Protein 2HC9 (pdb70)

CATH classification: 3.40.50.10590 (+1 more: 3.40.630.10)

Structure (mmCIF, N/CA/C/O backbone):
data_2HC9
#
_entry.id   2HC9
#
_cell.length_a   131.309
_cell.length_b   131.309
_cell.length_c   126.344
_cell.angle_alpha   90.00
_cell.angle_beta   90.00
_cell.angle_gamma   120.00
#
_symmetry.space_group_name_H-M   'P 63 2 2'
#
loop_
_entity.id
_entity.type
_entity.pdbx_description
1 polymer 'Leucine aminopeptidase 1'
2 non-polymer 'ZINC ION'
3 non-polymer 'BICARBONATE ION'
4 non-polymer 'SULFATE ION'
5 non-polymer 'SODIUM ION'
6 non-polymer GLYCEROL
7 water water
#
loop_
_atom_site.group_PDB
_atom_site.id
_atom_site.type_symbol
_atom_site.label_atom_id
_atom_site.label_alt_id
_atom_site.label_comp_id
_atom_site.label_asym_id
_atom_site.label_entity_id
_atom_site.label_seq_id
_atom_site.pdbx_PDB_ins_code
_atom_site.Cartn_x
_atom_site.Cartn_y
_atom_site.Cartn_z
_atom_site.occupancy
_atom_site.B_iso_or_equiv
_atom_site.auth_seq_id
_atom_site.auth_comp_id
_atom_site.auth_asym_id
_atom_site.auth_atom_id
_atom_site.pdbx_PDB_model_num
ATOM 1 N N . THR A 1 2 ? -60.079 0.514 7.954 1.00 17.01 2 THR A N 1
ATOM 2 C CA . THR A 1 2 ? -59.451 1.506 8.882 1.00 17.05 2 THR A CA 1
ATOM 3 C C . THR A 1 2 ? -57.967 1.588 8.571 1.00 19.50 2 THR A C 1
ATOM 4 O O . THR A 1 2 ? -57.294 0.558 8.418 1.00 20.61 2 THR A O 1
ATOM 8 N N A GLN A 1 3 ? -57.451 2.806 8.471 0.50 16.03 3 GLN A N 1
ATOM 9 N N B GLN A 1 3 ? -57.475 2.820 8.418 0.50 18.70 3 GLN A N 1
ATOM 10 C CA A GLN A 1 3 ? -56.040 3.001 8.185 0.50 17.05 3 GLN A CA 1
ATOM 11 C CA B GLN A 1 3 ? -56.059 3.116 8.162 0.50 22.52 3 GLN A CA 1
ATOM 12 C C A GLN A 1 3 ? -55.309 3.518 9.413 0.50 17.81 3 GLN A C 1
ATOM 13 C C B GLN A 1 3 ? -55.375 3.390 9.494 0.50 19.71 3 GLN A C 1
ATOM 14 O O A GLN A 1 3 ? -55.816 4.383 10.141 0.50 17.02 3 GLN A O 1
ATOM 15 O O B GLN A 1 3 ? -55.985 4.006 10.373 0.50 22.92 3 GLN A O 1
ATOM 26 N N . VAL A 1 4 ? -54.101 3.000 9.620 1.00 15.71 4 VAL A N 1
ATOM 27 C CA . VAL A 1 4 ? -53.293 3.367 10.779 1.00 15.75 4 VAL A CA 1
ATOM 28 C C . VAL A 1 4 ? -51.978 3.978 10.307 1.00 15.86 4 VAL A C 1
ATOM 29 O O . VAL A 1 4 ? -51.227 3.360 9.572 1.00 16.90 4 VAL A O 1
ATOM 33 N N . LEU A 1 5 ? -51.727 5.221 10.704 1.00 17.69 5 LEU A N 1
ATOM 34 C CA . LEU A 1 5 ? -50.472 5.890 10.357 1.00 17.11 5 LEU A CA 1
ATOM 35 C C . LEU A 1 5 ? -49.792 6.258 11.656 1.00 17.70 5 LEU A C 1
ATOM 36 O O . LEU A 1 5 ? -50.440 6.764 12.579 1.00 17.29 5 LEU A O 1
ATOM 41 N N . VAL A 1 6 ? -48.498 5.997 11.726 1.00 16.57 6 VAL A N 1
ATOM 42 C CA . VAL A 1 6 ? -47.701 6.374 12.870 1.00 18.51 6 VAL A CA 1
ATOM 43 C C . VAL A 1 6 ? -46.872 7.600 12.455 1.00 20.90 6 VAL A C 1
ATOM 44 O O . VAL A 1 6 ? -46.205 7.581 11.408 1.00 18.16 6 VAL A O 1
ATOM 48 N N . ARG A 1 7 ? -46.935 8.654 13.266 1.00 19.79 7 ARG A N 1
ATOM 49 C CA . ARG A 1 7 ? -46.176 9.885 12.972 1.00 17.44 7 ARG A CA 1
ATOM 50 C C . ARG A 1 7 ? -45.221 10.249 14.084 1.00 22.71 7 ARG A C 1
ATOM 51 O O . ARG A 1 7 ? -45.444 9.958 15.265 1.00 19.87 7 ARG A O 1
ATOM 59 N N . ASN A 1 8 ? -44.166 10.948 13.684 1.00 20.66 8 ASN A N 1
ATOM 60 C CA . ASN A 1 8 ? -43.132 11.404 14.586 1.00 23.46 8 ASN A CA 1
ATOM 61 C C . ASN A 1 8 ? -43.530 12.795 15.070 1.00 25.52 8 ASN A C 1
ATOM 62 O O . ASN A 1 8 ? -43.251 13.775 14.388 1.00 28.50 8 ASN A O 1
ATOM 67 N N . GLY A 1 9 ? -44.222 12.879 16.209 1.00 21.84 9 GLY A N 1
ATOM 68 C CA . GLY A 1 9 ? -44.665 14.165 16.776 1.00 20.16 9 GLY A CA 1
ATOM 69 C C . GLY A 1 9 ? -46.151 14.427 16.602 1.00 17.88 9 GLY A C 1
ATOM 70 O O . GLY A 1 9 ? -46.767 13.958 15.628 1.00 22.93 9 GLY A O 1
ATOM 71 N N . ILE A 1 10 ? -46.722 15.172 17.549 1.00 19.65 10 ILE A N 1
ATOM 72 C CA . ILE A 1 10 ? -48.141 15.555 17.502 1.00 21.80 10 ILE A CA 1
ATOM 73 C C . ILE A 1 10 ? -48.401 16.450 16.287 1.00 28.05 10 ILE A C 1
ATOM 74 O O . ILE A 1 10 ? -47.709 17.457 16.078 1.00 26.13 10 ILE A O 1
ATOM 79 N N . GLN A 1 11 ? -49.371 16.059 15.465 1.00 25.13 11 GLN A N 1
ATOM 80 C CA . GLN A 1 11 ? -49.772 16.862 14.323 1.00 25.60 11 GLN A CA 1
ATOM 81 C C . GLN A 1 11 ? -51.280 16.898 14.265 1.00 27.24 11 GLN A C 1
ATOM 82 O O . GLN A 1 11 ? -51.933 16.150 14.988 1.00 25.74 11 GLN A O 1
ATOM 88 N N . ALA A 1 12 ? -51.840 17.773 13.430 1.00 30.86 12 ALA A N 1
ATOM 89 C CA . ALA A 1 12 ? -53.303 17.864 13.302 1.00 34.81 12 ALA A CA 1
ATOM 90 C C . ALA A 1 12 ? -53.830 16.603 12.622 1.00 27.04 12 ALA A C 1
ATOM 91 O O . ALA A 1 12 ? -53.102 15.939 11.873 1.00 25.81 12 ALA A O 1
ATOM 93 N N . VAL A 1 13 ? -55.091 16.279 12.881 1.00 25.11 13 VAL A N 1
ATOM 94 C CA . VAL A 1 13 ? -55.745 15.203 12.146 1.00 26.62 13 VAL A CA 1
ATOM 95 C C . VAL A 1 13 ? -56.784 15.795 11.203 1.00 32.01 13 VAL A C 1
ATOM 96 O O . VAL A 1 13 ? -56.993 17.004 11.188 1.00 30.19 13 VAL A O 1
ATOM 100 N N . GLY A 1 14 ? -57.429 14.957 10.409 1.00 31.73 14 GLY A N 1
ATOM 101 C CA . GLY A 1 14 ? -58.452 15.455 9.472 1.00 37.89 14 GLY A CA 1
ATOM 102 C C . GLY A 1 14 ? -59.610 16.211 10.107 1.00 37.44 14 GLY A C 1
ATOM 103 O O . GLY A 1 14 ? -59.804 16.192 11.338 1.00 35.09 14 GLY A O 1
ATOM 104 N N . ASP A 1 15 ? -60.384 16.884 9.259 1.00 33.98 15 ASP A N 1
ATOM 105 C CA . ASP A 1 15 ? -61.773 17.211 9.553 1.00 37.15 15 ASP A CA 1
ATOM 106 C C . ASP A 1 15 ? -62.512 15.953 10.008 1.00 29.84 15 ASP A C 1
ATOM 107 O O . ASP A 1 15 ? -62.143 14.830 9.639 1.00 37.06 15 ASP A O 1
ATOM 112 N N . GLY A 1 16 ? -63.556 16.139 10.799 1.00 26.17 16 GLY A N 1
ATOM 113 C CA . GLY A 1 16 ? -64.430 15.028 11.143 1.00 24.59 16 GLY A CA 1
ATOM 114 C C . GLY A 1 16 ? -64.330 14.731 12.626 1.00 23.59 16 GLY A C 1
ATOM 115 O O . GLY A 1 16 ? -63.323 15.063 13.264 1.00 25.96 16 GLY A O 1
ATOM 116 N N . LEU A 1 17 ? -65.384 14.124 13.168 1.00 23.65 17 LEU A N 1
ATOM 117 C CA . LEU A 1 17 ? -65.469 13.822 14.598 1.00 22.80 17 LEU A CA 1
ATOM 118 C C . LEU A 1 17 ? -64.266 12.971 14.982 1.00 24.00 17 LEU A C 1
ATOM 119 O O . LEU A 1 17 ? -63.965 11.963 14.322 1.00 20.60 17 LEU A O 1
ATOM 124 N N . THR A 1 18 ? -63.577 13.403 16.030 1.00 20.29 18 THR A N 1
ATOM 125 C CA . THR A 1 18 ? -62.308 12.794 16.446 1.00 21.46 18 THR A CA 1
ATOM 126 C C . THR A 1 18 ? -62.419 12.288 17.876 1.00 22.91 18 THR A C 1
ATOM 127 O O . THR A 1 18 ? -62.867 13.013 18.775 1.00 21.41 18 THR A O 1
ATOM 131 N N . SER A 1 19 ? -62.041 11.027 18.063 1.00 20.47 19 SER A N 1
ATOM 132 C CA A SER A 1 19 ? -61.774 10.469 19.388 0.50 20.72 19 SER A CA 1
ATOM 133 C CA B SER A 1 19 ? -61.792 10.492 19.389 0.50 23.14 19 SER A CA 1
ATOM 134 C C . SER A 1 19 ? -60.312 10.645 19.747 1.00 20.10 19 SER A C 1
ATOM 135 O O . SER A 1 19 ? -59.431 10.395 18.918 1.00 21.25 19 SER A O 1
ATOM 140 N N . LEU A 1 20 ? -60.049 11.047 20.984 1.00 18.34 20 LEU A N 1
ATOM 141 C CA . LEU A 1 20 ? -58.684 11.270 21.407 1.00 17.61 20 LEU A CA 1
ATOM 142 C C . LEU A 1 20 ? -58.307 10.288 22.513 1.00 23.26 20 LEU A C 1
ATOM 143 O O . LEU A 1 20 ? -58.996 10.181 23.534 1.00 19.96 20 LEU A O 1
ATOM 148 N N . ILE A 1 21 ? -57.193 9.595 22.332 1.00 17.83 21 ILE A N 1
ATOM 149 C CA . ILE A 1 21 ? -56.695 8.736 23.405 1.00 16.05 21 ILE A CA 1
ATOM 150 C C . ILE A 1 21 ? -55.247 9.088 23.719 1.00 16.67 21 ILE A C 1
ATOM 151 O O . ILE A 1 21 ? -54.376 9.003 22.849 1.00 21.64 21 ILE A O 1
ATOM 156 N N . ILE A 1 22 ? -55.008 9.511 24.962 1.00 15.08 22 ILE A N 1
ATOM 157 C CA . ILE A 1 22 ? -53.650 9.838 25.427 1.00 16.27 22 ILE A CA 1
ATOM 158 C C . ILE A 1 22 ? -53.055 8.653 26.188 1.00 20.13 22 ILE A C 1
ATOM 159 O O . ILE A 1 22 ? -53.709 8.073 27.055 1.00 20.96 22 ILE A O 1
ATOM 164 N N . VAL A 1 23 ? -51.818 8.294 25.852 1.00 19.96 23 VAL A N 1
ATOM 165 C CA . VAL A 1 23 ? -51.181 7.115 26.441 1.00 19.66 23 VAL A CA 1
ATOM 166 C C . VAL A 1 23 ? -49.789 7.432 26.987 1.00 21.55 23 VAL A C 1
ATOM 167 O O . VAL A 1 23 ? -48.961 8.049 26.302 1.00 19.56 23 VAL A O 1
ATOM 171 N N . GLY A 1 24 ? -49.523 7.017 28.227 1.00 21.76 24 GLY A N 1
ATOM 172 C CA . GLY A 1 24 ? -48.171 7.166 28.772 1.00 18.14 24 GLY A CA 1
ATOM 173 C C . GLY A 1 24 ? -47.980 6.453 30.105 1.00 17.73 24 GLY A C 1
ATOM 174 O O . GLY A 1 24 ? -48.927 6.263 30.847 1.00 22.74 24 GLY A O 1
ATOM 175 N N . LYS A 1 25 ? -46.742 6.078 30.400 1.00 19.66 25 LYS A N 1
ATOM 176 C CA . LYS A 1 25 ? -46.364 5.771 31.780 1.00 20.10 25 LYS A CA 1
ATOM 177 C C . LYS A 1 25 ? -46.556 6.933 32.732 1.00 25.00 25 LYS A C 1
ATOM 178 O O . LYS A 1 25 ? -46.324 8.096 32.385 1.00 22.37 25 LYS A O 1
ATOM 184 N N . LYS A 1 26 ? -46.966 6.595 33.947 1.00 23.57 26 LYS A N 1
ATOM 185 C CA . LYS A 1 26 ? -47.254 7.567 34.987 1.00 25.97 26 LYS A CA 1
ATOM 186 C C . LYS A 1 26 ? -46.113 8.567 35.169 1.00 26.74 26 LYS A C 1
ATOM 187 O O . LYS A 1 26 ? -46.349 9.764 35.249 1.00 28.60 26 LYS A O 1
ATOM 193 N N . SER A 1 27 ? -44.871 8.080 35.188 1.00 24.51 27 SER A N 1
ATOM 194 C CA . SER A 1 27 ? -43.735 8.956 35.425 1.00 28.83 27 SER A CA 1
ATOM 195 C C . SER A 1 27 ? -43.559 9.935 34.270 1.00 28.65 27 SER A C 1
ATOM 196 O O . SER A 1 27 ? -43.140 11.084 34.488 1.00 29.85 27 SER A O 1
ATOM 199 N N . VAL A 1 28 ? -43.883 9.492 33.052 1.00 21.26 28 VAL A N 1
ATOM 200 C CA . VAL A 1 28 ? -43.729 10.332 31.858 1.00 22.24 28 VAL A CA 1
ATOM 201 C C . VAL A 1 28 ? -44.845 11.383 31.834 1.00 25.80 28 VAL A C 1
ATOM 202 O O . VAL A 1 28 ? -44.591 12.597 31.682 1.00 23.93 28 VAL A O 1
ATOM 206 N N . LEU A 1 29 ? -46.077 10.910 32.018 1.00 23.32 29 LEU A N 1
ATOM 207 C CA . LEU A 1 29 ? -47.251 11.791 32.113 1.00 23.17 29 LEU A CA 1
ATOM 208 C C . LEU A 1 29 ? -47.098 12.874 33.179 1.00 27.94 29 LEU A C 1
ATOM 209 O O . LEU A 1 29 ? -47.535 14.009 32.971 1.00 27.18 29 LEU A O 1
ATOM 214 N N . LYS A 1 30 ? -46.479 12.523 34.312 1.00 26.30 30 LYS A N 1
ATOM 215 C CA . LYS A 1 30 ? -46.225 13.492 35.386 1.00 30.39 30 LYS A CA 1
ATOM 216 C C . LYS A 1 30 ? -45.383 14.673 34.884 1.00 28.28 30 LYS A C 1
ATOM 217 O O . LYS A 1 30 ? -45.509 15.789 35.381 1.00 29.66 30 LYS A O 1
ATOM 223 N N . ASN A 1 31 ? -44.519 14.421 33.913 1.00 29.61 31 ASN A N 1
ATOM 224 C CA . ASN A 1 31 ? -43.624 15.458 33.410 1.00 34.20 31 ASN A CA 1
ATOM 225 C C . ASN A 1 31 ? -44.108 16.173 32.157 1.00 33.99 31 ASN A C 1
ATOM 226 O O . ASN A 1 31 ? -43.466 17.110 31.682 1.00 33.76 31 ASN A O 1
ATOM 231 N N . VAL A 1 32 ? -45.248 15.749 31.625 1.00 25.56 32 VAL A N 1
ATOM 232 C CA . VAL A 1 32 ? -45.803 16.414 30.449 1.00 28.41 32 VAL A CA 1
ATOM 233 C C . VAL A 1 32 ? -46.344 17.804 30.834 1.00 31.17 32 VAL A C 1
ATOM 234 O O . VAL A 1 32 ? -47.101 17.937 31.797 1.00 34.25 32 VAL A O 1
ATOM 238 N N . THR A 1 33 ? -45.937 18.824 30.083 1.00 28.87 33 THR A N 1
ATOM 239 C CA . THR A 1 33 ? -46.483 20.178 30.236 1.00 30.19 33 THR A CA 1
ATOM 240 C C . THR A 1 33 ? -47.702 20.389 29.339 1.00 28.27 33 THR A C 1
ATOM 241 O O . THR A 1 33 ? -47.644 20.119 28.136 1.00 29.14 33 THR A O 1
ATOM 245 N N . PHE A 1 34 ? -48.796 20.865 29.928 1.00 26.98 34 PHE A N 1
ATOM 246 C CA . PHE A 1 34 ? -49.984 21.255 29.171 1.00 31.28 34 PHE A CA 1
ATOM 247 C C . PHE A 1 34 ? -49.728 22.574 28.423 1.00 36.65 34 PHE A C 1
ATOM 248 O O . PHE A 1 34 ? -50.108 23.645 28.890 1.00 34.07 34 PHE A O 1
ATOM 256 N N . GLU A 1 35 ? -49.086 22.478 27.265 1.00 35.38 35 GLU A N 1
ATOM 257 C CA . GLU A 1 35 ? -48.762 23.643 26.437 1.00 36.64 35 GLU A CA 1
ATOM 258 C C . GLU A 1 35 ? -48.637 23.174 24.989 1.00 35.62 35 GLU A C 1
ATOM 259 O O . GLU A 1 35 ? -48.699 21.974 24.716 1.00 30.13 35 GLU A O 1
ATOM 265 N N . GLY A 1 36 ? -48.476 24.115 24.063 1.00 30.36 36 GLY A N 1
ATOM 266 C CA . GLY A 1 36 ? -48.015 23.800 22.716 1.00 32.95 36 GLY A CA 1
ATOM 267 C C . GLY A 1 36 ? -49.003 22.930 21.968 1.00 23.74 36 GLY A C 1
ATOM 268 O O . GLY A 1 36 ? -50.224 23.088 22.128 1.00 26.31 36 GLY A O 1
ATOM 269 N N . LYS A 1 37 ? -48.474 21.995 21.179 1.00 26.49 37 LYS A N 1
ATOM 270 C CA A LYS A 1 37 ? -49.293 21.128 20.328 0.50 28.60 37 LYS A CA 1
ATOM 271 C CA B LYS A 1 37 ? -49.304 21.136 20.329 0.50 27.84 37 LYS A CA 1
ATOM 272 C C . LYS A 1 37 ? -50.170 20.184 21.151 1.00 28.08 37 LYS A C 1
ATOM 273 O O . LYS A 1 37 ? -51.291 19.866 20.755 1.00 29.15 37 LYS A O 1
ATOM 284 N N . PHE A 1 38 ? -49.645 19.736 22.289 1.00 26.28 38 PHE A N 1
ATOM 285 C CA . PHE A 1 38 ? -50.413 18.849 23.170 1.00 25.02 38 PHE A CA 1
ATOM 286 C C . PHE A 1 38 ? -51.654 19.570 23.697 1.00 27.84 38 PHE A C 1
ATOM 287 O O . PHE A 1 38 ? -52.765 19.045 23.623 1.00 27.53 38 PHE A O 1
ATOM 295 N N . LYS A 1 39 ? -51.468 20.792 24.198 1.00 26.57 39 LYS A N 1
ATOM 296 C CA . LYS A 1 39 ? -52.593 21.610 24.649 1.00 26.59 39 LYS A CA 1
ATOM 297 C C . LYS A 1 39 ? -53.608 21.818 23.536 1.00 24.67 39 LYS A C 1
ATOM 298 O O . LYS A 1 39 ? -54.808 21.710 23.754 1.00 27.99 39 LYS A O 1
ATOM 304 N N . GLU A 1 40 ? -53.118 22.110 22.339 1.00 30.73 40 GLU A N 1
ATOM 305 C CA . GLU A 1 40 ? -53.990 22.297 21.184 1.00 34.66 40 GLU A CA 1
ATOM 306 C C . GLU A 1 40 ? -54.915 21.094 20.989 1.00 33.93 40 GLU A C 1
ATOM 307 O O . GLU A 1 40 ? -56.106 21.253 20.749 1.00 28.91 40 GLU A O 1
ATOM 313 N N . VAL A 1 41 ? -54.358 19.893 21.119 1.00 28.62 41 VAL A N 1
ATOM 314 C CA . VAL A 1 41 ? -55.102 18.651 20.898 1.00 33.15 41 VAL A CA 1
ATOM 315 C C . VAL A 1 41 ? -56.014 18.290 22.091 1.00 30.90 41 VAL A C 1
ATOM 316 O O . VAL A 1 41 ? -57.137 17.809 21.918 1.00 37.61 41 VAL A O 1
ATOM 320 N N . ALA A 1 42 ? -55.553 18.552 23.304 1.00 31.05 42 ALA A N 1
ATOM 321 C CA . ALA A 1 42 ? -56.239 18.041 24.484 1.00 28.88 42 ALA A CA 1
ATOM 322 C C . ALA A 1 42 ? -57.278 18.973 25.083 1.00 31.93 42 ALA A C 1
ATOM 323 O O . ALA A 1 42 ? -58.098 18.528 25.882 1.00 30.49 42 ALA A O 1
ATOM 325 N N . GLN A 1 43 ? -57.245 20.264 24.732 1.00 33.62 43 GLN A N 1
ATOM 326 C CA A GLN A 1 43 ? -58.056 21.242 25.458 0.50 33.36 43 GLN A CA 1
ATOM 327 C CA B GLN A 1 43 ? -58.052 21.257 25.446 0.50 35.58 43 GLN A CA 1
ATOM 328 C C . GLN A 1 43 ? -59.547 21.207 25.124 1.00 31.28 43 GLN A C 1
ATOM 329 O O . GLN A 1 43 ? -60.357 21.784 25.846 1.00 36.01 43 GLN A O 1
ATOM 340 N N . LYS A 1 44 ? -59.923 20.496 24.060 1.00 36.07 44 LYS A N 1
ATOM 341 C CA A LYS A 1 44 ? -61.319 20.070 23.874 0.50 37.74 44 LYS A CA 1
ATOM 342 C CA B LYS A 1 44 ? -61.329 20.111 23.906 0.50 38.35 44 LYS A CA 1
ATOM 343 C C . LYS A 1 44 ? -61.838 19.321 25.110 1.00 42.80 44 LYS A C 1
ATOM 344 O O . LYS A 1 44 ? -62.996 19.464 25.505 1.00 46.55 44 LYS A O 1
ATOM 355 N N . PHE A 1 45 ? -60.967 18.518 25.721 1.00 37.36 45 PHE A N 1
ATOM 356 C CA . PHE A 1 45 ? -61.400 17.587 26.758 1.00 34.34 45 PHE A CA 1
ATOM 357 C C . PHE A 1 45 ? -60.876 17.925 28.140 1.00 40.48 45 PHE A C 1
ATOM 358 O O . PHE A 1 45 ? -61.546 17.663 29.138 1.00 41.98 45 PHE A O 1
ATOM 366 N N . VAL A 1 46 ? -59.680 18.510 28.201 1.00 36.00 46 VAL A N 1
ATOM 367 C CA . VAL A 1 46 ? -59.074 18.898 29.473 1.00 36.45 46 VAL A CA 1
ATOM 368 C C . VAL A 1 46 ? -59.004 20.435 29.586 1.00 40.81 46 VAL A C 1
ATOM 369 O O . VAL A 1 46 ? -58.483 21.105 28.690 1.00 35.06 46 VAL A O 1
ATOM 373 N N . THR A 1 47 ? -59.539 20.976 30.680 1.00 42.42 47 THR A N 1
ATOM 374 C CA . THR A 1 47 ? -59.831 22.413 30.779 1.00 46.46 47 THR A CA 1
ATOM 375 C C . THR A 1 47 ? -58.590 23.269 30.563 1.00 44.17 47 THR A C 1
ATOM 376 O O . THR A 1 47 ? -58.541 24.079 29.635 1.00 48.34 47 THR A O 1
ATOM 380 N N . ASP A 1 48 ? -57.593 23.063 31.415 1.00 45.32 48 ASP A N 1
ATOM 381 C CA . ASP A 1 48 ? -56.334 23.797 31.353 1.00 46.45 48 ASP A CA 1
ATOM 382 C C . ASP A 1 48 ? -55.252 22.995 32.053 1.00 43.46 48 ASP A C 1
ATOM 383 O O . ASP A 1 48 ? -55.499 21.884 32.518 1.00 45.07 48 ASP A O 1
ATOM 388 N N . GLY A 1 49 ? -54.062 23.578 32.151 1.00 40.34 49 GLY A N 1
ATOM 389 C CA . GLY A 1 49 ? -52.944 22.983 32.870 1.00 33.41 49 GLY A CA 1
ATOM 390 C C . GLY A 1 49 ? -53.192 22.541 34.301 1.00 39.52 49 GLY A C 1
ATOM 391 O O . GLY A 1 49 ? -52.702 21.489 34.714 1.00 37.26 49 GLY A O 1
ATOM 392 N N . ASP A 1 50 ? -53.931 23.342 35.068 1.00 42.12 50 ASP A N 1
ATOM 393 C CA . ASP A 1 50 ? -54.155 23.021 36.485 1.00 46.52 50 ASP A CA 1
ATOM 394 C C . ASP A 1 50 ? -55.012 21.770 36.612 1.00 40.61 50 ASP A C 1
ATOM 395 O O . ASP A 1 50 ? -54.672 20.856 37.372 1.00 43.14 50 ASP A O 1
ATOM 400 N N . SER A 1 51 ? -56.108 21.747 35.856 1.00 38.35 51 SER A N 1
ATOM 401 C CA . SER A 1 51 ? -56.997 20.592 35.814 1.00 38.04 51 SER A CA 1
ATOM 402 C C . SER A 1 51 ? -56.262 19.337 35.313 1.00 35.88 51 SER A C 1
ATOM 403 O O . SER A 1 51 ? -56.422 18.262 35.896 1.00 30.17 51 SER A O 1
ATOM 406 N N . TRP A 1 52 ? -55.448 19.482 34.262 1.00 30.81 52 TRP A N 1
ATOM 407 C CA . TRP A 1 52 ? -54.502 18.426 33.876 1.00 31.66 52 TRP A CA 1
ATOM 408 C C . TRP A 1 52 ? -53.657 17.934 35.050 1.00 34.91 52 TRP A C 1
ATOM 409 O O . TRP A 1 52 ? -53.650 16.745 35.364 1.00 29.24 52 TRP A O 1
ATOM 420 N N . ASN A 1 53 ? -52.946 18.846 35.709 1.00 33.87 53 ASN A N 1
ATOM 421 C CA . ASN A 1 53 ? -52.064 18.449 36.802 1.00 32.31 53 ASN A CA 1
ATOM 422 C C . ASN A 1 53 ? -52.811 17.834 37.974 1.00 32.18 53 ASN A C 1
ATOM 423 O O . ASN A 1 53 ? -52.354 16.855 38.566 1.00 33.75 53 ASN A O 1
ATOM 428 N N . SER A 1 54 ? -53.961 18.417 38.292 1.00 34.41 54 SER A N 1
ATOM 429 C CA . SER A 1 54 ? -54.826 17.890 39.340 1.00 38.99 54 SER A CA 1
ATOM 430 C C . SER A 1 54 ? -55.196 16.426 39.046 1.00 37.45 54 SER A C 1
ATOM 431 O O . SER A 1 54 ? -55.036 15.548 39.901 1.00 34.92 54 SER A O 1
ATOM 434 N N . MET A 1 55 ? -55.658 16.164 37.822 1.00 33.77 55 MET A N 1
ATOM 435 C CA . MET A 1 55 ? -56.006 14.795 37.410 1.00 28.27 55 MET A CA 1
ATOM 436 C C . MET A 1 55 ? -54.835 13.802 37.503 1.00 29.01 55 MET A C 1
ATOM 437 O O . MET A 1 55 ? -54.968 12.734 38.107 1.00 24.37 55 MET A O 1
ATOM 442 N N . ILE A 1 56 ? -53.685 14.164 36.925 1.00 26.34 56 ILE A N 1
ATOM 443 C CA . ILE A 1 56 ? -52.499 13.318 36.988 1.00 29.32 56 ILE A CA 1
ATOM 444 C C . ILE A 1 56 ? -52.097 12.993 38.437 1.00 30.84 56 ILE A C 1
ATOM 445 O O . ILE A 1 56 ? -51.745 11.850 38.729 1.00 34.27 56 ILE A O 1
ATOM 450 N N . SER A 1 57 ? -52.187 13.981 39.334 1.00 36.45 57 SER A N 1
ATOM 451 C CA . SER A 1 57 ? -52.027 13.736 40.786 1.00 43.03 57 SER A CA 1
ATOM 452 C C . SER A 1 57 ? -52.966 12.660 41.344 1.00 42.14 57 SER A C 1
ATOM 453 O O . SER A 1 57 ? -52.524 11.796 42.087 1.00 45.51 57 SER A O 1
ATOM 456 N N . ARG A 1 58 ? -54.250 12.712 40.984 1.00 39.54 58 ARG A N 1
ATOM 457 C CA . ARG A 1 58 ? -55.255 11.805 41.567 1.00 32.82 58 ARG A CA 1
ATOM 458 C C . ARG A 1 58 ? -55.192 10.386 41.020 1.00 36.48 58 ARG A C 1
ATOM 459 O O . ARG A 1 58 ? -55.442 9.438 41.756 1.00 40.63 58 ARG A O 1
ATOM 467 N N . ILE A 1 59 ? -54.916 10.223 39.727 1.00 33.32 59 ILE A N 1
ATOM 468 C CA . ILE A 1 59 ? -55.090 8.902 39.122 1.00 35.70 59 ILE A CA 1
ATOM 469 C C . ILE A 1 59 ? -54.026 7.947 39.651 1.00 37.70 59 ILE A C 1
ATOM 470 O O . ILE A 1 59 ? -52.925 8.387 40.013 1.00 38.77 59 ILE A O 1
ATOM 475 N N . PRO A 1 60 ? -54.371 6.656 39.766 1.00 38.78 60 PRO A N 1
ATOM 476 C CA . PRO A 1 60 ? -53.472 5.679 40.388 1.00 41.29 60 PRO A CA 1
ATOM 477 C C . PRO A 1 60 ? -52.192 5.407 39.593 1.00 44.99 60 PRO A C 1
ATOM 478 O O . PRO A 1 60 ? -51.851 6.163 38.676 1.00 44.08 60 PRO A O 1
ATOM 482 N N . ALA A 1 61 ? -51.489 4.334 39.947 1.00 42.51 61 ALA A N 1
ATOM 483 C CA . ALA A 1 61 ? -50.250 3.963 39.267 1.00 40.33 61 ALA A CA 1
ATOM 484 C C . ALA A 1 61 ? -50.481 3.514 37.821 1.00 34.65 61 ALA A C 1
ATOM 485 O O . ALA A 1 61 ? -49.546 3.522 37.020 1.00 39.86 61 ALA A O 1
ATOM 487 N N . SER A 1 62 ? -51.714 3.105 37.505 1.00 29.68 62 SER A N 1
ATOM 488 C CA . SER A 1 62 ? -52.080 2.638 36.156 1.00 26.48 62 SER A CA 1
ATOM 489 C C . SER A 1 62 ? -53.606 2.500 35.991 1.00 36.57 62 SER A C 1
ATOM 490 O O . SER A 1 62 ? -54.335 2.459 36.989 1.00 34.11 62 SER A O 1
ATOM 493 N N . GLY A 1 63 ? -54.080 2.420 34.743 1.00 30.51 63 GLY A N 1
ATOM 494 C CA . GLY A 1 63 ? -55.517 2.330 34.442 1.00 27.83 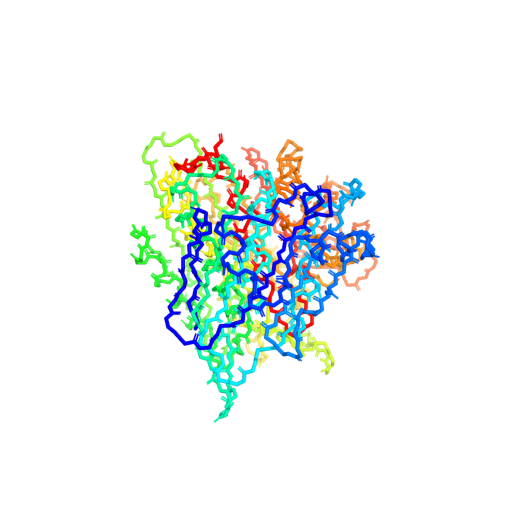63 GLY A CA 1
ATOM 495 C C . GLY A 1 63 ? -55.980 3.133 33.229 1.00 29.83 63 GLY A C 1
ATOM 496 O O . GLY A 1 63 ? -55.168 3.562 32.394 1.00 24.79 63 GLY A O 1
ATOM 497 N N . ARG A 1 64 ? -57.293 3.315 33.129 1.00 23.97 64 ARG A N 1
ATOM 498 C CA . ARG A 1 64 ? -57.917 4.068 32.051 1.00 27.41 64 ARG A CA 1
ATOM 499 C C . ARG A 1 64 ? -58.960 5.022 32.610 1.00 28.38 64 ARG A C 1
ATOM 500 O O . ARG A 1 64 ? -59.826 4.624 33.397 1.00 26.11 64 ARG A O 1
ATOM 508 N N . HIS A 1 65 ? -58.869 6.286 32.198 1.00 21.23 65 HIS A N 1
ATOM 509 C CA . HIS A 1 65 ? -59.734 7.327 32.714 1.00 16.58 65 HIS A CA 1
ATOM 510 C C . HIS A 1 65 ? -60.404 8.118 31.589 1.00 18.85 65 HIS A C 1
ATOM 511 O O . HIS A 1 65 ? -59.735 8.662 30.708 1.00 21.67 65 HIS A O 1
ATOM 518 N N . PRO A 1 66 ? -61.731 8.177 31.611 1.00 21.34 66 PRO A N 1
ATOM 519 C CA . PRO A 1 66 ? -62.461 8.898 30.565 1.00 20.47 66 PRO A CA 1
ATOM 520 C C . PRO A 1 66 ? -62.296 10.423 30.718 1.00 21.34 66 PRO A C 1
ATOM 521 O O . PRO A 1 66 ? -62.290 10.949 31.845 1.00 21.03 66 PRO A O 1
ATOM 525 N N . LEU A 1 67 ? -62.122 11.102 29.589 1.00 19.45 67 LEU A N 1
ATOM 526 C CA . LEU A 1 67 ? -61.932 12.554 29.573 1.00 21.42 67 LEU A CA 1
ATOM 527 C C . LEU A 1 67 ? -63.137 13.258 28.976 1.00 23.66 67 LEU A C 1
ATOM 528 O O . LEU A 1 67 ? -63.125 14.481 28.767 1.00 24.93 67 LEU A O 1
ATOM 533 N N . HIS A 1 68 ? -64.186 12.481 28.726 1.00 20.71 68 HIS A N 1
ATOM 534 C CA . HIS A 1 68 ? -65.386 12.948 28.016 1.00 19.70 68 HIS A CA 1
ATOM 535 C C . HIS A 1 68 ? -66.401 11.831 28.172 1.00 19.31 68 HIS A C 1
ATOM 536 O O . HIS A 1 68 ? -66.026 10.719 28.524 1.00 18.82 68 HIS A O 1
ATOM 543 N N . TYR A 1 69 ? -67.682 12.122 27.955 1.00 19.85 69 TYR A N 1
ATOM 544 C CA . TYR A 1 69 ? -68.688 11.067 28.081 1.00 19.51 69 TYR A CA 1
ATOM 545 C C . TYR A 1 69 ? -68.586 9.938 27.040 1.00 19.81 69 TYR A C 1
ATOM 546 O O . TYR A 1 69 ? -69.078 8.846 27.292 1.00 18.20 69 TYR A O 1
ATOM 555 N N . GLU A 1 70 ? -67.920 10.186 25.904 1.00 19.00 70 GLU A N 1
ATOM 556 C CA . GLU A 1 70 ? -67.779 9.138 24.871 1.00 20.01 70 GLU A CA 1
ATOM 557 C C . GLU A 1 70 ? -66.552 9.222 23.966 1.00 22.92 70 GLU A C 1
ATOM 558 O O . GLU A 1 70 ? -66.191 8.223 23.347 1.00 21.87 70 GLU A O 1
ATOM 564 N N . LEU A 1 71 ? -65.926 10.392 23.883 1.00 20.52 71 LEU A N 1
ATOM 565 C CA . LEU A 1 71 ? -64.938 10.664 22.833 1.00 25.06 71 LEU A CA 1
ATOM 566 C C . LEU A 1 71 ? -63.482 10.550 23.263 1.00 23.85 71 LEU A C 1
ATOM 567 O O . LEU A 1 71 ? -62.585 10.641 22.432 1.00 23.03 71 LEU A O 1
ATOM 572 N N . ALA A 1 72 ? -63.205 10.414 24.553 1.00 20.86 72 ALA A N 1
ATOM 573 C CA . ALA A 1 72 ? -61.800 10.594 24.960 1.00 19.22 72 ALA A CA 1
ATOM 574 C C . ALA A 1 72 ? -61.386 9.827 26.192 1.00 18.33 72 ALA A C 1
ATOM 575 O O . ALA A 1 72 ? -62.174 9.689 27.134 1.00 19.02 72 ALA A O 1
ATOM 577 N N . HIS A 1 73 ? -60.132 9.377 26.205 1.00 20.77 73 HIS A N 1
ATOM 578 C CA A HIS A 1 73 ? -59.600 8.553 27.298 0.50 19.24 73 HIS A CA 1
ATOM 579 C CA B HIS A 1 73 ? -59.618 8.609 27.342 0.50 18.15 73 HIS A CA 1
ATOM 580 C C . HIS A 1 73 ? -58.137 8.888 27.565 1.00 20.94 73 HIS A C 1
ATOM 581 O O . HIS A 1 73 ? -57.398 9.196 26.628 1.00 20.01 73 HIS A O 1
ATOM 594 N N . LEU A 1 74 ? -57.721 8.778 28.824 1.00 18.64 74 LEU A N 1
ATOM 595 C CA . LEU A 1 74 ? -56.297 8.718 29.177 1.00 18.22 74 LEU A CA 1
ATOM 596 C C . LEU A 1 74 ? -55.990 7.293 29.669 1.00 20.49 74 LEU A C 1
ATOM 597 O O . LEU A 1 74 ? -56.672 6.774 30.547 1.00 22.04 74 LEU A O 1
ATOM 602 N N . ILE A 1 75 ? -54.953 6.694 29.104 1.00 19.50 75 ILE A N 1
ATOM 603 C CA . ILE A 1 75 ? -54.464 5.389 29.541 1.00 20.53 75 ILE A CA 1
ATOM 604 C C . ILE A 1 75 ? -53.115 5.579 30.247 1.00 19.41 75 ILE A C 1
ATOM 605 O O . ILE A 1 75 ? -52.139 6.032 29.644 1.00 19.50 75 ILE A O 1
ATOM 610 N N . THR A 1 76 ? -53.092 5.251 31.536 1.00 18.20 76 THR A N 1
ATOM 611 C CA A THR A 1 76 ? -51.867 5.277 32.307 0.70 20.72 76 THR A CA 1
ATOM 612 C CA B THR A 1 76 ? -51.864 5.263 32.318 0.30 19.97 76 THR A CA 1
ATOM 613 C C . THR A 1 76 ? -51.242 3.879 32.358 1.00 22.65 76 THR A C 1
ATOM 614 O O . THR A 1 76 ? -51.885 2.909 32.778 1.00 24.32 76 THR A O 1
ATOM 621 N N . VAL A 1 77 ? -49.990 3.800 31.935 1.00 17.99 77 VAL A N 1
ATOM 622 C CA . VAL A 1 77 ? -49.228 2.555 31.891 1.00 19.62 77 VAL A CA 1
ATOM 623 C C . VAL A 1 77 ? -48.364 2.512 33.157 1.00 20.97 77 VAL A C 1
ATOM 624 O O . VAL A 1 77 ? -47.760 3.517 33.521 1.00 22.12 77 VAL A O 1
ATOM 628 N N . PRO A 1 78 ? -48.283 1.345 33.827 1.00 25.60 78 PRO A N 1
ATOM 629 C CA . PRO A 1 78 ? -47.413 1.297 35.010 1.00 22.13 78 PRO A CA 1
ATOM 630 C C . PRO A 1 78 ? -45.934 1.469 34.681 1.00 19.04 78 PRO A C 1
ATOM 631 O O . PRO A 1 78 ? -45.472 1.089 33.592 1.00 21.11 78 PRO A O 1
ATOM 635 N N . ASP A 1 79 ? -45.205 2.059 35.625 1.00 20.74 79 ASP A N 1
ATOM 636 C CA . ASP A 1 79 ? -43.768 2.208 35.509 1.00 21.49 79 ASP A CA 1
ATOM 637 C C . ASP A 1 79 ? -42.996 0.957 35.942 1.00 20.73 79 ASP A C 1
ATOM 638 O O . ASP A 1 79 ? -42.013 0.580 35.306 1.00 27.35 79 ASP A O 1
ATOM 643 N N . ALA A 1 80 ? -43.470 0.319 37.005 1.00 21.27 80 ALA A N 1
ATOM 644 C CA . ALA A 1 80 ? -42.809 -0.873 37.575 1.00 27.31 80 ALA A CA 1
ATOM 645 C C . ALA A 1 80 ? -43.064 -2.119 36.735 1.00 20.32 80 ALA A C 1
ATOM 646 O O . ALA A 1 80 ? -44.120 -2.254 36.136 1.00 19.19 80 ALA A O 1
ATOM 648 N N . SER A 1 81 ? -42.107 -3.044 36.710 1.00 21.93 81 SER A N 1
ATOM 649 C CA . SER A 1 81 ? -42.342 -4.339 36.074 1.00 23.40 81 SER A CA 1
ATOM 650 C C . SER A 1 81 ? -41.478 -5.412 36.717 1.00 23.56 81 SER A C 1
ATOM 651 O O . SER A 1 81 ? -40.377 -5.131 37.206 1.00 20.56 81 SER A O 1
ATOM 654 N N . SER A 1 82 ? -41.975 -6.641 36.687 1.00 19.78 82 SER A N 1
ATOM 655 C CA . SER A 1 82 ? -41.210 -7.786 37.186 1.00 21.86 82 SER A CA 1
ATOM 656 C C . SER A 1 82 ? -40.199 -8.240 36.146 1.00 19.03 82 SER A C 1
ATOM 657 O O . SER A 1 82 ? -40.306 -7.951 34.930 1.00 18.17 82 SER A O 1
ATOM 660 N N . ARG A 1 83 ? -39.241 -9.035 36.607 1.00 18.48 83 ARG A N 1
ATOM 661 C CA A ARG A 1 83 ? -38.204 -9.478 35.696 0.70 20.58 83 ARG A CA 1
ATOM 662 C CA B ARG A 1 83 ? -38.180 -9.585 35.766 0.30 20.48 83 ARG A CA 1
ATOM 663 C C . ARG A 1 83 ? -38.713 -10.388 34.578 1.00 21.28 83 ARG A C 1
ATOM 664 O O . ARG A 1 83 ? -38.149 -10.367 33.495 1.00 20.66 83 ARG A O 1
ATOM 679 N N . GLY A 1 84 ? -39.801 -11.130 34.810 1.00 17.78 84 GLY A N 1
ATOM 680 C CA . GLY A 1 84 ? -40.393 -12.000 33.763 1.00 17.39 84 GLY A CA 1
ATOM 681 C C . GLY A 1 84 ? -41.261 -11.252 32.746 1.00 22.80 84 GLY A C 1
ATOM 682 O O . GLY A 1 84 ? -41.582 -11.789 31.669 1.00 21.53 84 GLY A O 1
ATOM 683 N N . ASN A 1 85 ? -41.593 -10.000 33.067 1.00 18.17 85 ASN A N 1
ATOM 684 C CA . ASN A 1 85 ? -42.431 -9.152 32.217 1.00 14.11 85 ASN A CA 1
ATOM 685 C C . ASN A 1 85 ? -41.537 -8.394 31.226 1.00 20.28 85 ASN A C 1
ATOM 686 O O . ASN A 1 85 ? -40.322 -8.520 31.264 1.00 23.38 85 ASN A O 1
ATOM 691 N N . THR A 1 86 ? -42.137 -7.622 30.329 1.00 20.29 86 THR A N 1
ATOM 692 C CA . THR A 1 86 ? -41.390 -6.596 29.593 1.00 18.37 86 THR A CA 1
ATOM 693 C C . THR A 1 86 ? -41.411 -5.289 30.398 1.00 19.87 86 THR A C 1
ATOM 694 O O . THR A 1 86 ? -42.467 -4.887 30.925 1.00 20.11 86 THR A O 1
ATOM 698 N N . PRO A 1 87 ? -40.261 -4.595 30.472 1.00 20.01 87 PRO A N 1
ATOM 699 C CA . PRO A 1 87 ? -40.275 -3.303 31.170 1.00 19.55 87 PRO A CA 1
ATOM 700 C C . PRO A 1 87 ? -41.083 -2.226 30.433 1.00 21.12 87 PRO A C 1
ATOM 701 O O . PRO A 1 87 ? -41.403 -1.186 31.010 1.00 20.19 87 PRO A O 1
ATOM 705 N N . THR A 1 88 ? -41.445 -2.502 29.183 1.00 18.06 88 THR A N 1
ATOM 706 C CA . THR A 1 88 ? -42.359 -1.608 28.437 1.00 18.96 88 THR A CA 1
ATOM 707 C C . THR A 1 88 ? -43.772 -1.628 28.996 1.00 20.11 88 THR A C 1
ATOM 708 O O . THR A 1 88 ? -44.538 -0.685 28.776 1.00 19.44 88 THR A O 1
ATOM 712 N N . ASN A 1 89 ? -44.143 -2.728 29.670 1.00 16.43 89 ASN A N 1
ATOM 713 C CA . ASN A 1 89 ? -45.543 -2.931 30.143 1.00 18.61 89 ASN A CA 1
ATOM 714 C C . ASN A 1 89 ? -46.575 -2.767 29.008 1.00 16.23 89 ASN A C 1
ATOM 715 O O . ASN A 1 89 ? -47.699 -2.313 29.222 1.00 15.79 89 ASN A O 1
ATOM 720 N N . ALA A 1 90 ? -46.182 -3.134 27.793 1.00 15.68 90 ALA A N 1
ATOM 721 C CA . ALA A 1 90 ? -47.030 -2.852 26.627 1.00 17.23 90 ALA A CA 1
ATOM 722 C C . ALA A 1 90 ? -48.360 -3.565 26.716 1.00 19.31 90 ALA A C 1
ATOM 723 O O . ALA A 1 90 ? -49.370 -3.028 26.277 1.00 17.71 90 ALA A O 1
ATOM 725 N N . HIS A 1 91 ? -48.385 -4.764 27.325 1.00 18.54 91 HIS A N 1
ATOM 726 C CA . HIS A 1 91 ? -49.665 -5.459 27.526 1.00 17.73 91 HIS A CA 1
ATOM 727 C C . HIS A 1 91 ? -50.720 -4.656 28.268 1.00 19.37 91 HIS A C 1
ATOM 728 O O . HIS A 1 91 ? -51.909 -4.858 28.019 1.00 19.63 91 HIS A O 1
ATOM 735 N N . SER A 1 92 ? -50.290 -3.763 29.168 1.00 17.19 92 SER A N 1
ATOM 736 C CA A SER A 1 92 ? -51.208 -2.896 29.908 0.50 18.63 92 SER A CA 1
ATOM 737 C CA B SER A 1 92 ? -51.239 -2.936 29.895 0.50 22.38 92 SER A CA 1
ATOM 738 C C . SER A 1 92 ? -51.971 -1.956 28.983 1.00 20.47 92 SER A C 1
ATOM 739 O O . SER A 1 92 ? -53.135 -1.638 29.231 1.00 17.32 92 SER A O 1
ATOM 744 N N . ILE A 1 93 ? -51.298 -1.479 27.933 1.00 18.27 93 ILE A N 1
ATOM 745 C CA . ILE A 1 93 ? -52.001 -0.644 26.917 1.00 15.32 93 ILE A CA 1
ATOM 746 C C . ILE A 1 93 ? -53.110 -1.456 26.260 1.00 21.03 93 ILE A C 1
ATOM 747 O O . ILE A 1 93 ? -54.252 -1.039 26.222 1.00 17.98 93 ILE A O 1
ATOM 752 N N . TYR A 1 94 ? -52.770 -2.645 25.784 1.00 18.68 94 TYR A N 1
ATOM 753 C CA . TYR A 1 94 ? -53.784 -3.491 25.169 1.00 21.71 94 TYR A CA 1
ATOM 754 C C . TYR A 1 94 ? -54.948 -3.760 26.116 1.00 17.39 94 TYR A C 1
ATOM 755 O O . TYR A 1 94 ? -56.102 -3.650 25.720 1.00 18.62 94 TYR A O 1
ATOM 764 N N . LYS A 1 95 ? -54.645 -4.104 27.367 1.00 18.35 95 LYS A N 1
ATOM 765 C CA . LYS A 1 95 ? -55.704 -4.396 28.346 1.00 19.13 95 LYS A CA 1
ATOM 766 C C . LYS A 1 95 ? -56.714 -3.250 28.515 1.00 19.60 95 LYS A C 1
ATOM 767 O O . LYS A 1 95 ? -57.926 -3.473 28.626 1.00 17.51 95 LYS A O 1
ATOM 773 N N . GLU A 1 96 ? -56.205 -2.021 28.559 1.00 18.32 96 GLU A N 1
ATOM 774 C CA . GLU A 1 96 ? -57.043 -0.848 28.797 1.00 19.28 96 GLU A CA 1
ATOM 775 C C . GLU A 1 96 ? -57.728 -0.357 27.526 1.00 18.21 96 GLU A C 1
ATOM 776 O O . GLU A 1 96 ? -58.829 0.190 27.576 1.00 18.92 96 GLU A O 1
ATOM 782 N N . LEU A 1 97 ? -57.066 -0.555 26.391 1.00 18.11 97 LEU A N 1
ATOM 783 C CA . LEU A 1 97 ? -57.544 0.005 25.124 1.00 19.65 97 LEU A CA 1
ATOM 784 C C . LEU A 1 97 ? -58.533 -0.927 24.403 1.00 19.80 97 LEU A C 1
ATOM 785 O O . LEU A 1 97 ? -59.515 -0.474 23.821 1.00 19.17 97 LEU A O 1
ATOM 790 N N . LYS A 1 98 ? -58.262 -2.231 24.421 1.00 18.36 98 LYS A N 1
ATOM 791 C CA . LYS A 1 98 ? -59.094 -3.178 23.662 1.00 20.23 98 LYS A CA 1
ATOM 792 C C . LYS A 1 98 ? -60.590 -3.038 23.936 1.00 19.84 98 LYS A C 1
ATOM 793 O O . LYS A 1 98 ? -61.381 -3.133 22.997 1.00 25.10 98 LYS A O 1
ATOM 799 N N . PRO A 1 99 ? -61.002 -2.790 25.205 1.00 21.47 99 PRO A N 1
ATOM 800 C CA . PRO A 1 99 ? -62.433 -2.574 25.458 1.00 22.51 99 PRO A CA 1
ATOM 801 C C . PRO A 1 99 ? -63.057 -1.318 24.883 1.00 24.81 99 PRO A C 1
ATOM 802 O O . PRO A 1 99 ? -64.288 -1.244 24.792 1.00 26.61 99 PRO A O 1
ATOM 806 N N . ILE A 1 100 ? -62.246 -0.310 24.566 1.00 23.22 100 ILE A N 1
ATOM 807 C CA . ILE A 1 100 ? -62.811 0.962 24.153 1.00 21.99 100 ILE A CA 1
ATOM 808 C C . ILE A 1 100 ? -63.558 0.842 22.829 1.00 20.50 100 ILE A C 1
ATOM 809 O O . ILE A 1 100 ? -63.045 0.293 21.860 1.00 21.65 100 ILE A O 1
ATOM 814 N N . ASN A 1 101 ? -64.777 1.377 22.814 1.00 22.36 101 ASN A N 1
ATOM 815 C CA . ASN A 1 101 ? -65.532 1.559 21.577 1.00 22.12 101 ASN A CA 1
ATOM 816 C C . ASN A 1 101 ? -65.677 3.023 21.212 1.00 27.55 101 ASN A C 1
ATOM 817 O O . ASN A 1 101 ? -65.752 3.882 22.099 1.00 31.53 101 ASN A O 1
ATOM 822 N N . TYR A 1 102 ? -65.692 3.317 19.913 1.00 22.18 102 TYR A N 1
ATOM 823 C CA . TYR A 1 102 ? -65.815 4.710 19.438 1.00 20.78 102 TYR A CA 1
ATOM 824 C C . TYR A 1 102 ? -67.256 4.929 18.959 1.00 23.19 102 TYR A C 1
ATOM 825 O O . TYR A 1 102 ? -67.860 4.023 18.359 1.00 23.03 102 TYR A O 1
ATOM 834 N N . PRO A 1 103 ? -67.827 6.119 19.229 1.00 22.15 103 PRO A N 1
ATOM 835 C CA . PRO A 1 103 ? -69.162 6.379 18.694 1.00 24.66 103 PRO A CA 1
ATOM 836 C C . PRO A 1 103 ? -69.259 6.091 17.203 1.00 25.97 103 PRO A C 1
ATOM 837 O O . PRO A 1 103 ? -68.302 6.274 16.455 1.00 24.83 103 PRO A O 1
ATOM 841 N N . GLU A 1 104 ? -70.423 5.606 16.799 1.00 24.51 104 GLU A N 1
ATOM 842 C CA . GLU A 1 104 ? -70.738 5.222 15.426 1.00 28.99 104 GLU A CA 1
ATOM 843 C C . GLU A 1 104 ? -70.231 6.236 14.371 1.00 25.80 104 GLU A C 1
ATOM 844 O O . GLU A 1 104 ? -69.735 5.858 13.310 1.00 26.34 104 GLU A O 1
ATOM 850 N N . ASP A 1 105 ? -70.356 7.525 14.659 1.00 21.87 105 ASP A N 1
ATOM 851 C CA . ASP A 1 105 ? -70.015 8.548 13.671 1.00 23.86 105 ASP A CA 1
ATOM 852 C C . ASP A 1 105 ? -68.611 9.153 13.832 1.00 27.66 105 ASP A C 1
ATOM 853 O O . ASP A 1 105 ? -68.280 10.157 13.190 1.00 22.05 105 ASP A O 1
ATOM 858 N N . THR A 1 106 ? -67.785 8.559 14.691 1.00 23.69 106 THR A N 1
ATOM 859 C CA . THR A 1 106 ? -66.358 8.894 14.729 1.00 23.40 106 THR A CA 1
ATOM 860 C C . THR A 1 106 ? -65.685 8.713 13.361 1.00 23.18 106 THR A C 1
ATOM 861 O O . THR A 1 106 ? -65.824 7.664 12.731 1.00 25.73 106 THR A O 1
ATOM 865 N N . LYS A 1 107 ? -64.951 9.733 12.915 1.00 20.22 107 LYS A N 1
ATOM 866 C CA . LYS A 1 107 ? -64.169 9.634 11.677 1.00 21.60 107 LYS A CA 1
ATOM 867 C C . LYS A 1 107 ? -62.706 9.315 11.971 1.00 18.11 107 LYS A C 1
ATOM 868 O O . LYS A 1 107 ? -62.080 8.526 11.244 1.00 20.49 107 LYS A O 1
ATOM 874 N N . ASN A 1 108 ? -62.169 9.971 13.005 1.00 19.22 108 ASN A N 1
ATOM 875 C CA . ASN A 1 108 ? -60.736 9.938 13.328 1.00 20.60 108 ASN A CA 1
ATOM 876 C C . ASN A 1 108 ? -60.507 9.421 14.748 1.00 19.41 108 ASN A C 1
ATOM 877 O O . ASN A 1 108 ? -61.211 9.816 15.691 1.00 19.42 108 ASN A O 1
ATOM 882 N N . VAL A 1 109 ? -59.503 8.562 14.913 1.00 19.41 109 VAL A N 1
ATOM 883 C CA . VAL A 1 109 ? -58.950 8.306 16.252 1.00 19.63 109 VAL A CA 1
ATOM 884 C C . VAL A 1 109 ? -57.531 8.832 16.342 1.00 16.85 109 VAL A C 1
ATOM 885 O O . VAL A 1 109 ? -56.661 8.454 15.562 1.00 18.98 109 VAL A O 1
ATOM 889 N N . HIS A 1 110 ? -57.314 9.724 17.293 1.00 16.22 110 HIS A N 1
ATOM 890 C CA . HIS A 1 110 ? -56.019 10.345 17.451 1.00 18.79 110 HIS A CA 1
ATOM 891 C C . HIS A 1 110 ? -55.370 9.830 18.750 1.00 18.44 110 HIS A C 1
ATOM 892 O O . HIS A 1 110 ? -55.902 10.080 19.849 1.00 19.07 110 HIS A O 1
ATOM 899 N N . PHE A 1 111 ? -54.255 9.112 18.617 1.00 16.96 111 PHE A N 1
ATOM 900 C CA . PHE A 1 111 ? -53.436 8.738 19.791 1.00 15.99 111 PHE A CA 1
ATOM 901 C C . PHE A 1 111 ? -52.309 9.723 19.968 1.00 19.07 111 PHE A C 1
ATOM 902 O O . PHE A 1 111 ? -51.562 10.008 19.024 1.00 19.15 111 PHE A O 1
ATOM 910 N N . VAL A 1 112 ? -52.177 10.197 21.196 1.00 16.83 112 VAL A N 1
ATOM 911 C CA . VAL A 1 112 ? -50.960 10.884 21.614 1.00 17.85 112 VAL A CA 1
ATOM 912 C C . VAL A 1 112 ? -50.199 9.946 22.551 1.00 17.28 112 VAL A C 1
ATOM 913 O O . VAL A 1 112 ? -50.608 9.716 23.699 1.00 20.01 112 VAL A O 1
ATOM 917 N N . LEU A 1 113 ? -49.110 9.419 22.032 1.00 16.50 113 LEU A N 1
ATOM 918 C CA . LEU A 1 113 ? -48.303 8.416 22.745 1.00 16.31 113 LEU A CA 1
ATOM 919 C C . LEU A 1 113 ? -47.033 9.050 23.307 1.00 19.56 113 LEU A C 1
ATOM 920 O O . LEU A 1 113 ? -46.084 9.328 22.564 1.00 18.96 113 LEU A O 1
ATOM 925 N N . PHE A 1 114 ? -47.013 9.242 24.629 1.00 18.16 114 PHE A N 1
ATOM 926 C CA . PHE A 1 114 ? -45.807 9.728 25.316 1.00 19.57 114 PHE A CA 1
ATOM 927 C C . PHE A 1 114 ? -44.966 8.540 25.750 1.00 26.14 114 PHE A C 1
ATOM 928 O O . PHE A 1 114 ? -45.207 7.957 26.790 1.00 29.18 114 PHE A O 1
ATOM 936 N N . ALA A 1 115 ? -43.989 8.168 24.947 1.00 25.25 115 ALA A N 1
ATOM 937 C CA . ALA A 1 115 ? -43.228 6.960 25.246 1.00 25.88 115 ALA A CA 1
ATOM 938 C C . ALA A 1 115 ? -41.775 7.283 25.068 1.00 27.46 115 ALA A C 1
ATOM 939 O O . ALA A 1 115 ? -41.387 7.972 24.117 1.00 27.27 115 ALA A O 1
ATOM 941 N N . GLU A 1 116 ? -40.964 6.789 25.995 1.00 24.92 116 GLU A N 1
ATOM 942 C CA A GLU A 1 116 ? -39.519 6.814 25.869 0.50 25.26 116 GLU A CA 1
ATOM 943 C CA B GLU A 1 116 ? -39.543 6.884 25.824 0.50 25.34 116 GLU A CA 1
ATOM 944 C C . GLU A 1 116 ? -39.097 5.899 24.746 1.00 24.66 116 GLU A C 1
ATOM 945 O O . GLU A 1 116 ? -39.808 4.953 24.415 1.00 19.68 116 GLU A O 1
ATOM 956 N N . TYR A 1 117 ? -37.927 6.157 24.179 1.00 22.10 117 TYR A N 1
ATOM 957 C CA . TYR A 1 117 ? -37.476 5.465 22.975 1.00 24.62 117 TYR A CA 1
ATOM 958 C C . TYR A 1 117 ? -37.532 3.929 23.059 1.00 24.22 117 TYR A C 1
ATOM 959 O O . TYR A 1 117 ? -37.964 3.275 22.106 1.00 23.98 117 TYR A O 1
ATOM 968 N N . PRO A 1 118 ? -37.082 3.350 24.187 1.00 24.63 118 PRO A N 1
ATOM 969 C CA . PRO A 1 118 ? -37.138 1.886 24.261 1.00 25.46 118 PRO A CA 1
ATOM 970 C C . PRO A 1 118 ? -38.555 1.296 24.301 1.00 21.32 118 PRO A C 1
ATOM 971 O O . PRO A 1 118 ? -38.709 0.100 24.061 1.00 21.66 118 PRO A O 1
ATOM 975 N N . ASP A 1 119 ? -39.562 2.113 24.618 1.00 17.96 119 ASP A N 1
ATOM 976 C CA . ASP A 1 119 ? -40.952 1.656 24.712 1.00 19.18 119 ASP A CA 1
ATOM 977 C C . ASP A 1 119 ? -41.739 1.807 23.426 1.00 19.48 119 ASP A C 1
ATOM 978 O O . ASP A 1 119 ? -42.798 1.201 23.296 1.00 16.74 119 ASP A O 1
ATOM 983 N N . VAL A 1 120 ? -41.269 2.657 22.508 1.00 18.59 120 VAL A N 1
ATOM 984 C CA . VAL A 1 120 ? -42.110 3.089 21.388 1.00 19.25 120 VAL A CA 1
ATOM 985 C C . VAL A 1 120 ? -42.634 1.908 20.562 1.00 17.25 120 VAL A C 1
ATOM 986 O O . VAL A 1 120 ? -43.833 1.841 20.271 1.00 17.20 120 VAL A O 1
ATOM 990 N N . LEU A 1 121 ? -41.749 0.988 20.173 1.00 16.60 121 LEU A N 1
ATOM 991 C CA . LEU A 1 121 ? -42.163 -0.072 19.251 1.00 17.68 121 LEU A CA 1
ATOM 992 C C . LEU A 1 121 ? -43.276 -0.956 19.852 1.00 17.15 121 LEU A C 1
ATOM 993 O O . LEU A 1 121 ? -44.284 -1.226 19.208 1.00 16.31 121 LEU A O 1
ATOM 998 N N . SER A 1 122 ? -43.074 -1.420 21.086 1.00 17.95 122 SER A N 1
ATOM 999 C CA . SER A 1 122 ? -44.065 -2.290 21.738 1.00 18.35 122 SER A CA 1
ATOM 1000 C C . SER A 1 122 ? -45.377 -1.557 21.968 1.00 18.49 122 SER A C 1
ATOM 1001 O O . SER A 1 122 ? -46.462 -2.153 21.846 1.00 17.55 122 SER A O 1
ATOM 1004 N N . HIS A 1 123 ? -45.284 -0.260 22.310 1.00 15.24 123 HIS A N 1
ATOM 1005 C CA . HIS A 1 123 ? -46.487 0.528 22.590 1.00 15.51 123 HIS A CA 1
ATOM 1006 C C . HIS A 1 123 ? -47.290 0.754 21.321 1.00 16.51 123 HIS A C 1
ATOM 1007 O O . HIS A 1 123 ? -48.518 0.598 21.315 1.00 17.10 123 HIS A O 1
ATOM 1014 N N . VAL A 1 124 ? -46.602 1.130 20.244 1.00 15.80 124 VAL A N 1
ATOM 1015 C CA . VAL A 1 124 ? -47.271 1.268 18.941 1.00 14.77 124 VAL A CA 1
ATOM 1016 C C . VAL A 1 124 ? -47.964 -0.058 18.533 1.00 13.40 124 VAL A C 1
ATOM 1017 O O . VAL A 1 124 ? -49.135 -0.061 18.155 1.00 16.35 124 VAL A O 1
ATOM 1021 N N . ALA A 1 125 ? -47.238 -1.170 18.653 1.00 17.96 125 ALA A N 1
ATOM 1022 C CA . ALA A 1 125 ? -47.783 -2.467 18.244 1.00 17.28 125 ALA A CA 1
ATOM 1023 C C . ALA A 1 125 ? -49.040 -2.775 19.062 1.00 18.55 125 ALA A C 1
ATOM 1024 O O . ALA A 1 125 ? -50.064 -3.216 18.511 1.00 17.64 125 ALA A O 1
ATOM 1026 N N . ALA A 1 126 ? -48.959 -2.547 20.376 1.00 19.01 126 ALA A N 1
ATOM 1027 C CA . ALA A 1 126 ? -50.099 -2.812 21.260 1.00 17.14 126 ALA A CA 1
ATOM 1028 C C . ALA A 1 126 ? -51.330 -2.019 20.819 1.00 18.15 126 ALA A C 1
ATOM 1029 O O . ALA A 1 126 ? -52.444 -2.552 20.854 1.00 17.02 126 ALA A O 1
ATOM 1031 N N . ILE A 1 127 ? -51.143 -0.748 20.427 1.00 17.77 127 ILE A N 1
ATOM 1032 C CA . ILE A 1 127 ? -52.297 0.056 19.939 1.00 15.44 127 ILE A CA 1
ATOM 1033 C C . ILE A 1 127 ? -52.834 -0.501 18.616 1.00 15.88 127 ILE A C 1
ATOM 1034 O O . ILE A 1 127 ? -54.054 -0.656 18.433 1.00 17.31 127 ILE A O 1
ATOM 1039 N N . ALA A 1 128 ? -51.919 -0.799 17.692 1.00 16.12 128 ALA A N 1
ATOM 1040 C CA . ALA A 1 128 ? -52.282 -1.356 16.393 1.00 14.59 128 ALA A CA 1
ATOM 1041 C C . ALA A 1 128 ? -53.145 -2.612 16.523 1.00 17.43 128 ALA A C 1
ATOM 1042 O O . ALA A 1 128 ? -54.109 -2.778 15.777 1.00 18.56 128 ALA A O 1
ATOM 1044 N N . ARG A 1 129 ? -52.821 -3.478 17.490 1.00 15.59 129 ARG A N 1
ATOM 1045 C CA . ARG A 1 129 ? -53.530 -4.779 17.658 1.00 19.68 129 ARG A CA 1
ATOM 1046 C C . ARG A 1 129 ? -55.021 -4.575 17.940 1.00 19.22 129 ARG A C 1
ATOM 1047 O O . ARG A 1 129 ? -55.817 -5.499 17.736 1.00 18.03 129 ARG A O 1
ATOM 1055 N N . THR A 1 130 ? -55.401 -3.407 18.471 1.00 15.84 130 THR A N 1
ATOM 1056 C CA . THR A 1 130 ? -56.793 -3.194 18.879 1.00 16.49 130 THR A CA 1
ATOM 1057 C C . THR A 1 130 ? -57.665 -2.744 17.706 1.00 17.48 130 THR A C 1
ATOM 1058 O O . THR A 1 130 ? -58.868 -2.588 17.868 1.00 17.64 130 THR A O 1
ATOM 1062 N N . PHE A 1 131 ? -57.051 -2.495 16.543 1.00 17.12 131 PHE A N 1
ATOM 1063 C CA . PHE A 1 131 ? -57.809 -2.135 15.339 1.00 18.46 131 PHE A CA 1
ATOM 1064 C C . PHE A 1 131 ? -58.041 -3.359 14.470 1.00 15.00 131 PHE A C 1
ATOM 1065 O O . PHE A 1 131 ? -57.276 -3.637 13.533 1.00 16.36 131 PHE A O 1
ATOM 1073 N N . CYS A 1 132 ? -59.049 -4.143 14.856 1.00 14.46 132 CYS A N 1
ATOM 1074 C CA . CYS A 1 132 ? -59.241 -5.466 14.236 1.00 15.97 132 CYS A CA 1
ATOM 1075 C C . CYS A 1 132 ? -59.818 -5.267 12.838 1.00 17.86 132 CYS A C 1
ATOM 1076 O O . CYS A 1 132 ? -60.900 -4.698 12.682 1.00 17.58 132 CYS A O 1
ATOM 1079 N N . LYS A 1 133 ? -59.104 -5.736 11.825 1.00 14.03 133 LYS A N 1
ATOM 1080 C CA . LYS A 1 133 ? -59.560 -5.578 10.438 1.00 16.42 133 LYS A CA 1
ATOM 1081 C C . LYS A 1 133 ? -60.813 -6.392 10.176 1.00 19.84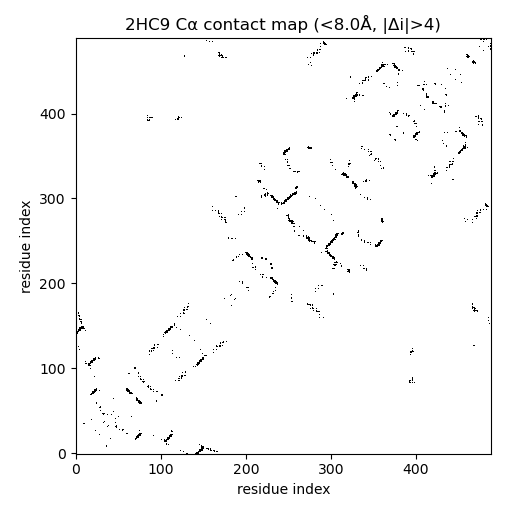 133 LYS A C 1
ATOM 1082 O O . LYS A 1 133 ? -61.711 -5.945 9.461 1.00 17.55 133 LYS A O 1
ATOM 1088 N N . PHE A 1 134 ? -60.878 -7.602 10.731 1.00 16.38 134 PHE A N 1
ATOM 1089 C CA . PHE A 1 134 ? -61.848 -8.550 10.215 1.00 16.63 134 PHE A CA 1
ATOM 1090 C C . PHE A 1 134 ? -63.228 -8.460 10.876 1.00 17.40 134 PHE A C 1
ATOM 1091 O O . PHE A 1 134 ? -63.353 -8.597 12.094 1.00 15.72 134 PHE A O 1
ATOM 1099 N N . SER A 1 135 ? -64.269 -8.255 10.068 1.00 17.01 135 SER A N 1
ATOM 1100 C CA . SER A 1 135 ? -65.653 -8.387 10.577 1.00 15.80 135 SER A CA 1
ATOM 1101 C C . SER A 1 135 ? -66.573 -8.771 9.436 1.00 18.94 135 SER A C 1
ATOM 1102 O O . SER A 1 135 ? -66.403 -8.311 8.311 1.00 20.52 135 SER A O 1
ATOM 1105 N N . MET A 1 136 ? -67.528 -9.639 9.732 1.00 14.76 136 MET A N 1
ATOM 1106 C CA . MET A 1 136 ? -68.602 -9.910 8.797 1.00 17.93 136 MET A CA 1
ATOM 1107 C C . MET A 1 136 ?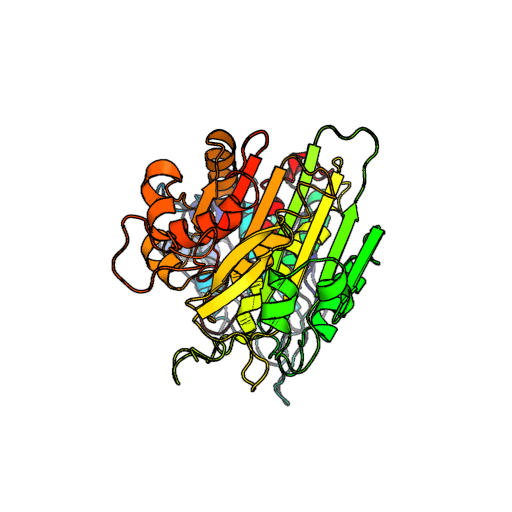 -69.957 -9.476 9.315 1.00 20.37 136 MET A C 1
ATOM 1108 O O . MET A 1 136 ? -71.002 -9.980 8.862 1.00 18.85 136 MET A O 1
ATOM 1113 N N . LYS A 1 137 ? -69.948 -8.527 10.247 1.00 19.66 137 LYS A N 1
ATOM 1114 C CA . LYS A 1 137 ? -71.201 -7.908 10.644 1.00 16.51 137 LYS A CA 1
ATOM 1115 C C . LYS A 1 137 ? -71.855 -7.184 9.445 1.00 20.58 137 LYS A C 1
ATOM 1116 O O . LYS A 1 137 ? -71.149 -6.623 8.599 1.00 19.39 137 LYS A O 1
ATOM 1122 N N . THR A 1 138 ? -73.184 -7.218 9.363 1.00 17.28 138 THR A N 1
ATOM 1123 C CA . THR A 1 138 ? -73.877 -6.687 8.174 1.00 17.49 138 THR A CA 1
ATOM 1124 C C . THR A 1 138 ? -74.457 -5.309 8.424 1.00 26.27 138 THR A C 1
ATOM 1125 O O . THR A 1 138 ? -75.106 -4.732 7.544 1.00 25.26 138 THR A O 1
ATOM 1129 N N . SER A 1 139 ? -74.248 -4.802 9.631 1.00 24.79 139 SER A N 1
ATOM 1130 C CA . SER A 1 139 ? -74.520 -3.400 9.931 1.00 29.84 139 SER A CA 1
ATOM 1131 C C . SER A 1 139 ? -73.431 -2.865 10.858 1.00 30.89 139 SER A C 1
ATOM 1132 O O . SER A 1 139 ? -72.697 -3.636 11.471 1.00 27.62 139 SER A O 1
ATOM 1135 N N . GLY A 1 140 ? -73.309 -1.540 10.945 1.00 32.40 140 GLY A N 1
ATOM 1136 C CA . GLY A 1 140 ? -72.456 -0.954 11.968 1.00 29.98 140 GLY A CA 1
ATOM 1137 C C . GLY A 1 140 ? -70.978 -0.880 11.628 1.00 30.35 140 GLY A C 1
ATOM 1138 O O . GLY A 1 140 ? -70.177 -0.464 12.461 1.00 33.91 140 GLY A O 1
ATOM 1139 N N . ILE A 1 141 ? -70.603 -1.278 10.421 1.00 32.92 141 ILE A N 1
ATOM 1140 C CA . ILE A 1 141 ? -69.174 -1.330 10.066 1.00 34.92 141 ILE A CA 1
ATOM 1141 C C . ILE A 1 141 ? -68.685 0.098 9.812 1.00 31.84 141 ILE A C 1
ATOM 1142 O O . ILE A 1 141 ? -69.279 0.823 9.032 1.00 28.90 141 ILE A O 1
ATOM 1147 N N . ARG A 1 142 ? -67.617 0.494 10.483 1.00 31.06 142 ARG A N 1
ATOM 1148 C CA . ARG A 1 142 ? -67.079 1.848 10.307 1.00 32.46 142 ARG A CA 1
ATOM 1149 C C . ARG A 1 142 ? -65.596 1.766 10.002 1.00 29.80 142 ARG A C 1
ATOM 1150 O O . ARG A 1 142 ? -64.874 1.001 10.643 1.00 35.01 142 ARG A O 1
ATOM 1158 N N . GLU A 1 143 ? -65.137 2.544 9.026 1.00 26.50 143 GLU A N 1
ATOM 1159 C CA . GLU A 1 143 ? -63.699 2.673 8.811 1.00 25.44 143 GLU A CA 1
ATOM 1160 C C . GLU A 1 143 ? -63.223 3.990 9.406 1.00 24.35 143 GLU A C 1
ATOM 1161 O O . GLU A 1 143 ? -63.865 5.041 9.233 1.00 25.02 143 GLU A O 1
ATOM 1167 N N . LEU A 1 144 ? -62.089 3.933 10.094 1.00 22.69 144 LEU A N 1
ATOM 1168 C CA . LEU A 1 144 ? -61.591 5.082 10.828 1.00 21.03 144 LEU A CA 1
ATOM 1169 C C . LEU A 1 144 ? -60.251 5.469 10.275 1.00 24.33 144 LEU A C 1
ATOM 1170 O O . LEU A 1 144 ? -59.520 4.647 9.714 1.00 23.59 144 LEU A O 1
ATOM 1175 N N A ASN A 1 145 ? -59.917 6.734 10.456 0.50 19.26 145 ASN A N 1
ATOM 1176 N N B ASN A 1 145 ? -59.903 6.737 10.436 0.50 21.13 145 ASN A N 1
ATOM 1177 C CA A ASN A 1 145 ? -58.589 7.217 10.162 0.50 20.85 145 ASN A CA 1
ATOM 1178 C CA B ASN A 1 145 ? -58.553 7.170 10.130 0.50 23.15 145 ASN A CA 1
ATOM 1179 C C A ASN A 1 145 ? -57.859 7.303 11.497 0.50 21.24 145 ASN A C 1
ATOM 1180 C C B ASN A 1 145 ? -57.782 7.364 11.428 0.50 23.68 145 ASN A C 1
ATOM 1181 O O A ASN A 1 145 ? -58.230 8.107 12.361 0.50 17.54 145 ASN A O 1
ATOM 1182 O O B ASN A 1 145 ? -58.040 8.308 12.187 0.50 21.69 145 ASN A O 1
ATOM 1191 N N . VAL A 1 146 ? -56.850 6.449 11.682 1.00 17.75 146 VAL A N 1
ATOM 1192 C CA . VAL A 1 146 ? -56.092 6.427 12.945 1.00 18.40 146 VAL A CA 1
ATOM 1193 C C . VAL A 1 146 ? -54.719 7.066 12.759 1.00 18.11 146 VAL A C 1
ATOM 1194 O O . VAL A 1 146 ? -53.978 6.708 11.842 1.00 15.93 146 VAL A O 1
ATOM 1198 N N . ASN A 1 147 ? -54.404 8.037 13.614 1.00 15.61 147 ASN A N 1
ATOM 1199 C CA . ASN A 1 147 ? -53.049 8.584 13.692 1.00 17.61 147 ASN A CA 1
ATOM 1200 C C . ASN A 1 147 ? -52.474 8.300 15.080 1.00 18.17 147 ASN A C 1
ATOM 1201 O O . ASN A 1 147 ? -53.025 8.754 16.084 1.00 20.68 147 ASN A O 1
ATOM 1206 N N . ILE A 1 148 ? -51.385 7.539 15.122 1.00 17.21 148 ILE A N 1
ATOM 1207 C CA . ILE A 1 148 ? -50.598 7.374 16.344 1.00 16.75 148 ILE A CA 1
ATOM 1208 C C . ILE A 1 148 ? -49.417 8.339 16.301 1.00 18.84 148 ILE A C 1
ATOM 1209 O O . ILE A 1 148 ? -48.420 8.116 15.596 1.00 19.36 148 ILE A O 1
ATOM 1214 N N . ASP A 1 149 ? -49.544 9.407 17.078 1.00 16.89 149 ASP A N 1
ATOM 1215 C CA . ASP A 1 149 ? -48.517 10.447 17.178 1.00 16.17 149 ASP A CA 1
ATOM 1216 C C . ASP A 1 149 ? -47.600 10.198 18.362 1.00 20.66 149 ASP A C 1
ATOM 1217 O O . ASP A 1 149 ? -47.992 10.308 19.531 1.00 20.88 149 ASP A O 1
ATOM 1222 N N . VAL A 1 150 ? -46.363 9.858 18.038 1.00 19.65 150 VAL A N 1
ATOM 1223 C CA . VAL A 1 150 ? -45.417 9.477 19.051 1.00 19.90 150 VAL A CA 1
ATOM 1224 C C . VAL A 1 150 ? -44.655 10.739 19.441 1.00 23.56 150 VAL A C 1
ATOM 1225 O O . VAL A 1 150 ? -44.102 11.428 18.575 1.00 22.55 150 VAL A O 1
ATOM 1229 N N . VAL A 1 151 ? -44.637 11.018 20.741 1.00 19.16 151 VAL A N 1
ATOM 1230 C CA . VAL A 1 151 ? -43.867 12.133 21.304 1.00 19.26 151 VAL A CA 1
ATOM 1231 C C . VAL A 1 151 ? -42.613 11.532 21.934 1.00 28.55 151 VAL A C 1
ATOM 1232 O O . VAL A 1 151 ? -42.646 10.996 23.060 1.00 30.14 151 VAL A O 1
ATOM 1236 N N . CYS A 1 152 ? -41.527 11.581 21.175 1.00 22.70 152 CYS A N 1
ATOM 1237 C CA . CYS A 1 152 ? -40.262 10.975 21.574 1.00 30.32 152 CYS A CA 1
ATOM 1238 C C . CYS A 1 152 ? -39.153 11.659 20.784 1.00 35.95 152 CYS A C 1
ATOM 1239 O O . CYS A 1 152 ? -39.157 11.610 19.553 1.00 34.57 152 CYS A O 1
ATOM 1242 N N . ASP A 1 153 ? -38.205 12.263 21.508 1.00 36.89 153 ASP A N 1
ATOM 1243 C CA . ASP A 1 153 ? -37.079 13.027 20.939 1.00 37.88 153 ASP A CA 1
ATOM 1244 C C . ASP A 1 153 ? -36.304 12.281 19.855 1.00 33.17 153 ASP A C 1
ATOM 1245 O O . ASP A 1 153 ? -35.988 12.834 18.804 1.00 34.74 153 ASP A O 1
ATOM 1250 N N . LYS A 1 154 ? -35.964 11.032 20.145 1.00 32.50 154 LYS A N 1
ATOM 1251 C CA . LYS A 1 154 ? -35.007 10.300 19.346 1.00 28.51 154 LYS A CA 1
ATOM 1252 C C . LYS A 1 154 ? -35.627 9.718 18.064 1.00 27.75 154 LYS A C 1
ATOM 1253 O O . LYS A 1 154 ? -34.907 9.335 17.145 1.00 29.25 154 LYS A O 1
ATOM 1259 N N . LEU A 1 155 ? -36.952 9.636 18.001 1.00 25.49 155 LEU A N 1
ATOM 1260 C CA . LEU A 1 155 ? -37.599 9.016 16.842 1.00 23.78 155 LEU A CA 1
ATOM 1261 C C . LEU A 1 155 ? -37.307 9.759 15.531 1.00 27.10 155 LEU A C 1
ATOM 1262 O O . LEU A 1 155 ? -37.355 10.990 15.473 1.00 28.72 155 LEU A O 1
ATOM 1267 N N . THR A 1 156 ? -36.985 9.002 14.484 1.00 23.00 156 THR A N 1
ATOM 1268 C CA . THR A 1 156 ? -36.781 9.569 13.154 1.00 24.97 156 THR A CA 1
ATOM 1269 C C . THR A 1 156 ? -38.005 9.371 12.258 1.00 25.99 156 THR A C 1
ATOM 1270 O O . THR A 1 156 ? -38.909 8.575 12.567 1.00 22.56 156 THR A O 1
ATOM 1274 N N . ASN A 1 157 ? -38.041 10.086 11.137 1.00 23.85 157 ASN A N 1
ATOM 1275 C CA . ASN A 1 157 ? -39.107 9.864 10.159 1.00 26.73 157 ASN A CA 1
ATOM 1276 C C . ASN A 1 157 ? -39.076 8.450 9.554 1.00 22.47 157 ASN A C 1
ATOM 1277 O O . ASN A 1 157 ? -40.128 7.856 9.322 1.00 19.71 157 ASN A O 1
ATOM 1282 N N . GLU A 1 158 ? -37.880 7.903 9.336 1.00 18.08 158 GLU A N 1
ATOM 1283 C CA . GLU A 1 158 ? -37.748 6.527 8.887 1.00 20.61 158 GLU A CA 1
ATOM 1284 C C . GLU A 1 158 ? -38.318 5.539 9.917 1.00 20.24 158 GLU A C 1
ATOM 1285 O O . GLU A 1 158 ? -38.983 4.567 9.552 1.00 20.00 158 GLU A O 1
ATOM 1291 N N . ASP A 1 159 ? -38.063 5.793 11.196 1.00 16.39 159 ASP A N 1
ATOM 1292 C CA . ASP A 1 159 ? -38.694 4.991 12.258 1.00 15.95 159 ASP A CA 1
ATOM 1293 C C . ASP A 1 159 ? -40.219 4.970 12.132 1.00 19.34 159 ASP A C 1
ATOM 1294 O O . ASP A 1 159 ? -40.840 3.923 12.327 1.00 18.23 159 ASP A O 1
ATOM 1299 N N . ALA A 1 160 ? -40.813 6.124 11.813 1.00 16.63 160 ALA A N 1
ATOM 1300 C CA . ALA A 1 160 ? -42.266 6.227 11.751 1.00 18.26 160 ALA A CA 1
ATOM 1301 C C . ALA A 1 160 ? -42.804 5.421 10.566 1.00 19.59 160 ALA A C 1
ATOM 1302 O O . ALA A 1 160 ? -43.875 4.804 10.663 1.00 16.16 160 ALA A O 1
ATOM 1304 N N . VAL A 1 161 ? -42.041 5.388 9.473 1.00 16.72 161 VAL A N 1
ATOM 1305 C CA . VAL A 1 161 ? -42.417 4.529 8.323 1.00 16.27 161 VAL A CA 1
ATOM 1306 C C . VAL A 1 161 ? -42.404 3.069 8.771 1.00 16.91 161 VAL A C 1
ATOM 1307 O O . VAL A 1 161 ? -43.361 2.317 8.519 1.00 14.12 161 VAL A O 1
ATOM 1311 N N . PHE A 1 162 ? -41.316 2.672 9.416 1.00 15.44 162 PHE A N 1
ATOM 1312 C CA . PHE A 1 162 ? -41.231 1.286 9.885 1.00 16.66 162 PHE A CA 1
ATOM 1313 C C . PHE A 1 162 ? -42.393 0.948 10.839 1.00 16.29 162 PHE A C 1
ATOM 1314 O O . PHE A 1 162 ? -42.977 -0.121 10.736 1.00 17.08 162 PHE A O 1
ATOM 1322 N N . LEU A 1 163 ? -42.702 1.840 11.778 1.00 15.49 163 LEU A N 1
ATOM 1323 C CA . LEU A 1 163 ? -43.760 1.578 12.764 1.00 16.95 163 LEU A CA 1
ATOM 1324 C C . LEU A 1 163 ? -45.139 1.486 12.097 1.00 19.43 163 LEU A C 1
ATOM 1325 O O . LEU A 1 163 ? -45.992 0.716 12.517 1.00 16.29 163 LEU A O 1
ATOM 1330 N N . THR A 1 164 ? -45.357 2.275 11.045 1.00 16.27 164 THR A N 1
ATOM 1331 C CA . THR A 1 164 ? -46.578 2.138 10.256 1.00 15.61 164 THR A CA 1
ATOM 1332 C C . THR A 1 164 ? -46.640 0.764 9.569 1.00 14.24 164 THR A C 1
ATOM 1333 O O . THR A 1 164 ? -47.695 0.122 9.535 1.00 16.94 164 THR A O 1
ATOM 1337 N N . ASP A 1 165 ? -45.509 0.335 9.002 1.00 14.60 165 ASP A N 1
ATOM 1338 C CA . ASP A 1 165 ? -45.418 -0.983 8.373 1.00 16.68 165 ASP A CA 1
ATOM 1339 C C . ASP A 1 165 ? -45.570 -2.096 9.406 1.00 16.86 165 ASP A C 1
ATOM 1340 O O . ASP A 1 165 ? -46.193 -3.130 9.126 1.00 15.92 165 ASP A O 1
ATOM 1345 N N . LEU A 1 166 ? -44.990 -1.897 10.583 1.00 14.11 166 LEU A N 1
ATOM 1346 C CA . LEU A 1 166 ? -45.147 -2.893 11.644 1.00 15.34 166 LEU A CA 1
ATOM 1347 C C . LEU A 1 166 ? -46.610 -2.982 12.093 1.00 16.28 166 LEU A C 1
ATOM 1348 O O . LEU A 1 166 ? -47.151 -4.085 12.252 1.00 16.56 166 LEU A O 1
ATOM 1353 N N . SER A 1 167 ? -47.250 -1.829 12.279 1.00 15.73 167 SER A N 1
ATOM 1354 C CA . SER A 1 167 ? -48.679 -1.804 12.585 1.00 16.27 167 SER A CA 1
ATOM 1355 C C . SER A 1 167 ? -49.484 -2.592 11.562 1.00 16.98 167 SER A C 1
ATOM 1356 O O . SER A 1 167 ? -50.390 -3.338 11.925 1.00 16.26 167 SER A O 1
ATOM 1359 N N . GLU A 1 168 ? -49.170 -2.406 10.285 1.00 15.41 168 GLU A N 1
ATOM 1360 C CA . GLU A 1 168 ? -49.855 -3.152 9.226 1.00 15.23 168 GLU A CA 1
ATOM 1361 C C . GLU A 1 168 ? -49.563 -4.643 9.341 1.00 17.19 168 GLU A C 1
ATOM 1362 O O . GLU A 1 168 ? -50.463 -5.463 9.207 1.00 15.07 168 GLU A O 1
ATOM 1368 N N . SER A 1 169 ? -48.310 -5.002 9.609 1.00 15.63 169 SER A N 1
ATOM 1369 C CA . SER A 1 169 ? -47.953 -6.431 9.670 1.00 13.45 169 SER A CA 1
ATOM 1370 C C . SER A 1 169 ? -48.692 -7.094 10.842 1.00 14.02 169 SER A C 1
ATOM 1371 O O . SER A 1 169 ? -49.194 -8.222 10.711 1.00 15.55 169 SER A O 1
ATOM 1374 N N . VAL A 1 170 ? -48.767 -6.380 11.965 1.00 12.94 170 VAL A N 1
ATOM 1375 C CA . VAL A 1 170 ? -49.505 -6.830 13.158 1.00 14.25 170 VAL A CA 1
ATOM 1376 C C . VAL A 1 170 ? -50.980 -7.035 12.819 1.00 18.01 170 VAL A C 1
ATOM 1377 O O . VAL A 1 170 ? -51.550 -8.126 13.053 1.00 14.00 170 VAL A O 1
ATOM 1381 N N . ARG A 1 171 ? -51.602 -6.011 12.225 1.00 14.54 171 ARG A N 1
ATOM 1382 C CA . ARG A 1 171 ? -53.040 -6.116 11.884 1.00 15.10 171 ARG A CA 1
ATOM 1383 C C . ARG A 1 171 ? -53.339 -7.151 10.804 1.00 12.79 171 ARG A C 1
ATOM 1384 O O . ARG A 1 171 ? -54.393 -7.788 10.835 1.00 15.00 171 ARG A O 1
ATOM 1392 N N . GLU A 1 172 ? -52.421 -7.317 9.855 1.00 13.86 172 GLU A N 1
ATOM 1393 C CA . GLU A 1 172 ? -52.559 -8.366 8.837 1.00 12.90 172 GLU A CA 1
ATOM 1394 C C . GLU A 1 172 ? -52.478 -9.778 9.427 1.00 14.61 172 GLU A C 1
ATOM 1395 O O . GLU A 1 172 ? -53.280 -10.650 9.085 1.00 13.87 172 GLU A O 1
ATOM 1401 N N . THR A 1 173 ? -51.499 -9.998 10.298 1.00 14.31 173 THR A N 1
ATOM 1402 C CA . THR A 1 173 ? -51.384 -11.297 10.996 1.00 11.80 173 THR A CA 1
ATOM 1403 C C . THR A 1 173 ? -52.711 -11.611 11.695 1.00 15.46 173 THR A C 1
ATOM 1404 O O . THR A 1 173 ? -53.256 -12.707 11.546 1.00 12.27 173 THR A O 1
ATOM 1408 N N . ALA A 1 174 ? -53.216 -10.648 12.473 1.00 15.07 174 ALA A N 1
ATOM 1409 C CA . ALA A 1 174 ? -54.480 -10.822 13.196 1.00 14.95 174 ALA A CA 1
ATOM 1410 C C . ALA A 1 174 ? -55.678 -11.037 12.258 1.00 16.56 174 ALA A C 1
ATOM 1411 O O . ALA A 1 174 ? -56.539 -11.875 12.536 1.00 12.92 174 ALA A O 1
ATOM 1413 N N . ARG A 1 175 ? -55.740 -10.282 11.158 1.00 15.67 175 ARG A N 1
ATOM 1414 C CA . ARG A 1 175 ? -56.817 -10.479 10.172 1.00 13.67 175 ARG A CA 1
ATOM 1415 C C . ARG A 1 175 ? -56.847 -11.913 9.633 1.00 16.36 175 ARG A C 1
ATOM 1416 O O . ARG A 1 175 ? -57.928 -12.543 9.522 1.00 14.98 175 ARG A O 1
ATOM 1424 N N . LEU A 1 176 ? -55.665 -12.419 9.268 1.00 13.23 176 LEU A N 1
ATOM 1425 C CA . LEU A 1 176 ? -55.549 -13.770 8.723 1.00 11.62 176 LEU A CA 1
ATOM 1426 C C . LEU A 1 176 ? -56.036 -14.776 9.778 1.00 14.29 176 LEU A C 1
ATOM 1427 O O . LEU A 1 176 ? -56.769 -15.701 9.471 1.00 16.03 176 LEU A O 1
ATOM 1432 N N . ILE A 1 177 ? -55.631 -14.563 11.026 1.00 14.41 177 ILE A N 1
ATOM 1433 C CA . ILE A 1 177 ? -56.041 -15.435 12.131 1.00 13.77 177 ILE A CA 1
ATOM 1434 C C . ILE A 1 177 ? -57.548 -15.387 12.368 1.00 15.35 177 ILE A C 1
ATOM 1435 O O . ILE A 1 177 ? -58.171 -16.440 12.556 1.00 16.88 177 ILE A O 1
ATOM 1440 N N . ASP A 1 178 ? -58.141 -14.185 12.345 1.00 14.18 178 ASP A N 1
ATOM 1441 C CA . ASP A 1 178 ? -59.575 -14.027 12.713 1.00 13.36 178 ASP A CA 1
ATOM 1442 C C . ASP A 1 178 ? -60.521 -14.529 11.624 1.00 17.14 178 ASP A C 1
ATOM 1443 O O . ASP A 1 178 ? -61.680 -14.790 11.904 1.00 15.15 178 ASP A O 1
ATOM 1448 N N . THR A 1 179 ? -60.032 -14.615 10.387 1.00 13.84 179 THR A N 1
ATOM 1449 C CA . THR A 1 179 ? -60.878 -14.991 9.240 1.00 13.48 179 THR A CA 1
ATOM 1450 C C . THR A 1 179 ? -61.248 -16.481 9.393 1.00 13.61 179 THR A C 1
ATOM 1451 O O . THR A 1 179 ? -60.384 -17.313 9.613 1.00 15.76 179 THR A O 1
ATOM 1455 N N . PRO A 1 180 ? -62.543 -16.814 9.287 1.00 14.65 180 PRO A N 1
ATOM 1456 C CA . PRO A 1 180 ? -62.919 -18.224 9.420 1.00 14.61 180 PRO A CA 1
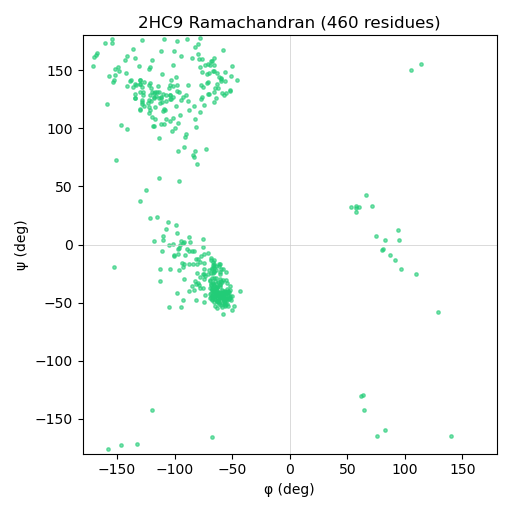ATOM 1457 C C . PRO A 1 180 ? -62.356 -19.047 8.276 1.00 18.64 180 PRO A C 1
ATOM 1458 O O . PRO A 1 180 ? -62.119 -18.517 7.200 1.00 13.81 180 PRO A O 1
ATOM 1462 N N . ALA A 1 181 ? -62.149 -20.337 8.500 1.00 12.52 181 ALA A N 1
ATOM 1463 C CA . ALA A 1 181 ? -61.472 -21.154 7.499 1.00 13.96 181 ALA A CA 1
ATOM 1464 C C . ALA A 1 181 ? -62.317 -21.508 6.277 1.00 14.10 181 ALA A C 1
ATOM 1465 O O . ALA A 1 181 ? -61.762 -21.969 5.268 1.00 16.68 181 ALA A O 1
ATOM 1467 N N . ASN A 1 182 ? -63.644 -21.339 6.351 1.00 16.17 182 ASN A N 1
ATOM 1468 C CA . ASN A 1 182 ? -64.450 -21.458 5.120 1.00 14.52 182 ASN A CA 1
ATOM 1469 C C . ASN A 1 182 ? -64.132 -20.357 4.106 1.00 20.68 182 ASN A C 1
ATOM 1470 O O . ASN A 1 182 ? -64.421 -20.469 2.910 1.00 17.31 182 ASN A O 1
ATOM 1475 N N . ILE A 1 183 ? -63.484 -19.307 4.589 1.00 15.75 183 ILE A N 1
ATOM 1476 C CA . ILE A 1 183 ? -63.013 -18.242 3.706 1.00 15.22 183 ILE A CA 1
ATOM 1477 C C . ILE A 1 183 ? -61.497 -18.342 3.515 1.00 17.47 183 ILE A C 1
ATOM 1478 O O . ILE A 1 183 ? -61.001 -18.394 2.376 1.00 15.06 183 ILE A O 1
ATOM 1483 N N . LEU A 1 184 ? -60.758 -18.372 4.629 1.00 16.71 184 LEU A N 1
ATOM 1484 C CA . LEU A 1 184 ? -59.295 -18.561 4.547 1.00 15.78 184 LEU A CA 1
ATOM 1485 C C . LEU A 1 184 ? -58.971 -20.045 4.458 1.00 16.95 184 LEU A C 1
ATOM 1486 O O . LEU A 1 184 ? -58.556 -20.697 5.432 1.00 15.20 184 LEU A O 1
ATOM 1491 N N . THR A 1 185 ? -59.166 -20.586 3.263 1.00 15.37 185 THR A N 1
ATOM 1492 C CA . THR A 1 185 ? -58.796 -21.968 2.962 1.00 14.44 185 THR A CA 1
ATOM 1493 C C . THR A 1 185 ? -57.288 -22.092 2.723 1.00 13.69 185 THR A C 1
ATOM 1494 O O . THR A 1 185 ? -56.588 -21.078 2.683 1.00 15.01 185 THR A O 1
ATOM 1498 N N . THR A 1 186 ? -56.785 -23.308 2.474 1.00 14.24 186 THR A N 1
ATOM 1499 C CA . THR A 1 186 ? -55.365 -23.418 2.092 1.00 16.48 186 THR A CA 1
ATOM 1500 C C . THR A 1 186 ? -55.077 -22.588 0.840 1.00 19.13 186 THR A C 1
ATOM 1501 O O . THR A 1 186 ? -54.053 -21.885 0.769 1.00 13.93 186 THR A O 1
ATOM 1505 N N . ASP A 1 187 ? -55.974 -22.681 -0.145 1.00 14.25 187 ASP A N 1
ATOM 1506 C CA . ASP A 1 187 ? -55.835 -21.890 -1.390 1.00 16.54 187 ASP A CA 1
ATOM 1507 C C . ASP A 1 187 ? -55.766 -20.393 -1.102 1.00 15.79 187 ASP A C 1
ATOM 1508 O O . ASP A 1 187 ? -54.945 -19.662 -1.687 1.00 15.07 187 ASP A O 1
ATOM 1513 N N . ALA A 1 188 ? -56.658 -19.919 -0.235 1.00 17.87 188 ALA A N 1
ATOM 1514 C CA . ALA A 1 188 ? -56.702 -18.490 0.072 1.00 16.25 188 ALA A CA 1
ATOM 1515 C C . ALA A 1 188 ? -55.432 -18.057 0.806 1.00 16.98 188 ALA A C 1
ATOM 1516 O O . ALA A 1 188 ? -54.912 -16.980 0.549 1.00 15.86 188 ALA A O 1
ATOM 1518 N N . LEU A 1 189 ? -54.935 -18.889 1.723 1.00 15.86 189 LEU A N 1
ATOM 1519 C CA . LEU A 1 189 ? -53.684 -18.533 2.414 1.00 15.92 189 LEU A CA 1
ATOM 1520 C C . LEU A 1 189 ? -52.446 -18.581 1.483 1.00 13.75 189 LEU A C 1
ATOM 1521 O O . LEU A 1 189 ? -51.552 -17.720 1.584 1.00 16.67 189 LEU A O 1
ATOM 1526 N N . VAL A 1 190 ? -52.396 -19.554 0.569 1.00 15.31 190 VAL A N 1
ATOM 1527 C CA . VAL A 1 190 ? -51.376 -19.516 -0.496 1.00 16.06 190 VAL A CA 1
ATOM 1528 C C . VAL A 1 190 ? -51.465 -18.166 -1.237 1.00 18.05 190 VAL A C 1
ATOM 1529 O O . VAL A 1 190 ? -50.443 -17.479 -1.425 1.00 17.22 190 VAL A O 1
ATOM 1533 N N . ASP A 1 191 ? -52.673 -17.755 -1.613 1.00 17.68 191 ASP A N 1
ATOM 1534 C CA . ASP A 1 191 ? -52.835 -16.486 -2.355 1.00 16.47 191 ASP A CA 1
ATOM 1535 C C . ASP A 1 191 ? -52.352 -15.279 -1.560 1.00 16.82 191 ASP A C 1
ATOM 1536 O O . ASP A 1 191 ? -51.688 -14.391 -2.111 1.00 13.58 191 ASP A O 1
ATOM 1541 N N . GLU A 1 192 ? -52.668 -15.255 -0.264 1.00 17.22 192 GLU A N 1
ATOM 1542 C CA . GLU A 1 192 ? -52.190 -14.214 0.643 1.00 18.51 192 GLU A CA 1
ATOM 1543 C C . GLU A 1 192 ? -50.661 -14.167 0.705 1.00 16.71 192 GLU A C 1
ATOM 1544 O O . GLU A 1 192 ? -50.078 -13.097 0.689 1.00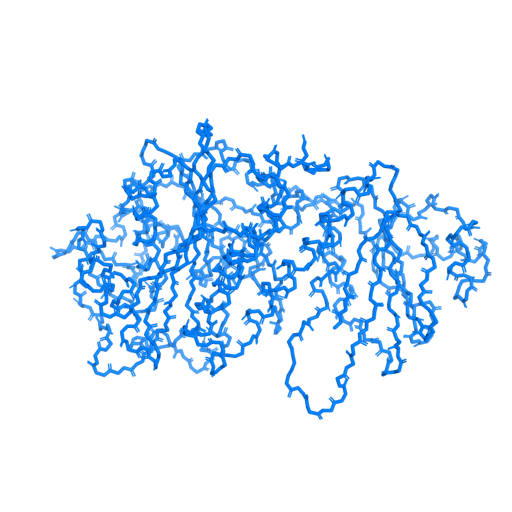 17.73 192 GLU A O 1
ATOM 1550 N N . ALA A 1 193 ? -50.013 -15.329 0.782 1.00 14.70 193 ALA A N 1
ATOM 1551 C CA . ALA A 1 193 ? -48.553 -15.374 0.862 1.00 14.50 193 ALA A CA 1
ATOM 1552 C C . ALA A 1 193 ? -47.958 -14.902 -0.465 1.00 16.61 193 ALA A C 1
ATOM 1553 O O . ALA A 1 193 ? -46.956 -14.146 -0.512 1.00 16.57 193 ALA A O 1
ATOM 1555 N N . VAL A 1 194 ? -48.572 -15.347 -1.551 1.00 14.23 194 VAL A N 1
ATOM 1556 C CA . VAL A 1 194 ? -48.094 -14.951 -2.890 1.00 16.68 194 VAL A CA 1
ATOM 1557 C C . VAL A 1 194 ? -48.208 -13.425 -3.126 1.00 19.48 194 VAL A C 1
ATOM 1558 O O . VAL A 1 194 ? -47.321 -12.814 -3.738 1.00 18.18 194 VAL A O 1
ATOM 1562 N N . LYS A 1 195 ? -49.266 -12.811 -2.604 1.00 19.24 195 LYS A N 1
ATOM 1563 C CA . LYS A 1 195 ? -49.389 -11.348 -2.654 1.00 14.41 195 LYS A CA 1
ATOM 1564 C C . LYS A 1 195 ? -48.214 -10.643 -1.982 1.00 19.99 195 LYS A C 1
ATOM 1565 O O . LYS A 1 195 ? -47.654 -9.709 -2.537 1.00 17.75 195 LYS A O 1
ATOM 1571 N N . VAL A 1 196 ? -47.846 -11.097 -0.785 1.00 18.18 196 VAL A N 1
ATOM 1572 C CA . VAL A 1 196 ? -46.679 -10.560 -0.084 1.00 18.04 196 VAL A CA 1
ATOM 1573 C C . VAL A 1 196 ? -45.391 -10.878 -0.879 1.00 18.25 196 VAL A C 1
ATOM 1574 O O . VAL A 1 196 ? -44.510 -10.018 -1.017 1.00 15.64 196 VAL A O 1
ATOM 1578 N N . GLY A 1 197 ? -45.306 -12.099 -1.410 1.00 15.78 197 GLY A N 1
ATOM 1579 C CA . GLY A 1 197 ? -44.200 -12.493 -2.304 1.00 17.37 197 GLY A CA 1
ATOM 1580 C C . GLY A 1 197 ? -44.013 -11.499 -3.454 1.00 19.84 197 GLY A C 1
ATOM 1581 O O . GLY A 1 197 ? -42.881 -11.090 -3.754 1.00 18.38 197 GLY A O 1
ATOM 1582 N N . ASN A 1 198 ? -45.118 -11.121 -4.091 1.00 16.56 198 ASN A N 1
ATOM 1583 C CA A ASN A 1 198 ? -45.060 -10.184 -5.214 0.60 20.26 198 ASN A CA 1
ATOM 1584 C CA B ASN A 1 198 ? -45.070 -10.170 -5.204 0.40 19.56 198 ASN A CA 1
ATOM 1585 C C . ASN A 1 198 ? -44.642 -8.787 -4.741 1.00 19.52 198 ASN A C 1
ATOM 1586 O O . ASN A 1 198 ? -43.753 -8.169 -5.344 1.00 20.19 198 ASN A O 1
ATOM 1595 N N . ALA A 1 199 ? -45.266 -8.307 -3.665 1.00 16.92 199 ALA A N 1
ATOM 1596 C CA . ALA A 1 199 ? -44.995 -6.957 -3.123 1.00 17.95 199 ALA A CA 1
ATOM 1597 C C . ALA A 1 199 ? -43.544 -6.789 -2.706 1.00 20.91 199 ALA A C 1
ATOM 1598 O O . ALA A 1 199 ? -42.964 -5.705 -2.841 1.00 20.25 199 ALA A O 1
ATOM 1600 N N . THR A 1 200 ? -42.940 -7.872 -2.218 1.00 17.95 200 THR A N 1
ATOM 1601 C CA . THR A 1 200 ? -41.555 -7.835 -1.747 1.00 18.64 200 THR A CA 1
ATOM 1602 C C . THR A 1 200 ? -40.500 -8.188 -2.819 1.00 22.10 200 THR A C 1
ATOM 1603 O O . THR A 1 200 ? -39.318 -8.273 -2.500 1.00 22.14 200 THR A O 1
ATOM 1607 N N . GLY A 1 201 ? -40.931 -8.441 -4.052 1.00 17.60 201 GLY A N 1
ATOM 1608 C CA . GLY A 1 201 ? -40.039 -8.870 -5.111 1.00 15.18 201 GLY A CA 1
ATOM 1609 C C . GLY A 1 201 ? -39.308 -10.173 -4.825 1.00 20.18 201 GLY A C 1
ATOM 1610 O O . GLY A 1 201 ? -38.170 -10.369 -5.279 1.00 19.58 201 GLY A O 1
ATOM 1611 N N . SER A 1 202 ? -39.969 -11.068 -4.085 1.00 16.45 202 SER A N 1
ATOM 1612 C CA . SER A 1 202 ? -39.388 -12.352 -3.682 1.00 19.11 202 SER A CA 1
ATOM 1613 C C . SER A 1 202 ? -39.311 -13.310 -4.851 1.00 17.01 202 SER A C 1
ATOM 1614 O O . SER A 1 202 ? -40.117 -13.245 -5.799 1.00 19.29 202 SER A O 1
ATOM 1617 N N . LYS A 1 203 ? -38.376 -14.250 -4.758 1.00 15.40 203 LYS A N 1
ATOM 1618 C CA . LYS A 1 203 ? -38.484 -15.468 -5.548 1.00 17.40 203 LYS A CA 1
ATOM 1619 C C . LYS A 1 203 ? -39.535 -16.346 -4.864 1.00 20.09 203 LYS A C 1
ATOM 1620 O O . LYS A 1 203 ? -39.405 -16.635 -3.676 1.00 18.87 203 LYS A O 1
ATOM 1626 N N . ILE A 1 204 ? -40.558 -16.768 -5.607 1.00 18.79 204 ILE A N 1
ATOM 1627 C CA . ILE A 1 204 ? -41.702 -17.473 -5.008 1.00 19.78 204 ILE A CA 1
ATOM 1628 C C . ILE A 1 204 ? -41.747 -18.922 -5.491 1.00 20.45 204 ILE A C 1
ATOM 1629 O O . ILE A 1 204 ? -41.712 -19.174 -6.696 1.00 20.85 204 ILE A O 1
ATOM 1634 N N . THR A 1 205 ? -41.795 -19.869 -4.553 1.00 16.83 205 THR A N 1
ATOM 1635 C CA . THR A 1 205 ? -41.991 -21.285 -4.906 1.00 18.85 205 THR A CA 1
ATOM 1636 C C . THR A 1 205 ? -43.279 -21.781 -4.250 1.00 19.88 205 THR A C 1
ATOM 1637 O O . THR A 1 205 ? -43.494 -21.523 -3.084 1.00 18.36 205 THR A O 1
ATOM 1641 N N . VAL A 1 206 ? -44.139 -22.439 -5.021 1.00 16.99 206 VAL A N 1
ATOM 1642 C CA . VAL A 1 206 ? -45.379 -23.022 -4.502 1.00 17.92 206 VAL A CA 1
ATOM 1643 C C . VAL A 1 206 ? -45.394 -24.466 -4.945 1.00 23.05 206 VAL A C 1
ATOM 1644 O O . VAL A 1 206 ? -45.329 -24.759 -6.141 1.00 19.71 206 VAL A O 1
ATOM 1648 N N . ILE A 1 207 ? -45.459 -25.376 -3.976 1.00 18.79 207 ILE A N 1
ATOM 1649 C CA . ILE A 1 207 ? -45.540 -26.810 -4.263 1.00 17.69 207 ILE A CA 1
ATOM 1650 C C . ILE A 1 207 ? -46.846 -27.282 -3.637 1.00 21.38 207 ILE A C 1
ATOM 1651 O O . ILE A 1 207 ? -47.084 -27.061 -2.451 1.00 17.07 207 ILE A O 1
ATOM 1656 N N . ARG A 1 208 ? -47.714 -27.883 -4.431 1.00 16.17 208 ARG A N 1
ATOM 1657 C CA . ARG A 1 208 ? -49.120 -27.964 -4.043 1.00 19.55 208 ARG A CA 1
ATOM 1658 C C . ARG A 1 208 ? -49.694 -29.350 -4.353 1.00 20.38 208 ARG A C 1
ATOM 1659 O O . ARG A 1 208 ? -49.347 -29.918 -5.372 1.00 18.98 208 ARG A O 1
ATOM 1667 N N . GLY A 1 209 ? -50.558 -29.890 -3.479 1.00 18.84 209 GLY A N 1
ATOM 1668 C CA . GLY A 1 209 ? -51.333 -31.099 -3.805 1.00 17.58 209 GLY A CA 1
ATOM 1669 C C . GLY A 1 209 ? -50.422 -32.287 -4.061 1.00 17.87 209 GLY A C 1
ATOM 1670 O O . GLY A 1 209 ? -49.471 -32.538 -3.281 1.00 16.05 209 GLY A O 1
ATOM 1671 N N . GLU A 1 210 ? -50.656 -32.980 -5.181 1.00 17.81 210 GLU A N 1
ATOM 1672 C CA . GLU A 1 210 ? -49.872 -34.179 -5.509 1.00 21.59 210 GLU A CA 1
ATOM 1673 C C . GLU A 1 210 ? -48.390 -33.893 -5.753 1.00 19.24 210 GLU A C 1
ATOM 1674 O O . GLU A 1 210 ? -47.569 -34.799 -5.614 1.00 18.39 210 GLU A O 1
ATOM 1680 N N . GLU A 1 211 ? -48.051 -32.642 -6.090 1.00 19.25 211 GLU A N 1
ATOM 1681 C CA . GLU A 1 211 ? -46.635 -32.278 -6.256 1.00 22.75 211 GLU A CA 1
ATOM 1682 C C . GLU A 1 211 ? -45.881 -32.449 -4.952 1.00 17.75 211 GLU A C 1
ATOM 1683 O O . GLU A 1 211 ? -44.715 -32.790 -4.965 1.00 16.75 211 GLU A O 1
ATOM 1689 N N . LEU A 1 212 ? -46.553 -32.227 -3.821 1.00 17.30 212 LEU A N 1
ATOM 1690 C CA . LEU A 1 212 ? -45.922 -32.456 -2.505 1.00 16.50 212 LEU A CA 1
ATOM 1691 C C . LEU A 1 212 ? -45.577 -33.929 -2.267 1.00 16.71 212 LEU A C 1
ATOM 1692 O O . LEU A 1 212 ? -44.465 -34.253 -1.806 1.00 17.65 212 LEU A O 1
ATOM 1697 N N . LEU A 1 213 ? -46.541 -34.802 -2.555 1.00 18.18 213 LEU A N 1
ATOM 1698 C CA . LEU A 1 213 ? -46.340 -36.243 -2.468 1.00 17.81 213 LEU A CA 1
ATOM 1699 C C . LEU A 1 213 ? -45.160 -36.666 -3.330 1.00 21.74 213 LEU A C 1
ATOM 1700 O O . LEU A 1 213 ? -44.258 -37.372 -2.849 1.00 18.00 213 LEU A O 1
ATOM 1705 N N . LYS A 1 214 ? -45.180 -36.261 -4.606 1.00 20.68 214 LYS A N 1
ATOM 1706 C CA . LYS A 1 214 ? -44.104 -36.631 -5.543 1.00 20.90 214 LYS A CA 1
ATOM 1707 C C . LYS A 1 214 ? -42.751 -36.119 -5.115 1.00 22.12 214 LYS A C 1
ATOM 1708 O O . LYS A 1 214 ? -41.755 -36.798 -5.335 1.00 22.14 214 LYS A O 1
ATOM 1714 N N . ALA A 1 215 ? -42.708 -34.929 -4.507 1.00 21.30 215 ALA A N 1
ATOM 1715 C CA . ALA A 1 215 ? -41.444 -34.313 -4.071 1.00 19.62 215 ALA A CA 1
ATOM 1716 C C . ALA A 1 215 ? -40.936 -34.817 -2.711 1.00 21.85 215 ALA A C 1
ATOM 1717 O O . ALA A 1 215 ? -39.842 -34.426 -2.261 1.00 21.06 215 ALA A O 1
ATOM 1719 N N . GLY A 1 216 ? -41.733 -35.651 -2.051 1.00 21.20 216 GLY A N 1
ATOM 1720 C CA . GLY A 1 216 ? -41.316 -36.309 -0.826 1.00 21.09 216 GLY A CA 1
ATOM 1721 C C . GLY A 1 216 ? -41.712 -35.576 0.445 1.00 18.58 216 GLY A C 1
ATOM 1722 O O . GLY A 1 216 ? -41.210 -35.911 1.506 1.00 16.58 216 GLY A O 1
ATOM 1723 N N . PHE A 1 217 ? -42.597 -34.572 0.349 1.00 16.50 217 PHE A N 1
ATOM 1724 C CA . PHE A 1 217 ? -43.052 -33.836 1.528 1.00 18.18 217 PHE A CA 1
ATOM 1725 C C . PHE A 1 217 ? -44.144 -34.644 2.250 1.00 17.46 217 PHE A C 1
ATOM 1726 O O . PHE A 1 217 ? -45.317 -34.228 2.288 1.00 17.04 217 PHE A O 1
ATOM 1734 N N . GLY A 1 218 ? -43.760 -35.768 2.849 1.00 17.88 218 GLY A N 1
ATOM 1735 C CA . GLY A 1 218 ? -44.760 -36.680 3.405 1.00 16.70 218 GLY A CA 1
ATOM 1736 C C . GLY A 1 218 ? -45.549 -36.061 4.549 1.00 15.20 218 GLY A C 1
ATOM 1737 O O . GLY A 1 218 ? -46.747 -36.318 4.687 1.00 15.74 218 GLY A O 1
ATOM 1738 N N . GLY A 1 219 ? -44.884 -35.249 5.379 1.00 15.76 219 GLY A N 1
ATOM 1739 C CA . GLY A 1 219 ? -45.569 -34.590 6.485 1.00 17.27 219 GLY A CA 1
ATOM 1740 C C . GLY A 1 219 ? -46.634 -33.639 5.980 1.00 19.13 219 GLY A C 1
ATOM 1741 O O . GLY A 1 219 ? -47.790 -33.737 6.385 1.00 14.25 219 GLY A O 1
ATOM 1742 N N . ILE A 1 220 ? -46.244 -32.710 5.107 1.00 15.03 220 ILE A N 1
ATOM 1743 C CA . ILE A 1 220 ? -47.190 -31.691 4.616 1.00 12.94 220 ILE A CA 1
ATOM 1744 C C . ILE A 1 220 ? -48.320 -32.375 3.832 1.00 15.56 220 ILE A C 1
ATOM 1745 O O . ILE A 1 220 ? -49.491 -32.077 4.049 1.00 14.97 220 ILE A O 1
ATOM 1750 N N . TYR A 1 221 ? -47.961 -33.304 2.948 1.00 13.65 221 TYR A N 1
ATOM 1751 C CA . TYR A 1 221 ? -48.956 -33.963 2.105 1.00 15.78 221 TYR A CA 1
ATOM 1752 C C . TYR A 1 221 ? -49.934 -34.798 2.924 1.00 19.61 221 TYR A C 1
ATOM 1753 O O . TYR A 1 221 ? -51.152 -34.680 2.763 1.00 15.56 221 TYR A O 1
ATOM 1762 N N . HIS A 1 222 ? -49.402 -35.692 3.758 1.00 16.53 222 HIS A N 1
ATOM 1763 C CA . HIS A 1 222 ? -50.301 -36.623 4.429 1.00 15.72 222 HIS A CA 1
ATOM 1764 C C . HIS A 1 222 ? -51.216 -35.955 5.453 1.00 14.68 222 HIS A C 1
ATOM 1765 O O . HIS A 1 222 ? -52.374 -36.333 5.595 1.00 16.09 222 HIS A O 1
ATOM 1772 N N . VAL A 1 223 ? -50.720 -34.914 6.117 1.00 15.20 223 VAL A N 1
ATOM 1773 C CA . VAL A 1 223 ? -51.587 -34.134 7.003 1.00 15.39 223 VAL A CA 1
ATOM 1774 C C . VAL A 1 223 ? -52.730 -33.479 6.226 1.00 14.52 223 VAL A C 1
ATOM 1775 O O . VAL A 1 223 ? -53.894 -33.527 6.656 1.00 16.57 223 VAL A O 1
ATOM 1779 N N . GLY A 1 224 ? -52.394 -32.838 5.107 1.00 14.34 224 GLY A N 1
ATOM 1780 C CA . GLY A 1 224 ? -53.375 -31.991 4.398 1.00 13.56 224 GLY A CA 1
ATOM 1781 C C . GLY A 1 224 ? -54.246 -32.680 3.350 1.00 14.31 224 GLY A C 1
ATOM 1782 O O . GLY A 1 224 ? -55.124 -32.034 2.753 1.00 15.37 224 GLY A O 1
ATOM 1783 N N . LYS A 1 225 ? -53.994 -33.969 3.099 1.00 17.37 225 LYS A N 1
ATOM 1784 C CA . LYS A 1 225 ? -54.631 -34.692 1.964 1.00 15.41 225 LYS A CA 1
ATOM 1785 C C . LYS A 1 225 ? -56.148 -34.849 2.127 1.00 17.51 225 LYS A C 1
ATOM 1786 O O . LYS A 1 225 ? -56.855 -35.032 1.140 1.00 18.88 225 LYS A O 1
ATOM 1792 N N . ALA A 1 226 ? -56.641 -34.790 3.367 1.00 14.86 226 ALA A N 1
ATOM 1793 C CA . ALA A 1 226 ? -58.087 -34.889 3.594 1.00 15.88 226 ALA A CA 1
ATOM 1794 C C . ALA A 1 226 ? -58.726 -33.503 3.796 1.00 20.70 226 ALA A C 1
ATOM 1795 O O . ALA A 1 226 ? -59.856 -33.388 4.261 1.00 20.25 226 ALA A O 1
ATOM 1797 N N . GLY A 1 227 ? -58.021 -32.445 3.409 1.00 14.82 227 GLY A N 1
ATOM 1798 C CA . GLY A 1 227 ? -58.651 -31.091 3.427 1.00 15.66 227 GLY A CA 1
ATOM 1799 C C . GLY A 1 227 ? -59.557 -30.890 2.213 1.00 18.25 227 GLY A C 1
ATOM 1800 O O . GLY A 1 227 ? -59.418 -31.594 1.190 1.00 18.14 227 GLY A O 1
ATOM 1801 N N . PRO A 1 228 ? -60.492 -29.927 2.305 1.00 16.38 228 PRO A N 1
ATOM 1802 C CA . PRO A 1 228 ? -61.366 -29.616 1.181 1.00 17.86 228 PRO A CA 1
ATOM 1803 C C . PRO A 1 228 ? -60.630 -28.927 0.028 1.00 18.28 228 PRO A C 1
ATOM 1804 O O . PRO A 1 228 ? -61.106 -28.959 -1.104 1.00 17.68 228 PRO A O 1
ATOM 1808 N N . THR A 1 229 ? -59.483 -28.310 0.320 1.00 14.75 229 THR A N 1
ATOM 1809 C CA . THR A 1 229 ? -58.607 -27.723 -0.698 1.00 15.41 229 THR A CA 1
ATOM 1810 C C . THR A 1 229 ? -57.203 -28.238 -0.375 1.00 20.19 229 THR A C 1
ATOM 1811 O O . THR A 1 229 ? -56.950 -28.659 0.758 1.00 18.86 229 THR A O 1
ATOM 1815 N N . PRO A 1 230 ? -56.330 -28.322 -1.382 1.00 18.27 230 PRO A N 1
ATOM 1816 C CA . PRO A 1 230 ? -55.115 -29.120 -1.176 1.00 16.95 230 PRO A CA 1
ATOM 1817 C C . PRO A 1 230 ? -54.014 -28.497 -0.313 1.00 15.15 230 PRO A C 1
ATOM 1818 O O . PRO A 1 230 ? -53.966 -27.268 -0.122 1.00 16.61 230 PRO A O 1
ATOM 1822 N N . PRO A 1 231 ? -53.128 -29.358 0.221 1.00 15.70 231 PRO A N 1
ATOM 1823 C CA . PRO A 1 231 ? -52.006 -28.857 1.002 1.00 15.23 231 PRO A CA 1
ATOM 1824 C C . PRO A 1 231 ? -51.034 -28.072 0.089 1.00 18.06 231 PRO A C 1
ATOM 1825 O O . PRO A 1 231 ? -51.019 -28.298 -1.126 1.00 17.27 231 PRO A O 1
ATOM 1829 N N . ALA A 1 232 ? -50.231 -27.182 0.669 1.00 15.61 232 ALA A N 1
ATOM 1830 C CA . ALA A 1 232 ? -49.224 -26.435 -0.091 1.00 15.03 232 ALA A CA 1
ATOM 1831 C C . ALA A 1 232 ? -48.056 -26.122 0.792 1.00 15.97 232 ALA A C 1
ATOM 1832 O O . ALA A 1 232 ? -48.187 -26.003 2.016 1.00 18.23 232 ALA A O 1
ATOM 1834 N N . PHE A 1 233 ? -46.905 -25.973 0.153 1.00 15.81 233 PHE A N 1
ATOM 1835 C CA . PHE A 1 233 ? -45.730 -25.412 0.780 1.00 14.20 233 PHE A CA 1
ATOM 1836 C C . PHE A 1 233 ? -45.312 -24.192 -0.057 1.00 16.39 233 PHE A C 1
ATOM 1837 O O . PHE A 1 233 ? -45.137 -24.296 -1.281 1.00 16.84 233 PHE A O 1
ATOM 1845 N N . VAL A 1 234 ? -45.213 -23.045 0.599 1.00 14.56 234 VAL A N 1
ATOM 1846 C CA . VAL A 1 234 ? -44.882 -21.795 -0.098 1.00 16.05 234 VAL A CA 1
ATOM 1847 C C . VAL A 1 234 ? -43.578 -21.264 0.453 1.00 16.69 234 VAL A C 1
ATOM 1848 O O . VAL A 1 234 ? -43.423 -21.129 1.676 1.00 18.64 234 VAL A O 1
ATOM 1852 N N . VAL A 1 235 ? -42.649 -20.925 -0.440 1.00 17.97 235 VAL A N 1
ATOM 1853 C CA . VAL A 1 235 ? -41.382 -20.311 -0.017 1.00 15.00 235 VAL A CA 1
ATOM 1854 C C . VAL A 1 235 ? -41.315 -18.918 -0.652 1.00 15.89 235 VAL A C 1
ATOM 1855 O O . VAL A 1 235 ? -41.452 -18.810 -1.871 1.00 16.64 235 VAL A O 1
ATOM 1859 N N . LEU A 1 236 ? -41.091 -17.892 0.162 1.00 16.59 236 LEU A N 1
ATOM 1860 C CA . LEU A 1 236 ? -40.707 -16.570 -0.361 1.00 16.82 236 LEU A CA 1
ATOM 1861 C C . LEU A 1 236 ? -39.247 -16.388 -0.017 1.00 18.06 236 LEU A C 1
ATOM 1862 O O . LEU A 1 236 ? -38.881 -16.450 1.157 1.00 16.32 236 LEU A O 1
ATOM 1867 N N . SER A 1 237 ? -38.415 -16.148 -1.032 1.00 16.46 237 SER A N 1
ATOM 1868 C CA . SER A 1 237 ? -36.973 -15.973 -0.790 1.00 15.35 237 SER A CA 1
ATOM 1869 C C . SER A 1 237 ? -36.489 -14.579 -1.166 1.00 18.64 237 SER A C 1
ATOM 1870 O O . SER A 1 237 ? -36.808 -14.076 -2.263 1.00 16.68 237 SER A O 1
ATOM 1873 N N . HIS A 1 238 ? -35.742 -13.989 -0.225 1.00 17.50 238 HIS A N 1
ATOM 1874 C CA . HIS A 1 238 ? -35.073 -12.684 -0.351 1.00 17.22 238 HIS A CA 1
ATOM 1875 C C . HIS A 1 238 ? -33.578 -12.998 -0.329 1.00 20.63 238 HIS A C 1
ATOM 1876 O O . HIS A 1 238 ? -32.959 -13.118 0.735 1.00 18.02 238 HIS A O 1
ATOM 1883 N N . GLU A 1 239 ? -33.016 -13.191 -1.517 1.00 17.60 239 GLU A N 1
ATOM 1884 C CA . GLU A 1 239 ? -31.646 -13.684 -1.633 1.00 19.25 239 GLU A CA 1
ATOM 1885 C C . GLU A 1 239 ? -30.656 -12.544 -1.783 1.00 22.63 239 GLU A C 1
ATOM 1886 O O . GLU A 1 239 ? -30.807 -11.677 -2.653 1.00 23.12 239 GLU A O 1
ATOM 1892 N N . VAL A 1 240 ? -29.678 -12.519 -0.890 1.00 22.24 240 VAL A N 1
ATOM 1893 C CA . VAL A 1 240 ? -28.690 -11.455 -0.870 1.00 21.69 240 VAL A CA 1
ATOM 1894 C C . VAL A 1 240 ? -27.327 -12.112 -1.126 1.00 24.38 240 VAL A C 1
ATOM 1895 O O . VAL A 1 240 ? -26.770 -12.763 -0.242 1.00 24.61 240 VAL A O 1
ATOM 1899 N N . PRO A 1 241 ? -26.821 -11.987 -2.367 1.00 29.67 241 PRO A N 1
ATOM 1900 C CA . PRO A 1 241 ? -25.525 -12.568 -2.731 1.00 33.53 241 PRO A CA 1
ATOM 1901 C C . PRO A 1 241 ? -24.476 -12.126 -1.731 1.00 26.76 241 PRO A C 1
ATOM 1902 O O . PRO A 1 241 ? -24.439 -10.950 -1.360 1.00 27.10 241 PRO A O 1
ATOM 1906 N N . GLY A 1 242 ? -23.682 -13.079 -1.260 1.00 31.86 242 GLY A N 1
ATOM 1907 C CA . GLY A 1 242 ? -22.607 -12.787 -0.317 1.00 35.04 242 GLY A CA 1
ATOM 1908 C C . GLY A 1 242 ? -23.019 -12.502 1.119 1.00 33.90 242 GLY A C 1
ATOM 1909 O O . GLY A 1 242 ? -22.188 -12.122 1.931 1.00 30.28 242 GLY A O 1
ATOM 1910 N N . SER A 1 243 ? -24.294 -12.682 1.464 1.00 26.38 243 SER A N 1
ATOM 1911 C CA . SER A 1 243 ? -24.716 -12.341 2.828 1.00 21.71 243 SER A CA 1
ATOM 1912 C C . SER A 1 243 ? -24.031 -13.312 3.792 1.00 22.57 243 SER A C 1
ATOM 1913 O O . SER A 1 243 ? -23.751 -14.460 3.441 1.00 24.80 243 SER A O 1
ATOM 1916 N N . THR A 1 244 ? -23.750 -12.853 5.003 1.00 23.19 244 THR A N 1
ATOM 1917 C CA . THR A 1 244 ? -23.125 -13.734 5.983 1.00 24.61 244 THR A CA 1
ATOM 1918 C C . THR A 1 244 ? -24.140 -14.685 6.622 1.00 23.42 244 THR A C 1
ATOM 1919 O O . THR A 1 244 ? -23.803 -15.830 6.928 1.00 22.32 244 THR A O 1
ATOM 1923 N N . GLU A 1 245 ? -25.369 -14.204 6.809 1.00 20.09 245 GLU A N 1
ATOM 1924 C CA . GLU A 1 245 ? -26.470 -15.032 7.358 1.00 22.01 245 GLU A CA 1
ATOM 1925 C C . GLU A 1 245 ? -27.445 -15.551 6.304 1.00 22.83 245 GLU A C 1
ATOM 1926 O O . GLU A 1 245 ? -27.636 -14.951 5.235 1.00 19.19 245 GLU A O 1
ATOM 1932 N N . HIS A 1 246 ? -28.088 -16.669 6.626 1.00 18.91 246 HIS A N 1
ATOM 1933 C CA . HIS A 1 246 ? -29.050 -17.295 5.742 1.00 15.78 246 HIS A CA 1
ATOM 1934 C C . HIS A 1 246 ? -30.146 -17.798 6.671 1.00 17.02 246 HIS A C 1
ATOM 1935 O O . HIS A 1 246 ? -29.966 -18.806 7.355 1.00 18.99 246 HIS A O 1
ATOM 1942 N N . ILE A 1 247 ? -31.227 -17.021 6.758 1.00 17.54 247 ILE A N 1
ATOM 1943 C CA . ILE A 1 247 ? -32.198 -17.164 7.853 1.00 17.09 247 ILE A CA 1
ATOM 1944 C C . ILE A 1 247 ? -33.515 -17.657 7.260 1.00 18.30 247 ILE A C 1
ATOM 1945 O O . ILE A 1 247 ? -33.972 -17.122 6.251 1.00 18.42 247 ILE A O 1
ATOM 1950 N N . ALA A 1 248 ? -34.108 -18.693 7.864 1.00 15.06 248 ALA A N 1
ATOM 1951 C CA . ALA A 1 248 ? -35.426 -19.175 7.430 1.00 14.85 248 ALA A CA 1
ATOM 1952 C C . ALA A 1 248 ? -36.440 -18.946 8.532 1.00 18.54 248 ALA A C 1
ATOM 1953 O O . ALA A 1 248 ? -36.160 -19.195 9.715 1.00 17.65 248 ALA A O 1
ATOM 1955 N N . LEU A 1 249 ? -37.623 -18.465 8.138 1.00 16.65 249 LEU A N 1
ATOM 1956 C CA . LEU A 1 249 ? -38.762 -18.331 9.028 1.00 15.98 249 LEU A CA 1
ATOM 1957 C C . LEU A 1 249 ? -39.819 -19.344 8.589 1.00 17.36 249 LEU A C 1
ATOM 1958 O O . LEU A 1 249 ? -40.515 -19.131 7.589 1.00 15.57 249 LEU A O 1
ATOM 1963 N N . VAL A 1 250 ? -39.924 -20.436 9.340 1.00 15.34 250 VAL A N 1
ATOM 1964 C CA . VAL A 1 250 ? -40.823 -21.533 8.965 1.00 16.24 250 VAL A CA 1
ATOM 1965 C C . VAL A 1 250 ? -42.086 -21.400 9.836 1.00 13.90 250 VAL A C 1
ATOM 1966 O O . VAL A 1 250 ? -41.994 -21.349 11.054 1.00 18.17 250 VAL A O 1
ATOM 1970 N N . GLY A 1 251 ? -43.262 -21.364 9.207 1.00 14.38 251 GLY A N 1
ATOM 1971 C CA . GLY A 1 251 ? -44.514 -21.146 9.930 1.00 15.43 251 GLY A CA 1
ATOM 1972 C C . GLY A 1 251 ? -45.521 -22.278 9.744 1.00 14.87 251 GLY A C 1
ATOM 1973 O O . GLY A 1 251 ? -45.703 -22.797 8.628 1.00 16.63 251 GLY A O 1
ATOM 1974 N N . LYS A 1 252 ? -46.194 -22.645 10.846 1.00 14.96 252 LYS A N 1
ATOM 1975 C CA . LYS A 1 252 ? -47.305 -23.611 10.819 1.00 14.89 252 LYS A CA 1
ATOM 1976 C C . LYS A 1 252 ? -48.566 -22.936 10.318 1.00 13.45 252 LYS A C 1
ATOM 1977 O O . LYS A 1 252 ? -49.102 -22.024 10.981 1.00 13.99 252 LYS A O 1
ATOM 1983 N N . GLY A 1 253 ? -49.023 -23.371 9.144 1.00 15.83 253 GLY A N 1
ATOM 1984 C CA . GLY A 1 253 ? -50.211 -22.796 8.508 1.00 13.67 253 GLY A CA 1
ATOM 1985 C C . GLY A 1 253 ? -51.376 -23.764 8.415 1.00 13.16 253 GLY A C 1
ATOM 1986 O O . GLY A 1 253 ? -51.904 -24.024 7.326 1.00 14.47 253 GLY A O 1
ATOM 1987 N N . VAL A 1 254 ? -51.794 -24.285 9.558 1.00 12.70 254 VAL A N 1
ATOM 1988 C CA . VAL A 1 254 ? -52.961 -25.153 9.568 1.00 12.79 254 VAL A CA 1
ATOM 1989 C C . VAL A 1 254 ? -54.212 -24.270 9.560 1.00 13.98 254 VAL A C 1
ATOM 1990 O O . VAL A 1 254 ? -54.600 -23.695 10.584 1.00 13.88 254 VAL A O 1
ATOM 1994 N N . VAL A 1 255 ? -54.824 -24.142 8.380 1.00 13.90 255 VAL A N 1
ATOM 1995 C CA . VAL A 1 255 ? -55.920 -23.187 8.223 1.00 13.54 255 VAL A CA 1
ATOM 1996 C C . VAL A 1 255 ? -57.143 -23.578 9.055 1.00 15.88 255 VAL A C 1
ATOM 1997 O O . VAL A 1 255 ? -57.909 -22.728 9.481 1.00 13.43 255 VAL A O 1
ATOM 2001 N N . TYR A 1 256 ? -57.309 -24.876 9.285 1.00 15.75 256 TYR A N 1
ATOM 2002 C CA . TYR A 1 256 ? -58.255 -25.346 10.292 1.00 14.01 256 TYR A CA 1
ATOM 2003 C C . TYR A 1 256 ? -57.795 -26.678 10.794 1.00 14.06 256 TYR A C 1
ATOM 2004 O O . TYR A 1 256 ? -57.358 -27.513 10.009 1.00 13.60 256 TYR A O 1
ATOM 2013 N N . ASP A 1 257 ? -57.926 -26.884 12.098 1.00 12.77 257 ASP A N 1
ATOM 2014 C CA . ASP A 1 257 ? -57.560 -28.163 12.703 1.00 13.22 257 ASP A CA 1
ATOM 2015 C C . ASP A 1 257 ? -58.800 -28.805 13.366 1.00 13.48 257 ASP A C 1
ATOM 2016 O O . ASP A 1 257 ? -59.197 -28.419 14.465 1.00 15.44 257 ASP A O 1
ATOM 2021 N N . THR A 1 258 ? -59.404 -29.793 12.701 1.00 14.13 258 THR A N 1
ATOM 2022 C CA . THR A 1 258 ? -60.465 -30.588 13.339 1.00 14.08 258 THR A CA 1
ATOM 2023 C C . THR A 1 258 ? -59.879 -31.613 14.326 1.00 14.78 258 THR A C 1
ATOM 2024 O O . THR A 1 258 ? -60.628 -32.252 15.066 1.00 15.29 258 THR A O 1
ATOM 2028 N N . GLY A 1 259 ? -58.552 -31.765 14.310 1.00 13.97 259 GLY A N 1
ATOM 2029 C CA . GLY A 1 259 ? -57.856 -32.819 15.054 1.00 14.61 259 GLY A CA 1
ATOM 2030 C C . GLY A 1 259 ? -57.553 -34.036 14.167 1.00 19.74 259 GLY A C 1
ATOM 2031 O O . GLY A 1 259 ? -56.666 -34.861 14.482 1.00 15.80 259 GLY A O 1
ATOM 2032 N N . GLY A 1 260 ? -58.304 -34.165 13.070 1.00 16.24 260 GLY A N 1
ATOM 2033 C CA . GLY A 1 260 ? -58.210 -35.349 12.211 1.00 16.19 260 GLY A CA 1
ATOM 2034 C C . GLY A 1 260 ? -59.054 -36.482 12.754 1.00 15.12 260 GLY A C 1
ATOM 2035 O O . GLY A 1 260 ? -59.982 -36.259 13.540 1.00 14.29 260 GLY A O 1
ATOM 2036 N N . LEU A 1 261 ? -58.772 -37.724 12.355 1.00 16.79 261 LEU A N 1
ATOM 2037 C CA A LEU A 1 261 ? -59.614 -38.822 12.840 0.60 14.23 261 LEU A CA 1
ATOM 2038 C CA B LEU A 1 261 ? -59.561 -38.865 12.843 0.40 15.96 261 LEU A CA 1
ATOM 2039 C C . LEU A 1 261 ? -59.602 -38.986 14.364 1.00 16.55 261 LEU A C 1
ATOM 2040 O O . LEU A 1 261 ? -60.603 -39.424 14.940 1.00 17.11 261 LEU A O 1
ATOM 2049 N N . GLN A 1 262 ? -58.503 -38.608 15.023 1.00 15.72 262 GLN A N 1
ATOM 2050 C CA . GLN A 1 262 ? -58.530 -38.423 16.478 1.00 13.35 262 GLN A CA 1
ATOM 2051 C C . GLN A 1 262 ? -59.078 -37.022 16.753 1.00 18.35 262 GLN A C 1
ATOM 2052 O O . GLN A 1 262 ? -58.349 -36.075 17.072 1.00 14.33 262 GLN A O 1
ATOM 2058 N N . ILE A 1 263 ? -60.392 -36.916 16.586 1.00 16.23 263 ILE A N 1
ATOM 2059 C CA . ILE A 1 263 ? -61.072 -35.627 16.429 1.00 15.22 263 ILE A CA 1
ATOM 2060 C C . ILE A 1 263 ? -61.113 -34.838 17.726 1.00 17.13 263 ILE A C 1
ATOM 2061 O O . ILE A 1 263 ? -61.213 -35.418 18.817 1.00 14.63 263 ILE A O 1
ATOM 2066 N N . LYS A 1 264 ? -61.044 -33.507 17.611 1.00 15.22 264 LYS A N 1
ATOM 2067 C CA . LYS A 1 264 ? -61.222 -32.629 18.758 1.00 13.94 264 LYS A CA 1
ATOM 2068 C C . LYS A 1 264 ? -62.644 -32.712 19.308 1.00 16.40 264 LYS A C 1
ATOM 2069 O O . LYS A 1 264 ? -63.567 -33.189 18.632 1.00 15.81 264 LYS A O 1
ATOM 2075 N N . THR A 1 265 ? -62.796 -32.284 20.551 1.00 15.71 265 THR A N 1
ATOM 2076 C CA . THR A 1 265 ? -64.086 -32.376 21.231 1.00 18.65 265 THR A CA 1
ATOM 2077 C C . THR A 1 265 ? -64.992 -31.243 20.779 1.00 18.80 265 THR A C 1
ATOM 2078 O O . THR A 1 265 ? -64.565 -30.295 20.083 1.00 17.01 265 THR A O 1
ATOM 2082 N N . LYS A 1 266 ? -66.245 -31.326 21.224 1.00 16.50 266 LYS A N 1
ATOM 2083 C CA . LYS A 1 266 ? -67.239 -30.277 20.926 1.00 18.71 266 LYS A CA 1
ATOM 2084 C C . LYS A 1 266 ? -66.762 -28.903 21.381 1.00 17.51 266 LYS A C 1
ATOM 2085 O O . LYS A 1 266 ? -66.969 -27.899 20.679 1.00 18.58 266 LYS A O 1
ATOM 2091 N N . THR A 1 267 ? -66.122 -28.840 22.557 1.00 17.78 267 THR A N 1
ATOM 2092 C CA . THR A 1 267 ? -65.636 -27.534 23.060 1.00 20.92 267 THR A CA 1
ATOM 2093 C C . THR A 1 267 ? -64.189 -27.259 22.676 1.00 21.73 267 THR A C 1
ATOM 2094 O O . THR A 1 267 ? -63.735 -26.124 22.758 1.00 19.51 267 THR A O 1
ATOM 2098 N N . GLY A 1 268 ? -63.467 -28.294 22.257 1.00 17.42 268 GLY A N 1
ATOM 2099 C CA . GLY A 1 268 ? -62.069 -28.155 21.829 1.00 22.16 268 GLY A CA 1
ATOM 2100 C C . GLY A 1 268 ? -61.890 -27.636 20.410 1.00 21.13 268 GLY A C 1
ATOM 2101 O O . GLY A 1 268 ? -60.853 -27.068 20.058 1.00 19.78 268 GLY A O 1
ATOM 2102 N N . MET A 1 269 ? -62.898 -27.840 19.573 1.00 16.47 269 MET A N 1
ATOM 2103 C CA . MET A 1 269 ? -62.733 -27.533 18.142 1.00 17.55 269 MET A CA 1
ATOM 2104 C C . MET A 1 269 ? -62.995 -26.068 17.759 1.00 14.90 269 MET A C 1
ATOM 2105 O O . MET A 1 269 ? -62.344 -25.546 16.844 1.00 16.91 269 MET A O 1
ATOM 2110 N N . PRO A 1 270 ? -63.965 -25.393 18.415 1.00 16.45 270 PRO A N 1
ATOM 2111 C CA . PRO A 1 270 ? -64.051 -23.956 18.125 1.00 16.16 270 PRO A CA 1
ATOM 2112 C C . PRO A 1 270 ? -62.705 -23.254 18.412 1.00 19.69 270 PRO A C 1
ATOM 2113 O O . PRO A 1 270 ? -61.951 -23.688 19.301 1.00 17.58 270 PRO A O 1
ATOM 2117 N N . ASN A 1 271 ? -62.422 -22.206 17.640 1.00 17.64 271 ASN A N 1
ATOM 2118 C CA . ASN A 1 271 ? -61.145 -21.463 17.649 1.00 14.71 271 ASN A CA 1
ATOM 2119 C C . ASN A 1 271 ? -60.084 -22.033 16.731 1.00 16.17 271 ASN A C 1
ATOM 2120 O O . ASN A 1 271 ? -59.060 -21.388 16.535 1.00 14.96 271 ASN A O 1
ATOM 2125 N N . MET A 1 272 ? -60.322 -23.218 16.157 1.00 15.86 272 MET A N 1
ATOM 2126 C CA . MET A 1 272 ? -59.267 -23.874 15.388 1.00 17.83 272 MET A CA 1
ATOM 2127 C C . MET A 1 272 ? -58.974 -23.309 13.982 1.00 14.34 272 MET A C 1
ATOM 2128 O O . MET A 1 272 ? -58.018 -23.754 13.337 1.00 14.93 272 MET A O 1
ATOM 2133 N N . LYS A 1 273 ? -59.733 -22.300 13.544 1.00 14.85 273 LYS A N 1
ATOM 2134 C CA . LYS A 1 273 ? -59.269 -21.407 12.456 1.00 15.33 273 LYS A CA 1
ATOM 2135 C C . LYS A 1 273 ? -57.936 -20.717 12.801 1.00 14.96 273 LYS A C 1
ATOM 2136 O O . LYS A 1 273 ? -57.235 -20.244 11.903 1.00 16.02 273 LYS A O 1
ATOM 2142 N N . ARG A 1 274 ? -57.602 -20.634 14.096 1.00 13.17 274 ARG A N 1
ATOM 2143 C CA . ARG A 1 274 ? -56.437 -19.851 14.519 1.00 14.12 274 ARG A CA 1
ATOM 2144 C C . ARG A 1 274 ? -55.159 -20.681 14.459 1.00 16.76 274 ARG A C 1
ATOM 2145 O O . ARG A 1 274 ? -54.085 -20.178 14.790 1.00 15.43 274 ARG A O 1
ATOM 2153 N N . ASP A 1 275 ? -55.266 -21.938 14.009 1.00 12.67 275 ASP A N 1
ATOM 2154 C CA . ASP A 1 275 ? -54.121 -22.841 14.001 1.00 13.14 275 ASP A CA 1
ATOM 2155 C C . ASP A 1 275 ? -53.081 -22.553 12.883 1.00 14.61 275 ASP A C 1
ATOM 2156 O O . ASP A 1 275 ? -52.121 -23.309 12.694 1.00 13.50 275 ASP A O 1
ATOM 2161 N N . MET A 1 276 ? -53.302 -21.470 12.137 1.00 14.50 276 MET A N 1
ATOM 2162 C CA . MET A 1 276 ? -52.342 -20.969 11.136 1.00 15.49 276 MET A CA 1
ATOM 2163 C C . MET A 1 276 ? -51.653 -19.682 11.616 1.00 13.12 276 MET A C 1
ATOM 2164 O O . MET A 1 276 ? -50.986 -18.984 10.822 1.00 15.10 276 MET A O 1
ATOM 2169 N N . GLY A 1 277 ? -51.789 -19.359 12.910 1.00 15.85 277 GLY A N 1
ATOM 2170 C CA . GLY A 1 277 ? -51.188 -18.117 13.444 1.00 14.31 277 GLY A CA 1
ATOM 2171 C C . GLY A 1 277 ? -49.664 -18.019 13.279 1.00 17.06 277 GLY A C 1
ATOM 2172 O O . GLY A 1 277 ? -49.106 -16.920 13.084 1.00 15.27 277 GLY A O 1
ATOM 2173 N N . GLY A 1 278 ? -48.985 -19.160 13.338 1.00 14.00 278 GLY A N 1
ATOM 2174 C CA . GLY A 1 278 ? -47.537 -19.188 13.085 1.00 15.87 278 GLY A CA 1
ATOM 2175 C C . GLY A 1 278 ? -47.171 -18.759 11.665 1.00 16.30 278 GLY A C 1
ATOM 2176 O O . GLY A 1 278 ? -46.250 -17.961 11.460 1.00 14.16 278 GLY A O 1
ATOM 2177 N N . ALA A 1 279 ? -47.855 -19.328 10.675 1.00 15.18 279 ALA A N 1
ATOM 2178 C CA . ALA A 1 279 ? -47.604 -18.981 9.269 1.00 15.34 279 ALA A CA 1
ATOM 2179 C C . ALA A 1 279 ? -47.924 -17.522 9.035 1.00 15.32 279 ALA A C 1
ATOM 2180 O O . ALA A 1 279 ? -47.169 -16.825 8.344 1.00 14.77 279 ALA A O 1
ATOM 2182 N N . ALA A 1 280 ? -49.048 -17.051 9.583 1.00 14.63 280 ALA A N 1
ATOM 2183 C CA . ALA A 1 280 ? -49.412 -15.626 9.408 1.00 14.45 280 ALA A CA 1
ATOM 2184 C C . ALA A 1 280 ? -48.331 -14.728 9.997 1.00 17.81 280 ALA A C 1
ATOM 2185 O O . ALA A 1 280 ? -47.933 -13.721 9.390 1.00 13.96 280 ALA A O 1
ATOM 2187 N N . GLY A 1 281 ? -47.875 -15.057 11.200 1.00 14.95 281 GLY A N 1
ATOM 2188 C CA . GLY A 1 281 ? -46.883 -14.197 11.878 1.00 14.25 281 GLY A CA 1
ATOM 2189 C C . GLY A 1 281 ? -45.532 -14.199 11.168 1.00 14.67 281 GLY A C 1
ATOM 2190 O O . GLY A 1 281 ? -44.888 -13.145 11.051 1.00 14.43 281 GLY A O 1
ATOM 2191 N N . MET A 1 282 ? -45.107 -15.356 10.658 1.00 15.83 282 MET A N 1
ATOM 2192 C CA . MET A 1 282 ? -43.832 -15.436 9.909 1.00 17.28 282 MET A CA 1
ATOM 2193 C C . MET A 1 282 ? -43.921 -14.661 8.584 1.00 14.25 282 MET A C 1
ATOM 2194 O O . MET A 1 282 ? -43.000 -13.911 8.226 1.00 15.63 282 MET A O 1
ATOM 2199 N N . LEU A 1 283 ? -45.029 -14.844 7.871 1.00 15.96 283 LEU A N 1
ATOM 2200 C CA . LEU A 1 283 ? -45.281 -14.109 6.618 1.00 15.74 283 LEU A CA 1
ATOM 2201 C C . LEU A 1 283 ? -45.215 -12.600 6.828 1.00 15.46 283 LEU A C 1
ATOM 2202 O O . LEU A 1 283 ? -44.578 -11.865 6.041 1.00 15.07 283 LEU A O 1
ATOM 2207 N N . GLU A 1 284 ? -45.886 -12.116 7.875 1.00 16.12 284 GLU A N 1
ATOM 2208 C CA . GLU A 1 284 ? -45.947 -10.675 8.110 1.00 19.09 284 GLU A CA 1
ATOM 2209 C C . GLU A 1 284 ? -44.689 -10.099 8.725 1.00 18.18 284 GLU A C 1
ATOM 2210 O O . GLU A 1 284 ? -44.361 -8.934 8.485 1.00 16.92 284 GLU A O 1
ATOM 2216 N N . ALA A 1 285 ? -43.956 -10.917 9.485 1.00 16.04 285 ALA A N 1
ATOM 2217 C CA . ALA A 1 285 ? -42.577 -10.552 9.878 1.00 16.37 285 ALA A CA 1
ATOM 2218 C C . ALA A 1 285 ? -41.660 -10.390 8.673 1.00 14.06 285 ALA A C 1
ATOM 2219 O O . ALA A 1 285 ? -40.901 -9.432 8.604 1.00 16.72 285 ALA A O 1
ATOM 2221 N N . TYR A 1 286 ? -41.704 -11.356 7.758 1.00 13.94 286 TYR A N 1
ATOM 2222 C CA . TYR A 1 286 ? -40.902 -11.320 6.542 1.00 16.29 286 TYR A CA 1
ATOM 2223 C C . TYR A 1 286 ? -41.222 -10.033 5.784 1.00 17.86 286 TYR A C 1
ATOM 2224 O O . TYR A 1 286 ? -40.318 -9.326 5.346 1.00 16.22 286 TYR A O 1
ATOM 2233 N N . SER A 1 287 ? -42.511 -9.748 5.629 1.00 17.33 287 SER A N 1
ATOM 2234 C CA . SER A 1 287 ? -42.948 -8.534 4.943 1.00 18.05 287 SER A CA 1
ATOM 2235 C C . SER A 1 287 ? -42.354 -7.260 5.575 1.00 19.15 287 SER A C 1
ATOM 2236 O O . SER A 1 287 ? -41.767 -6.425 4.876 1.00 17.27 287 SER A O 1
ATOM 2239 N N . ALA A 1 288 ? -42.486 -7.120 6.885 1.00 15.13 288 ALA A N 1
ATOM 2240 C CA . ALA A 1 288 ? -41.971 -5.903 7.573 1.00 19.57 288 ALA A CA 1
ATOM 2241 C C . ALA A 1 288 ? -40.437 -5.758 7.418 1.00 20.88 288 ALA A C 1
ATOM 2242 O O . ALA A 1 288 ? -39.924 -4.659 7.179 1.00 19.19 288 ALA A O 1
ATOM 2244 N N . LEU A 1 289 ? -39.705 -6.869 7.533 1.00 17.79 289 LEU A N 1
ATOM 2245 C CA . LEU A 1 289 ? -38.242 -6.835 7.434 1.00 16.53 289 LEU A CA 1
ATOM 2246 C C . LEU A 1 289 ? -37.797 -6.493 6.012 1.00 16.85 289 LEU A C 1
ATOM 2247 O O . LEU A 1 289 ? -36.870 -5.710 5.820 1.00 19.78 289 LEU A O 1
ATOM 2252 N N . VAL A 1 290 ? -38.420 -7.125 5.024 1.00 17.65 290 VAL A N 1
ATOM 2253 C CA . VAL A 1 290 ? -37.975 -6.968 3.627 1.00 19.78 290 VAL A CA 1
ATOM 2254 C C . VAL A 1 290 ? -38.306 -5.559 3.111 1.00 21.59 290 VAL A C 1
ATOM 2255 O O . VAL A 1 290 ? -37.623 -5.034 2.223 1.00 20.17 290 VAL A O 1
ATOM 2259 N N . LYS A 1 291 ? -39.318 -4.926 3.706 1.00 18.54 291 LYS A N 1
ATOM 2260 C CA A LYS A 1 291 ? -39.659 -3.546 3.350 0.60 19.61 291 LYS A CA 1
ATOM 2261 C CA B LYS A 1 291 ? -39.674 -3.544 3.367 0.40 19.43 291 LYS A CA 1
ATOM 2262 C C . LYS A 1 291 ? -38.586 -2.557 3.776 1.00 22.66 291 LYS A C 1
ATOM 2263 O O . LYS A 1 291 ? -38.585 -1.393 3.340 1.00 20.93 291 LYS A O 1
ATOM 2274 N N . HIS A 1 292 ? -37.670 -3.007 4.624 1.00 17.88 292 HIS A N 1
ATOM 2275 C CA . HIS A 1 292 ? -36.712 -2.077 5.194 1.00 18.83 292 HIS A CA 1
ATOM 2276 C C . HIS A 1 292 ? -35.256 -2.466 4.989 1.00 19.34 292 HIS A C 1
ATOM 2277 O O . HIS A 1 292 ? -34.443 -2.393 5.906 1.00 22.83 292 HIS A O 1
ATOM 2284 N N . GLY A 1 293 ? -34.932 -2.835 3.755 1.00 20.02 293 GLY A N 1
ATOM 2285 C CA . GLY A 1 293 ? -33.550 -2.978 3.336 1.00 24.91 293 GLY A CA 1
ATOM 2286 C C . GLY A 1 293 ? -32.839 -4.120 4.047 1.00 24.92 293 GLY A C 1
ATOM 2287 O O . GLY A 1 293 ? -31.693 -3.982 4.472 1.00 27.26 293 GLY A O 1
ATOM 2288 N N . PHE A 1 294 ? -33.522 -5.247 4.191 1.00 18.74 294 PHE A N 1
ATOM 2289 C CA . PHE A 1 294 ? -32.959 -6.369 4.945 1.00 21.50 294 PHE A CA 1
ATOM 2290 C C . PHE A 1 294 ? -31.716 -6.944 4.246 1.00 19.25 294 PHE A C 1
ATOM 2291 O O . PHE A 1 294 ? -31.769 -7.381 3.082 1.00 19.93 294 PHE A O 1
ATOM 2299 N N . SER A 1 295 ? -30.611 -6.948 4.975 1.00 19.54 295 SER A N 1
ATOM 2300 C CA . SER A 1 295 ? -29.289 -7.059 4.369 1.00 22.26 295 SER A CA 1
ATOM 2301 C C . SER A 1 295 ? -28.814 -8.518 4.256 1.00 21.82 295 SER A C 1
ATOM 2302 O O . SER A 1 295 ? -27.774 -8.784 3.651 1.00 21.17 295 SER A O 1
ATOM 2305 N N . GLN A 1 296 ? -29.551 -9.449 4.868 1.00 19.25 296 GLN A N 1
ATOM 2306 C CA . GLN A 1 296 ? -29.157 -10.862 4.853 1.00 17.11 296 GLN A CA 1
ATOM 2307 C C . GLN A 1 296 ? -30.124 -11.683 4.028 1.00 17.19 296 GLN A C 1
ATOM 2308 O O . GLN A 1 296 ? -31.190 -11.219 3.665 1.00 19.57 296 GLN A O 1
ATOM 2314 N N . THR A 1 297 ? -29.740 -12.907 3.700 1.00 18.34 297 THR A N 1
ATOM 2315 C CA . THR A 1 297 ? -30.632 -13.742 2.945 1.00 14.95 297 THR A CA 1
ATOM 2316 C C . THR A 1 297 ? -31.708 -14.227 3.920 1.00 17.86 297 THR A C 1
ATOM 2317 O O . THR A 1 297 ? -31.398 -14.618 5.059 1.00 18.59 297 THR A O 1
ATOM 2321 N N . LEU A 1 298 ? -32.962 -14.173 3.472 1.00 18.61 298 LEU A N 1
ATOM 2322 C CA . LEU A 1 298 ? -34.113 -14.427 4.354 1.00 17.95 298 LEU A CA 1
ATOM 2323 C C . LEU A 1 298 ? -35.146 -15.206 3.565 1.00 18.90 298 LEU A C 1
ATOM 2324 O O . LEU A 1 298 ? -35.428 -14.869 2.406 1.00 17.63 298 LEU A O 1
ATOM 2329 N N . HIS A 1 299 ? -35.727 -16.232 4.199 1.00 16.87 299 HIS A N 1
ATOM 2330 C CA . HIS A 1 299 ? -36.772 -17.036 3.543 1.00 17.30 299 HIS A CA 1
ATOM 2331 C C . HIS A 1 299 ? -37.981 -17.155 4.487 1.00 17.99 299 HIS A C 1
ATOM 2332 O O . HIS A 1 299 ? -37.812 -17.352 5.694 1.00 19.82 299 HIS A O 1
ATOM 2339 N N . ALA A 1 300 ? -39.185 -17.034 3.938 1.00 15.68 300 ALA A N 1
ATOM 2340 C CA . ALA A 1 300 ? -40.410 -17.425 4.665 1.00 15.75 300 ALA A CA 1
ATOM 2341 C C . ALA A 1 300 ? -40.857 -18.753 4.065 1.00 19.68 300 ALA A C 1
ATOM 2342 O O . ALA A 1 300 ? -41.009 -18.857 2.841 1.00 18.09 300 ALA A O 1
ATOM 2344 N N . CYS A 1 301 ? -41.038 -19.777 4.911 1.00 17.21 301 CYS A N 1
ATOM 2345 C CA . CYS A 1 301 ? -41.441 -21.096 4.432 1.00 14.26 301 CYS A CA 1
ATOM 2346 C C . CYS A 1 301 ? -42.743 -21.440 5.148 1.00 18.01 301 CYS A C 1
ATOM 2347 O O . CYS A 1 301 ? -42.745 -21.616 6.367 1.00 16.70 301 CYS A O 1
ATOM 2350 N N . LEU A 1 302 ? -43.834 -21.509 4.401 1.00 16.02 302 LEU A N 1
ATOM 2351 C CA . LEU A 1 302 ? -45.166 -21.650 4.993 1.00 18.24 302 LEU A CA 1
ATOM 2352 C C . LEU A 1 302 ? -45.726 -23.019 4.685 1.00 16.78 302 LEU A C 1
ATOM 2353 O O . LEU A 1 302 ? -45.842 -23.390 3.527 1.00 16.69 302 LEU A O 1
ATOM 2358 N N . CYS A 1 303 ? -46.069 -23.777 5.736 1.00 13.00 303 CYS A N 1
ATOM 2359 C CA . CYS A 1 303 ? -46.597 -25.117 5.548 1.00 14.51 303 CYS A CA 1
ATOM 2360 C C . CYS A 1 303 ? -48.103 -25.012 5.723 1.00 16.20 303 CYS A C 1
ATOM 2361 O O . CYS A 1 303 ? -48.569 -24.778 6.841 1.00 15.31 303 CYS A O 1
ATOM 2364 N N . ILE A 1 304 ? -48.852 -25.149 4.625 1.00 13.44 304 ILE A N 1
ATOM 2365 C CA . ILE A 1 304 ? -50.265 -24.701 4.594 1.00 14.16 304 ILE A CA 1
ATOM 2366 C C . ILE A 1 304 ? -51.167 -25.913 4.303 1.00 15.20 304 ILE A C 1
ATOM 2367 O O . ILE A 1 304 ? -51.114 -26.490 3.223 1.00 17.53 304 ILE A O 1
ATOM 2372 N N . VAL A 1 305 ? -51.925 -26.333 5.312 1.00 13.69 305 VAL A N 1
ATOM 2373 C CA . VAL A 1 305 ? -52.752 -27.563 5.196 1.00 12.39 305 VAL A CA 1
ATOM 2374 C C . VAL A 1 305 ? -54.067 -27.348 5.931 1.00 14.10 305 VAL A C 1
ATOM 2375 O O . VAL A 1 305 ? -54.169 -26.473 6.789 1.00 13.31 305 VAL A O 1
ATOM 2379 N N . GLU A 1 306 ? -55.081 -28.138 5.587 1.00 12.50 306 GLU A N 1
ATOM 2380 C CA . GLU A 1 306 ? -56.230 -28.258 6.477 1.00 13.83 306 GLU A CA 1
ATOM 2381 C C . GLU A 1 306 ? -56.299 -29.697 6.981 1.00 15.39 306 GLU A C 1
ATOM 2382 O O . GLU A 1 306 ? -56.181 -30.629 6.188 1.00 16.48 306 GLU A O 1
ATOM 2388 N N . ASN A 1 307 ? -56.457 -29.862 8.304 1.00 13.52 307 ASN A N 1
ATOM 2389 C CA . ASN A 1 307 ? -56.449 -31.185 8.946 1.00 13.24 307 ASN A CA 1
ATOM 2390 C C . ASN A 1 307 ? -57.908 -31.606 9.192 1.00 16.31 307 ASN A C 1
ATOM 2391 O O . ASN A 1 307 ? -58.562 -31.112 10.124 1.00 17.23 307 ASN A O 1
ATOM 2396 N N . ASN A 1 308 ? -58.437 -32.458 8.313 1.00 14.84 308 ASN A N 1
ATOM 2397 C CA . ASN A 1 308 ? -59.865 -32.772 8.326 1.00 13.73 308 ASN A CA 1
ATOM 2398 C C . ASN A 1 308 ? -60.084 -34.283 8.251 1.00 14.01 308 ASN A C 1
ATOM 2399 O O . ASN A 1 308 ? -59.142 -35.066 8.364 1.00 15.95 308 ASN A O 1
ATOM 2404 N N . VAL A 1 309 ? -61.339 -34.689 8.089 1.00 14.01 309 VAL A N 1
ATOM 2405 C CA . VAL A 1 309 ? -61.752 -36.055 8.373 1.00 16.53 309 VAL A CA 1
ATOM 2406 C C . VAL A 1 309 ? -62.366 -36.683 7.110 1.00 17.53 309 VAL A C 1
ATOM 2407 O O . VAL A 1 309 ? -63.380 -36.194 6.589 1.00 16.00 309 VAL A O 1
ATOM 2411 N N . SER A 1 310 ? -61.745 -37.752 6.620 1.00 17.09 310 SER A N 1
ATOM 2412 C CA . SER A 1 310 ? -62.341 -38.559 5.545 1.00 16.22 310 SER A CA 1
ATOM 2413 C C . SER A 1 310 ? -61.675 -39.926 5.533 1.00 14.87 310 SER A C 1
ATOM 2414 O O . SER A 1 310 ? -60.687 -40.132 6.252 1.00 16.99 310 SER A O 1
ATOM 2417 N N . PRO A 1 311 ? -62.188 -40.853 4.705 1.00 16.97 311 PRO A N 1
ATOM 2418 C CA . PRO A 1 311 ? -61.550 -42.172 4.623 1.00 15.99 311 PRO A CA 1
ATOM 2419 C C . PRO A 1 311 ? -60.097 -42.168 4.128 1.00 17.99 311 PRO A C 1
ATOM 2420 O O . PRO A 1 311 ? -59.400 -43.155 4.327 1.00 15.95 311 PRO A O 1
ATOM 2424 N N . ILE A 1 312 ? -59.649 -41.082 3.497 1.00 15.10 312 ILE A N 1
ATOM 2425 C CA . ILE A 1 312 ? -58.254 -40.995 3.099 1.00 17.59 312 ILE A CA 1
ATOM 2426 C C . ILE A 1 312 ? -57.362 -40.263 4.091 1.00 18.79 312 ILE A C 1
ATOM 2427 O O . ILE A 1 312 ? -56.153 -40.175 3.872 1.00 20.41 312 ILE A O 1
ATOM 2432 N N . ALA A 1 313 ? -57.933 -39.779 5.196 1.00 16.32 313 ALA A N 1
ATOM 2433 C CA . ALA A 1 313 ? -57.130 -39.014 6.185 1.00 15.34 313 ALA A CA 1
ATOM 2434 C C . ALA A 1 313 ? -56.118 -39.924 6.907 1.00 14.91 313 ALA A C 1
ATOM 2435 O O . ALA A 1 313 ? -56.309 -41.153 6.973 1.00 16.45 313 ALA A O 1
ATOM 2437 N N . ASN A 1 314 ? -55.071 -39.316 7.462 1.00 14.68 314 ASN A N 1
ATOM 2438 C CA . ASN A 1 314 ? -54.221 -39.961 8.480 1.00 15.57 314 ASN A CA 1
ATOM 2439 C C . ASN A 1 314 ? -55.070 -40.662 9.557 1.00 14.06 314 ASN A C 1
ATOM 2440 O O . ASN A 1 314 ? -56.123 -40.135 9.954 1.00 15.50 314 ASN A O 1
ATOM 2445 N N . LYS A 1 315 ? -54.603 -41.824 9.999 1.00 18.53 315 LYS A N 1
ATOM 2446 C CA . LYS A 1 315 ? -55.222 -42.654 11.039 1.00 20.58 315 LYS A CA 1
ATOM 2447 C C . LYS A 1 315 ? -54.091 -42.989 12.028 1.00 17.17 315 LYS A C 1
ATOM 2448 O O . LYS A 1 315 ? -52.983 -43.242 11.589 1.00 16.60 315 LYS A O 1
ATOM 2454 N N . PRO A 1 316 ? -54.345 -43.013 13.334 1.00 14.26 316 PRO A N 1
ATOM 2455 C CA . PRO A 1 316 ? -53.226 -43.404 14.213 1.00 15.08 316 PRO A CA 1
ATOM 2456 C C . PRO A 1 316 ? -52.816 -44.853 13.963 1.00 16.20 316 PRO A C 1
ATOM 2457 O O . PRO A 1 316 ? -53.687 -45.719 13.837 1.00 16.70 316 PRO A O 1
ATOM 2461 N N . ASP A 1 317 ? -51.501 -45.063 13.876 1.00 16.06 317 ASP A N 1
ATOM 2462 C CA . ASP A 1 317 ? -50.810 -46.299 13.447 1.00 15.22 317 ASP A CA 1
ATOM 2463 C C . ASP A 1 317 ? -50.149 -46.110 12.085 1.00 15.06 317 ASP A C 1
ATOM 2464 O O . ASP A 1 317 ? -49.173 -46.819 11.774 1.00 17.40 317 ASP A O 1
ATOM 2469 N N . ASP A 1 318 ? -50.671 -45.188 11.273 1.00 13.57 318 ASP A N 1
ATOM 2470 C CA . ASP A 1 318 ? -50.088 -44.953 9.936 1.00 15.06 318 ASP A CA 1
ATOM 2471 C C . ASP A 1 318 ? -48.603 -44.616 10.078 1.00 16.99 318 ASP A C 1
ATOM 2472 O O . ASP A 1 318 ? -48.214 -43.902 10.999 1.00 15.90 318 ASP A O 1
ATOM 2477 N N . ILE A 1 319 ? -47.777 -45.123 9.167 1.00 14.27 319 ILE A N 1
ATOM 2478 C CA . ILE A 1 319 ? -46.359 -44.743 9.141 1.00 15.16 319 ILE A CA 1
ATOM 2479 C C . ILE A 1 319 ? -46.091 -44.051 7.810 1.00 15.91 319 ILE A C 1
ATOM 2480 O O . ILE A 1 319 ? -46.410 -44.605 6.739 1.00 15.01 319 ILE A O 1
ATOM 2485 N N . ILE A 1 320 ? -45.542 -42.840 7.883 1.00 14.52 320 ILE A N 1
ATOM 2486 C CA . ILE A 1 320 ? -45.212 -42.068 6.675 1.00 14.75 320 ILE A CA 1
ATOM 2487 C C . ILE A 1 320 ? -43.704 -41.762 6.597 1.00 17.01 320 ILE A C 1
ATOM 2488 O O . ILE A 1 320 ? -42.999 -41.800 7.616 1.00 15.96 320 ILE A O 1
ATOM 2493 N N . LYS A 1 321 ? -43.226 -41.465 5.386 1.00 16.36 321 LYS A N 1
ATOM 2494 C CA . LYS A 1 321 ? -41.833 -41.049 5.195 1.00 15.44 321 LYS A CA 1
ATOM 2495 C C . LYS A 1 321 ? -41.811 -39.533 4.990 1.00 15.73 321 LYS A C 1
ATOM 2496 O O . LYS A 1 321 ? -42.511 -38.984 4.110 1.00 17.00 321 LYS A O 1
ATOM 2502 N N . MET A 1 322 ? -41.018 -38.874 5.817 1.00 17.51 322 MET A N 1
ATOM 2503 C CA . MET A 1 322 ? -40.940 -37.415 5.865 1.00 18.28 322 MET A CA 1
ATOM 2504 C C . MET A 1 322 ? -39.989 -36.935 4.753 1.00 16.51 322 MET A C 1
ATOM 2505 O O . MET A 1 322 ? -39.288 -37.750 4.130 1.00 18.01 322 MET A O 1
ATOM 2510 N N . LEU A 1 323 ? -39.963 -35.626 4.511 1.00 15.81 323 LEU A N 1
ATOM 2511 C CA . LEU A 1 323 ? -39.022 -35.074 3.514 1.00 14.95 323 LEU A CA 1
ATOM 2512 C C . LEU A 1 323 ? -37.566 -35.494 3.829 1.00 18.19 323 LEU A C 1
ATOM 2513 O O . LEU A 1 323 ? -36.760 -35.728 2.923 1.00 16.06 323 LEU A O 1
ATOM 2518 N N . SER A 1 324 ? -37.259 -35.629 5.115 1.00 16.94 324 SER A N 1
ATOM 2519 C CA . SER A 1 324 ? -35.906 -35.980 5.605 1.00 17.08 324 SER A CA 1
ATOM 2520 C C . SER A 1 324 ? -35.485 -37.405 5.209 1.00 18.34 324 SER A C 1
ATOM 2521 O O . SER A 1 324 ? -34.297 -37.760 5.318 1.00 18.92 324 SER A O 1
ATOM 2524 N N . GLY A 1 325 ? -36.455 -38.207 4.786 1.00 16.89 325 GLY A N 1
ATOM 2525 C CA . GLY A 1 325 ? -36.223 -39.628 4.539 1.00 17.66 325 GLY A CA 1
ATOM 2526 C C . GLY A 1 325 ? -36.504 -40.497 5.760 1.00 19.25 325 GLY A C 1
ATOM 2527 O O . GLY A 1 325 ? -36.561 -41.718 5.633 1.00 15.73 325 GLY A O 1
ATOM 2528 N N . LYS A 1 326 ? -36.656 -39.881 6.939 1.00 15.02 326 LYS A N 1
ATOM 2529 C CA . LYS A 1 326 ? -36.954 -40.643 8.175 1.00 15.95 326 LYS A CA 1
ATOM 2530 C C . LYS A 1 326 ? -38.437 -41.045 8.240 1.00 18.52 326 LYS A C 1
ATOM 2531 O O . LYS A 1 326 ? -39.293 -40.363 7.665 1.00 18.06 326 LYS A O 1
ATOM 2537 N N . THR A 1 327 ? -38.738 -42.139 8.937 1.00 15.51 327 THR A N 1
ATOM 2538 C CA . THR A 1 327 ? -40.143 -42.5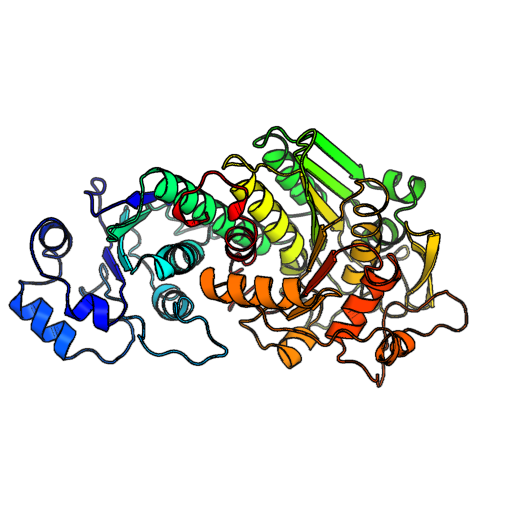60 9.059 1.00 16.12 327 THR A CA 1
ATOM 2539 C C . THR A 1 327 ? -40.757 -42.105 10.390 1.00 15.88 327 THR A C 1
ATOM 2540 O O . THR A 1 327 ? -40.084 -42.074 11.421 1.00 16.09 327 THR A O 1
ATOM 2544 N N . VAL A 1 328 ? -42.040 -41.749 10.362 1.00 13.71 328 VAL A N 1
ATOM 2545 C CA . VAL A 1 328 ? -42.722 -41.331 11.582 1.00 12.50 328 VAL A CA 1
ATOM 2546 C C . VAL A 1 328 ? -44.008 -42.177 11.698 1.00 15.53 328 VAL A C 1
ATOM 2547 O O . VAL A 1 328 ? -44.795 -42.266 10.750 1.00 16.86 328 VAL A O 1
ATOM 2551 N N . GLU A 1 329 ? -44.193 -42.795 12.869 1.00 15.37 329 GLU A N 1
ATOM 2552 C CA . GLU A 1 329 ? -45.466 -43.480 13.187 1.00 16.61 329 GLU A CA 1
ATOM 2553 C C . GLU A 1 329 ? -46.383 -42.436 13.783 1.00 15.90 329 GLU A C 1
ATOM 2554 O O . GLU A 1 329 ? -46.086 -41.865 14.854 1.00 14.91 329 GLU A O 1
ATOM 2560 N N . ILE A 1 330 ? -47.480 -42.167 13.085 1.00 13.74 330 ILE A N 1
ATOM 2561 C CA . ILE A 1 330 ? -48.445 -41.183 13.569 1.00 16.60 330 ILE A CA 1
ATOM 2562 C C . ILE A 1 330 ? -49.348 -41.877 14.582 1.00 15.57 330 ILE A C 1
ATOM 2563 O O . ILE A 1 330 ? -50.185 -42.702 14.196 1.00 19.80 330 ILE A O 1
ATOM 2568 N N . ASN A 1 331 ? -49.193 -41.554 15.873 1.00 12.83 331 ASN A N 1
ATOM 2569 C CA . ASN A 1 331 ? -50.148 -42.054 16.870 1.00 17.49 331 ASN A CA 1
ATOM 2570 C C . ASN A 1 331 ? -51.122 -40.985 17.344 1.00 18.38 331 ASN A C 1
ATOM 2571 O O . ASN A 1 331 ? -51.971 -41.239 18.189 1.00 18.20 331 ASN A O 1
ATOM 2576 N N . ASN A 1 332 ? -50.970 -39.776 16.804 1.00 18.53 332 ASN A N 1
ATOM 2577 C CA . ASN A 1 332 ? -51.852 -38.680 17.137 1.00 16.81 332 ASN A CA 1
ATOM 2578 C C . ASN A 1 332 ? -52.043 -37.766 15.920 1.00 16.14 332 ASN A C 1
ATOM 2579 O O . ASN A 1 332 ? -51.180 -36.961 15.584 1.00 14.82 332 ASN A O 1
ATOM 2584 N N . THR A 1 333 ? -53.185 -37.902 15.267 1.00 12.86 333 THR A N 1
ATOM 2585 C CA . THR A 1 333 ? -53.491 -37.113 14.069 1.00 14.37 333 THR A CA 1
ATOM 2586 C C . THR A 1 333 ? -53.635 -35.635 14.375 1.00 14.86 333 THR A C 1
ATOM 2587 O O . THR A 1 333 ? -53.566 -34.832 13.462 1.00 14.86 333 THR A O 1
ATOM 2591 N N . ASP A 1 334 ? -53.853 -35.291 15.650 1.00 13.00 334 ASP A N 1
ATOM 2592 C CA . ASP A 1 334 ? -53.966 -33.878 16.093 1.00 14.54 334 ASP A CA 1
ATOM 2593 C C . ASP A 1 334 ? -52.581 -33.285 16.434 1.00 15.51 334 ASP A C 1
ATOM 2594 O O . ASP A 1 334 ? -52.451 -32.087 16.731 1.00 16.18 334 ASP A O 1
ATOM 2599 N N . ALA A 1 335 ? -51.543 -34.114 16.400 1.00 14.10 335 ALA A N 1
ATOM 2600 C CA . ALA A 1 335 ? -50.167 -33.621 16.564 1.00 12.79 335 ALA A CA 1
ATOM 2601 C C . ALA A 1 335 ? -49.604 -33.428 15.139 1.00 15.41 335 ALA A C 1
ATOM 2602 O O . ALA A 1 335 ? -48.535 -33.988 14.759 1.00 16.25 335 ALA A O 1
ATOM 2604 N N . GLU A 1 336 ? -50.343 -32.640 14.348 1.00 17.87 336 GLU A N 1
ATOM 2605 C CA . GLU A 1 336 ? -50.089 -32.529 12.900 1.00 15.70 336 GLU A CA 1
ATOM 2606 C C . GLU A 1 336 ? -49.137 -31.381 12.547 1.00 16.93 336 GLU A C 1
ATOM 2607 O O . GLU A 1 336 ? -48.401 -31.447 11.533 1.00 13.78 336 GLU A O 1
ATOM 2613 N N . GLY A 1 337 ? -49.146 -30.321 13.356 1.00 13.54 337 GLY A N 1
ATOM 2614 C CA . GLY A 1 337 ? -48.251 -29.183 13.116 1.00 14.60 337 GLY A CA 1
ATOM 2615 C C . GLY A 1 337 ? -46.784 -29.595 13.097 1.00 19.20 337 GLY A C 1
ATOM 2616 O O . GLY A 1 337 ? -46.013 -29.162 12.248 1.00 15.91 337 GLY A O 1
ATOM 2617 N N . ARG A 1 338 ? -46.408 -30.471 14.013 1.00 16.21 338 ARG A N 1
ATOM 2618 C CA . ARG A 1 338 ? -45.017 -30.870 14.117 1.00 13.71 338 ARG A CA 1
ATOM 2619 C C . ARG A 1 338 ? -44.580 -31.709 12.901 1.00 14.79 338 ARG A C 1
ATOM 2620 O O . ARG A 1 338 ? -43.418 -31.636 12.487 1.00 14.17 338 ARG A O 1
ATOM 2628 N N . LEU A 1 339 ? -45.513 -32.458 12.307 1.00 15.40 339 LEU A N 1
ATOM 2629 C CA . LEU A 1 339 ? -45.227 -33.241 11.082 1.00 15.41 339 LEU A CA 1
ATOM 2630 C C . LEU A 1 339 ? -44.935 -32.277 9.930 1.00 14.92 339 LEU A C 1
ATOM 2631 O O . LEU A 1 339 ? -43.947 -32.418 9.218 1.00 14.65 339 LEU A O 1
ATOM 2636 N N . ILE A 1 340 ? -45.806 -31.290 9.744 1.00 16.53 340 ILE A N 1
ATOM 2637 C CA . ILE A 1 340 ? -45.610 -30.405 8.599 1.00 17.44 340 ILE A CA 1
ATOM 2638 C C . ILE A 1 340 ? -44.351 -29.553 8.770 1.00 17.89 340 ILE A C 1
ATOM 2639 O O . ILE A 1 340 ? -43.637 -29.285 7.785 1.00 15.47 340 ILE A O 1
ATOM 2644 N N . LEU A 1 341 ? -44.082 -29.122 10.011 1.00 14.57 341 LEU A N 1
ATOM 2645 C CA . LEU A 1 341 ? -42.896 -28.335 10.296 1.00 14.74 341 LEU A CA 1
ATOM 2646 C C . LEU A 1 341 ? -41.615 -29.146 10.169 1.00 19.55 341 LEU A C 1
ATOM 2647 O O . LEU A 1 341 ? -40.600 -28.585 9.819 1.00 17.89 341 LEU A O 1
ATOM 2652 N N . ALA A 1 342 ? -41.658 -30.452 10.462 1.00 13.24 342 ALA A N 1
ATOM 2653 C CA . ALA A 1 342 ? -40.478 -31.308 10.243 1.00 13.65 342 ALA A CA 1
ATOM 2654 C C . ALA A 1 342 ? -40.032 -31.226 8.764 1.00 16.95 342 ALA A C 1
ATOM 2655 O O . ALA A 1 342 ? -38.826 -31.174 8.451 1.00 16.48 342 ALA A O 1
ATOM 2657 N N . ASP A 1 343 ? -40.998 -31.211 7.846 1.00 15.87 343 ASP A N 1
ATOM 2658 C CA . ASP A 1 343 ? -40.643 -31.042 6.429 1.00 14.46 343 ASP A CA 1
ATOM 2659 C C . ASP A 1 343 ? -40.122 -29.625 6.134 1.00 14.41 343 ASP A C 1
ATOM 2660 O O . ASP A 1 343 ? -39.153 -29.451 5.386 1.00 16.72 343 ASP A O 1
ATOM 2665 N N . GLY A 1 344 ? -40.780 -28.616 6.707 1.00 13.78 344 GLY A N 1
ATOM 2666 C CA . GLY A 1 344 ? -40.399 -27.213 6.414 1.00 15.52 344 GLY A CA 1
ATOM 2667 C C . GLY A 1 344 ? -38.987 -26.903 6.889 1.00 17.23 344 GLY A C 1
ATOM 2668 O O . GLY A 1 344 ? -38.202 -26.250 6.177 1.00 15.19 344 GLY A O 1
ATOM 2669 N N . VAL A 1 345 ? -38.643 -27.397 8.075 1.00 15.33 345 VAL A N 1
ATOM 2670 C CA A VAL A 1 345 ? -37.333 -27.151 8.647 0.50 17.79 345 VAL A CA 1
ATOM 2671 C CA B VAL A 1 345 ? -37.302 -27.143 8.623 0.50 17.12 345 VAL A CA 1
ATOM 2672 C C . VAL A 1 345 ? -36.238 -27.957 7.896 1.00 18.10 345 VAL A C 1
ATOM 2673 O O . VAL A 1 345 ? -35.138 -27.459 7.630 1.00 16.37 345 VAL A O 1
ATOM 2680 N N . PHE A 1 346 ? -36.552 -29.191 7.532 1.00 15.29 346 PHE A N 1
ATOM 2681 C CA . PHE A 1 346 ? -35.625 -29.959 6.704 1.00 15.68 346 PHE A CA 1
ATOM 2682 C C . PHE A 1 346 ? -35.373 -29.290 5.342 1.00 17.87 346 PHE A C 1
ATOM 2683 O O . PHE A 1 346 ? -34.232 -29.146 4.886 1.00 16.84 346 PHE A O 1
ATOM 2691 N N . TYR A 1 347 ? -36.439 -28.859 4.705 1.00 15.36 347 TYR A N 1
ATOM 2692 C CA . TYR A 1 347 ? -36.298 -28.096 3.464 1.00 16.39 347 TYR A CA 1
ATOM 2693 C C . TYR A 1 347 ? -35.408 -26.866 3.636 1.00 14.39 347 TYR A C 1
ATOM 2694 O O . TYR A 1 347 ? -34.526 -26.608 2.790 1.00 18.01 347 TYR A O 1
ATOM 2703 N N . ALA A 1 348 ? -35.639 -26.096 4.701 1.00 17.26 348 ALA A N 1
ATOM 2704 C CA . ALA A 1 348 ? -34.850 -24.892 4.951 1.00 16.66 348 ALA A CA 1
ATOM 2705 C C . ALA A 1 348 ? -33.378 -25.237 5.091 1.00 18.37 348 ALA A C 1
ATOM 2706 O O . ALA A 1 348 ? -32.531 -24.522 4.556 1.00 16.71 348 ALA A O 1
ATOM 2708 N N . LYS A 1 349 ? -33.075 -26.328 5.793 1.00 17.83 349 LYS A N 1
ATOM 2709 C CA . LYS A 1 349 ? -31.672 -26.745 5.963 1.00 19.56 349 LYS A CA 1
ATOM 2710 C C . LYS A 1 349 ? -31.083 -27.243 4.654 1.00 20.73 349 LYS A C 1
ATOM 2711 O O . LYS A 1 349 ? -30.058 -26.753 4.221 1.00 19.50 349 LYS A O 1
ATOM 2717 N N A GLU A 1 350 ? -31.752 -28.231 4.051 0.50 19.09 350 GLU A N 1
ATOM 2718 N N B GLU A 1 350 ? -31.744 -28.201 4.011 0.50 19.66 350 GLU A N 1
ATOM 2719 C CA A GLU A 1 350 ? -31.206 -29.035 2.952 0.50 22.50 350 GLU A CA 1
ATOM 2720 C CA B GLU A 1 350 ? -31.105 -28.952 2.938 0.50 22.76 350 GLU A CA 1
ATOM 2721 C C A GLU A 1 350 ? -31.226 -28.277 1.623 0.50 22.46 350 GLU A C 1
ATOM 2722 C C B GLU A 1 350 ? -31.259 -28.370 1.540 0.50 22.71 350 GLU A C 1
ATOM 2723 O O A GLU A 1 350 ? -30.224 -28.247 0.902 0.50 23.10 350 GLU A O 1
ATOM 2724 O O B GLU A 1 350 ? -30.384 -28.561 0.681 0.50 20.68 350 GLU A O 1
ATOM 2735 N N . THR A 1 351 ? -32.369 -27.680 1.303 1.00 20.88 351 THR A N 1
ATOM 2736 C CA . THR A 1 351 ? -32.586 -27.053 0.006 1.00 17.87 351 THR A CA 1
ATOM 2737 C C . THR A 1 351 ? -32.194 -25.589 0.036 1.00 20.17 351 THR A C 1
ATOM 2738 O O . THR A 1 351 ? -31.461 -25.121 -0.841 1.00 18.22 351 THR A O 1
ATOM 2742 N N . LEU A 1 352 ? -32.643 -24.860 1.054 1.00 18.36 352 LEU A N 1
ATOM 2743 C CA . LEU A 1 352 ? -32.310 -23.435 1.135 1.00 18.28 352 LEU A CA 1
ATOM 2744 C C . LEU A 1 352 ? -30.933 -23.127 1.703 1.00 19.14 352 LEU A C 1
ATOM 2745 O O . LEU A 1 352 ? -30.484 -21.988 1.601 1.00 19.95 352 LEU A O 1
ATOM 2750 N N . LYS A 1 353 ? -30.271 -24.127 2.309 1.00 17.58 353 LYS A N 1
ATOM 2751 C CA . LYS A 1 353 ? -28.980 -23.919 2.977 1.00 18.39 353 LYS A CA 1
ATOM 2752 C C . LYS A 1 353 ? -29.024 -22.868 4.084 1.00 18.68 353 LYS A C 1
ATOM 2753 O O . LYS A 1 353 ? -28.028 -22.166 4.338 1.00 19.14 353 LYS A O 1
ATOM 2759 N N . ALA A 1 354 ? -30.163 -22.772 4.773 1.00 16.71 354 ALA A N 1
ATOM 2760 C CA . ALA A 1 354 ? -30.293 -21.805 5.870 1.00 16.90 354 ALA A CA 1
ATOM 2761 C C . ALA A 1 354 ? -29.433 -22.310 7.037 1.00 21.81 354 ALA A C 1
ATOM 2762 O O . ALA A 1 354 ? -29.392 -23.517 7.300 1.00 20.71 354 ALA A O 1
ATOM 2764 N N . THR A 1 355 ? -28.752 -21.381 7.709 1.00 17.80 355 THR A N 1
ATOM 2765 C CA . THR A 1 355 ? -27.924 -21.693 8.871 1.00 20.28 355 THR A CA 1
ATOM 2766 C C . THR A 1 355 ? -28.492 -21.139 10.173 1.00 17.43 355 THR A C 1
ATOM 2767 O O . THR A 1 355 ? -27.970 -21.404 11.259 1.00 17.90 355 THR A O 1
ATOM 2771 N N . THR A 1 356 ? -29.575 -20.374 10.056 1.00 16.04 356 THR A N 1
ATOM 2772 C CA . THR A 1 356 ? -30.396 -20.002 11.207 1.00 19.42 356 THR A CA 1
ATOM 2773 C C . THR A 1 356 ? -31.844 -20.329 10.820 1.00 16.38 356 THR A C 1
ATOM 2774 O O . THR A 1 356 ? -32.398 -19.749 9.861 1.00 17.23 356 THR A O 1
ATOM 2778 N N . ILE A 1 357 ? -32.444 -21.278 11.540 1.00 14.53 357 ILE A N 1
ATOM 2779 C CA . ILE A 1 357 ? -33.800 -21.754 11.193 1.00 16.27 357 ILE A CA 1
ATOM 2780 C C . ILE A 1 357 ? -34.727 -21.540 12.389 1.00 19.38 357 ILE A C 1
ATOM 2781 O O . ILE A 1 357 ? -34.523 -22.109 13.468 1.00 17.69 357 ILE A O 1
ATOM 2786 N N . PHE A 1 358 ? -35.716 -20.671 12.194 1.00 15.87 358 PHE A N 1
ATOM 2787 C CA . PHE A 1 358 ? -36.766 -20.429 13.187 1.00 14.74 358 PHE A CA 1
ATOM 2788 C C . PHE A 1 358 ? -38.008 -21.122 12.701 1.00 18.94 358 PHE A C 1
ATOM 2789 O O . PHE A 1 358 ? -38.349 -21.038 11.522 1.00 17.95 358 PHE A O 1
ATOM 2797 N N . ASP A 1 359 ? -38.719 -21.783 13.605 1.00 16.09 359 ASP A N 1
ATOM 2798 C CA . ASP A 1 359 ? -40.063 -22.226 13.266 1.00 12.81 359 ASP A CA 1
ATOM 2799 C C . ASP A 1 359 ? -41.001 -21.703 14.341 1.00 15.51 359 ASP A C 1
ATOM 2800 O O . ASP A 1 359 ? -40.636 -21.655 15.515 1.00 15.35 359 ASP A O 1
ATOM 2805 N N . MET A 1 360 ? -42.179 -21.240 13.937 1.00 15.76 360 MET A N 1
ATOM 2806 C CA . MET A 1 360 ? -43.111 -20.670 14.895 1.00 13.02 360 MET A CA 1
ATOM 2807 C C . MET A 1 360 ? -44.472 -21.268 14.608 1.00 16.11 360 MET A C 1
ATOM 2808 O O . MET A 1 360 ? -44.878 -21.383 13.444 1.00 13.28 360 MET A O 1
ATOM 2813 N N . ALA A 1 361 ? -45.184 -21.642 15.663 1.00 17.16 361 ALA A N 1
ATOM 2814 C CA . ALA A 1 361 ? -46.387 -22.462 15.507 1.00 16.81 361 ALA A CA 1
ATOM 2815 C C . ALA A 1 361 ? -47.295 -22.283 16.702 1.00 14.45 361 ALA A C 1
ATOM 2816 O O . ALA A 1 361 ? -46.829 -22.187 17.830 1.00 17.65 361 ALA A O 1
ATOM 2818 N N . THR A 1 362 ? -48.602 -22.319 16.443 1.00 14.15 362 THR A N 1
ATOM 2819 C CA . THR A 1 362 ? -49.590 -22.522 17.509 1.00 15.53 362 THR A CA 1
ATOM 2820 C C . THR A 1 362 ? -49.657 -24.032 17.749 1.00 17.89 362 THR A C 1
ATOM 2821 O O . THR A 1 362 ? -50.528 -24.715 17.208 1.00 15.01 362 THR A O 1
ATOM 2825 N N . LEU A 1 363 ? -48.703 -24.571 18.511 1.00 16.08 363 LEU A N 1
ATOM 2826 C CA . LEU A 1 363 ? -48.425 -25.994 18.401 1.00 16.05 363 LEU A CA 1
ATOM 2827 C C . LEU A 1 363 ? -49.215 -26.828 19.406 1.00 17.91 363 LEU A C 1
ATOM 2828 O O . LEU A 1 363 ? -49.807 -27.837 19.038 1.00 18.08 363 LEU A O 1
ATOM 2833 N N . THR A 1 364 ? -49.220 -26.418 20.676 1.00 18.72 364 THR A N 1
ATOM 2834 C CA . THR A 1 364 ? -49.746 -27.276 21.766 1.00 18.32 364 THR A CA 1
ATOM 2835 C C . THR A 1 364 ? -50.572 -26.479 22.770 1.00 16.54 364 THR A C 1
ATOM 2836 O O . THR A 1 364 ? -50.211 -25.367 23.116 1.00 16.39 364 THR A O 1
ATOM 2840 N N . GLY A 1 365 ? -51.668 -27.080 23.236 1.00 15.55 365 GLY A N 1
ATOM 2841 C CA . GLY A 1 365 ? -52.355 -26.631 24.438 1.00 21.69 365 GLY A CA 1
ATOM 2842 C C . GLY A 1 365 ? -51.462 -26.665 25.677 1.00 19.17 365 GLY A C 1
ATOM 2843 O O . GLY A 1 365 ? -51.602 -25.819 26.574 1.00 18.44 365 GLY A O 1
ATOM 2844 N N . ALA A 1 366 ? -50.522 -27.621 25.709 1.00 16.96 366 ALA A N 1
ATOM 2845 C CA . ALA A 1 366 ? -49.565 -27.739 26.821 1.00 17.01 366 ALA A CA 1
ATOM 2846 C C . ALA A 1 366 ? -48.680 -26.506 26.999 1.00 16.32 366 ALA A C 1
ATOM 2847 O O . ALA A 1 366 ? -48.197 -26.248 28.108 1.00 16.96 366 ALA A O 1
ATOM 2849 N N . GLN A 1 367 ? -48.469 -25.743 25.920 1.00 15.76 367 GLN A N 1
ATOM 2850 C CA . GLN A 1 367 ? -47.598 -24.549 25.987 1.00 14.67 367 GLN A CA 1
ATOM 2851 C C . GLN A 1 367 ? -47.995 -23.563 27.118 1.00 16.64 367 GLN A C 1
ATOM 2852 O O . GLN A 1 367 ? -47.128 -23.046 27.804 1.00 14.48 367 GLN A O 1
ATOM 2858 N N . ALA A 1 368 ? -49.302 -23.338 27.316 1.00 14.09 368 ALA A N 1
ATOM 2859 C CA . ALA A 1 368 ? -49.810 -22.439 28.369 1.00 15.92 368 ALA A CA 1
ATOM 2860 C C . ALA A 1 368 ? -49.396 -22.916 29.780 1.00 18.49 368 ALA A C 1
ATOM 2861 O O . ALA A 1 368 ? -49.250 -22.104 30.704 1.00 17.76 368 ALA A O 1
ATOM 2863 N N . TRP A 1 369 ? -49.227 -24.233 29.946 1.00 16.20 369 TRP A N 1
ATOM 2864 C CA . TRP A 1 369 ? -48.800 -24.772 31.259 1.00 18.76 369 TRP A CA 1
ATOM 2865 C C . TRP A 1 369 ? -47.292 -24.593 31.494 1.00 20.03 369 TRP A C 1
ATOM 2866 O O . TRP A 1 369 ? -46.798 -24.729 32.617 1.00 19.87 369 TRP A O 1
ATOM 2877 N N . LEU A 1 370 ? -46.561 -24.301 30.427 1.00 17.81 370 LEU A N 1
ATOM 2878 C CA . LEU A 1 370 ? -45.137 -24.060 30.533 1.00 15.59 370 LEU A CA 1
ATOM 2879 C C . LEU A 1 370 ? -44.830 -22.564 30.679 1.00 17.88 370 LEU A C 1
ATOM 2880 O O . LEU A 1 370 ? -44.123 -22.149 31.612 1.00 18.71 370 LEU A O 1
ATOM 2885 N N . SER A 1 371 ? -45.337 -21.750 29.744 1.00 17.46 371 SER A N 1
ATOM 2886 C CA . SER A 1 371 ? -44.967 -20.332 29.682 1.00 17.99 371 SER A CA 1
ATOM 2887 C C . SER A 1 371 ? -46.145 -19.383 29.885 1.00 17.75 371 SER A C 1
ATOM 2888 O O . SER A 1 371 ? -45.973 -18.166 29.821 1.00 18.30 371 SER A O 1
ATOM 2891 N N . GLY A 1 372 ? -47.336 -19.927 30.147 1.00 14.08 372 GLY A N 1
ATOM 2892 C CA . GLY A 1 372 ? -48.506 -19.072 30.355 1.00 15.47 372 GLY A CA 1
ATOM 2893 C C . GLY A 1 372 ? -49.036 -18.517 29.033 1.00 17.75 372 GLY A C 1
ATOM 2894 O O . GLY A 1 372 ? -48.682 -19.008 27.953 1.00 17.25 372 GLY A O 1
ATOM 2895 N N . ARG A 1 373 ? -49.881 -17.494 29.114 1.00 16.23 373 ARG A N 1
ATOM 2896 C CA . ARG A 1 373 ? -50.652 -17.070 27.931 1.00 16.04 373 ARG A CA 1
ATOM 2897 C C . ARG A 1 373 ? -50.079 -15.853 27.215 1.00 18.48 373 ARG A C 1
ATOM 2898 O O . ARG A 1 373 ? -50.539 -15.506 26.128 1.00 18.04 373 ARG A O 1
ATOM 2906 N N . LEU A 1 374 ? -49.079 -15.213 27.818 1.00 16.30 374 LEU A N 1
ATOM 2907 C CA . LEU A 1 374 ? -48.462 -14.008 27.249 1.00 18.37 374 LEU A CA 1
ATOM 2908 C C . LEU A 1 374 ? -47.095 -14.282 26.619 1.00 21.30 374 LEU A C 1
ATOM 2909 O O . LEU A 1 374 ? -46.627 -13.503 25.791 1.00 20.66 374 LEU A O 1
ATOM 2914 N N . HIS A 1 375 ? -46.453 -15.388 27.014 1.00 19.37 375 HIS A N 1
ATOM 2915 C CA . HIS A 1 375 ? -45.088 -15.693 26.556 1.00 16.66 375 HIS A CA 1
ATOM 2916 C C . HIS A 1 375 ? -45.114 -16.852 25.554 1.00 16.71 375 HIS A C 1
ATOM 2917 O O . HIS A 1 375 ? -45.653 -17.943 25.853 1.00 18.37 375 HIS A O 1
ATOM 2924 N N . GLY A 1 376 ? -44.485 -16.663 24.401 1.00 15.27 376 GLY A N 1
ATOM 2925 C CA . GLY A 1 376 ? -44.250 -17.824 23.518 1.00 15.06 376 GLY A CA 1
ATOM 2926 C C . GLY A 1 376 ? -43.171 -18.675 24.201 1.00 19.04 376 GLY A C 1
ATOM 2927 O O . GLY A 1 376 ? -42.375 -18.165 25.001 1.00 17.21 376 GLY A O 1
ATOM 2928 N N . ALA A 1 377 ? -43.143 -19.963 23.893 1.00 15.73 377 ALA A N 1
ATOM 2929 C CA . ALA A 1 377 ? -42.187 -20.870 24.525 1.00 14.48 377 ALA A CA 1
ATOM 2930 C C . ALA A 1 377 ? -41.140 -21.249 23.502 1.00 14.44 377 ALA A C 1
ATOM 2931 O O . ALA A 1 377 ? -41.461 -21.844 22.475 1.00 17.06 377 ALA A O 1
ATOM 2933 N N . ALA A 1 378 ? -39.889 -20.860 23.759 1.00 15.50 378 ALA A N 1
ATOM 2934 C CA . ALA A 1 378 ? -38.790 -21.060 22.812 1.00 15.08 378 ALA A CA 1
ATOM 2935 C C . ALA A 1 378 ? -37.871 -22.213 23.217 1.00 15.29 378 ALA A C 1
ATOM 2936 O O . ALA A 1 378 ? -37.378 -22.253 24.365 1.00 18.39 378 ALA A O 1
ATOM 2938 N N . MET A 1 379 ? -37.637 -23.111 22.280 1.00 16.11 379 MET A N 1
ATOM 2939 C CA . MET A 1 379 ? -36.689 -24.205 22.484 1.00 14.33 379 MET A CA 1
ATOM 2940 C C . MET A 1 379 ? -35.631 -24.153 21.392 1.00 15.58 379 MET A C 1
ATOM 2941 O O . MET A 1 379 ? -35.946 -24.200 20.193 1.00 17.33 379 MET A O 1
ATOM 2946 N N . THR A 1 380 ? -34.368 -24.040 21.812 1.00 16.42 380 THR A N 1
ATOM 2947 C CA . THR A 1 380 ? -33.272 -23.869 20.862 1.00 17.83 380 THR A CA 1
ATOM 2948 C C . THR A 1 380 ? -32.007 -24.629 21.293 1.00 17.00 380 THR A C 1
ATOM 2949 O O . THR A 1 380 ? -31.728 -24.769 22.493 1.00 17.03 380 THR A O 1
ATOM 2953 N N . ASN A 1 381 ? -31.251 -25.097 20.308 1.00 16.01 381 ASN A N 1
ATOM 2954 C CA . ASN A 1 381 ? -29.926 -25.696 20.542 1.00 19.31 381 ASN A CA 1
ATOM 2955 C C . ASN A 1 381 ? -28.855 -24.666 20.867 1.00 22.31 381 ASN A C 1
ATOM 2956 O O . ASN A 1 381 ? -27.736 -25.027 21.230 1.00 20.70 381 ASN A O 1
ATOM 2961 N N . ASP A 1 382 ? -29.194 -23.385 20.736 1.00 18.64 382 ASP A N 1
ATOM 2962 C CA . ASP A 1 382 ? -28.201 -22.314 20.891 1.00 17.46 382 ASP A CA 1
ATOM 2963 C C . ASP A 1 382 ? -28.516 -21.389 22.062 1.00 18.62 382 ASP A C 1
ATOM 2964 O O . ASP A 1 382 ? -29.451 -20.592 22.012 1.00 18.01 382 ASP A O 1
ATOM 2969 N N . GLU A 1 383 ? -27.722 -21.490 23.127 1.00 18.59 383 GLU A N 1
ATOM 2970 C CA . GLU A 1 383 ? -27.966 -20.695 24.336 1.00 18.49 383 GLU A CA 1
ATOM 2971 C C . GLU A 1 383 ? -27.962 -19.180 24.118 1.00 19.13 383 GLU A C 1
ATOM 2972 O O . GLU A 1 383 ? -28.805 -18.445 24.672 1.00 18.12 383 GLU A O 1
ATOM 2978 N N . GLN A 1 384 ? -27.011 -18.700 23.319 1.00 18.23 384 GLN A N 1
ATOM 2979 C CA . GLN A 1 384 ? -26.951 -17.268 23.028 1.00 21.09 384 GLN A CA 1
ATOM 2980 C C . GLN A 1 384 ? -28.214 -16.797 22.298 1.00 16.49 384 GLN A C 1
ATOM 2981 O O . GLN A 1 384 ? -28.749 -15.722 22.604 1.00 19.01 384 GLN A O 1
ATOM 2987 N N . LEU A 1 385 ? -28.684 -17.599 21.346 1.00 18.72 385 LEU A N 1
ATOM 2988 C CA . LEU A 1 385 ? -29.924 -17.241 20.625 1.00 17.09 385 LEU A CA 1
ATOM 2989 C C . LEU A 1 385 ? -31.124 -17.233 21.600 1.00 18.47 385 LEU A C 1
ATOM 2990 O O . LEU A 1 385 ? -32.025 -16.381 21.500 1.00 18.00 385 LEU A O 1
ATOM 2995 N N . GLU A 1 386 ? -31.142 -18.180 22.541 1.00 18.37 386 GLU A N 1
ATOM 2996 C CA . GLU A 1 386 ? -32.169 -18.202 23.564 1.00 17.28 386 GLU A CA 1
ATOM 2997 C C . GLU A 1 386 ? -32.209 -16.871 24.334 1.00 18.42 386 GLU A C 1
ATOM 2998 O O . GLU A 1 386 ? -33.258 -16.242 24.456 1.00 17.05 386 GLU A O 1
ATOM 3004 N N . ASN A 1 387 ? -31.064 -16.435 24.851 1.00 15.79 387 ASN A N 1
ATOM 3005 C CA . ASN A 1 387 ? -30.980 -15.129 25.514 1.00 15.98 387 ASN A CA 1
ATOM 3006 C C . ASN A 1 387 ? -31.389 -13.987 24.603 1.00 16.83 387 ASN A C 1
ATOM 3007 O O . ASN A 1 387 ? -32.098 -13.078 25.024 1.00 18.68 387 ASN A O 1
ATOM 3012 N N . GLU A 1 388 ? -30.960 -14.047 23.350 1.00 17.74 388 GLU A N 1
ATOM 3013 C CA . GLU A 1 388 ? -31.236 -12.952 22.426 1.00 20.07 388 GLU A CA 1
ATOM 3014 C C . GLU A 1 388 ? -32.741 -12.830 22.107 1.00 21.70 388 GLU A C 1
ATOM 3015 O O . GLU A 1 388 ? -33.251 -11.723 21.960 1.00 17.06 388 GLU A O 1
ATOM 3021 N N . ILE A 1 389 ? -33.436 -13.956 21.966 1.00 16.96 389 ILE A N 1
ATOM 3022 C CA . ILE A 1 389 ? -34.880 -13.904 21.644 1.00 14.78 389 ILE A CA 1
ATOM 3023 C C . ILE A 1 389 ? -35.678 -13.493 22.873 1.00 17.32 389 ILE A C 1
ATOM 3024 O O . ILE A 1 389 ? -36.705 -12.837 22.756 1.00 16.13 389 ILE A O 1
ATOM 3029 N N . ILE A 1 390 ? -35.182 -13.825 24.067 1.00 17.74 390 ILE A N 1
ATOM 3030 C CA . ILE A 1 390 ? -35.876 -13.374 25.283 1.00 17.87 390 ILE A CA 1
ATOM 3031 C C . ILE A 1 390 ? -35.773 -11.849 25.370 1.00 18.12 390 ILE A C 1
ATOM 3032 O O . ILE A 1 390 ? -36.760 -11.135 25.660 1.00 15.99 390 ILE A O 1
ATOM 3037 N N . LYS A 1 391 ? -34.571 -11.353 25.088 1.00 17.66 391 LYS A N 1
ATOM 3038 C CA . LYS A 1 391 ? -34.334 -9.916 25.043 1.00 19.39 391 LYS A CA 1
ATOM 3039 C C . LYS A 1 391 ? -35.214 -9.208 23.978 1.00 17.57 391 LYS A C 1
ATOM 3040 O O . LYS A 1 391 ? -35.816 -8.141 24.246 1.00 16.36 391 LYS A O 1
ATOM 3046 N N . ALA A 1 392 ? -35.285 -9.808 22.792 1.00 17.07 392 ALA A N 1
ATOM 3047 C CA . ALA A 1 392 ? -36.187 -9.338 21.724 1.00 16.87 392 ALA A CA 1
ATOM 3048 C C . ALA A 1 392 ? -37.659 -9.343 22.143 1.00 19.13 392 ALA A C 1
ATOM 3049 O O . ALA A 1 392 ? -38.397 -8.420 21.790 1.00 17.09 392 ALA A O 1
ATOM 3051 N N . GLY A 1 393 ? -38.086 -10.368 22.893 1.00 15.34 393 GLY A N 1
ATOM 3052 C CA . GLY A 1 393 ? -39.464 -10.416 23.431 1.00 14.08 393 GLY A CA 1
ATOM 3053 C C . GLY A 1 393 ? -39.757 -9.242 24.348 1.00 15.96 393 GLY A C 1
ATOM 3054 O O . GLY A 1 393 ? -40.846 -8.657 24.287 1.00 16.21 393 GLY A O 1
ATOM 3055 N N . LYS A 1 394 ? -38.792 -8.906 25.199 1.00 17.20 394 LYS A N 1
ATOM 3056 C CA . LYS A 1 394 ? -38.939 -7.803 26.140 1.00 15.45 394 LYS A CA 1
ATOM 3057 C C . LYS A 1 394 ? -39.011 -6.469 25.390 1.00 16.82 394 LYS A C 1
ATOM 3058 O O . LYS A 1 394 ? -39.847 -5.627 25.706 1.00 18.81 394 LYS A O 1
ATOM 3064 N N . ALA A 1 395 ? -38.159 -6.313 24.376 1.00 19.69 395 ALA A N 1
ATOM 3065 C CA . ALA A 1 395 ? -38.093 -5.046 23.637 1.00 21.70 395 ALA A CA 1
ATOM 3066 C C . ALA A 1 395 ? -39.291 -4.848 22.713 1.00 21.49 395 ALA A C 1
ATOM 3067 O O . ALA A 1 395 ? -39.637 -3.715 22.411 1.00 20.99 395 ALA A O 1
ATOM 3069 N N . SER A 1 396 ? -39.901 -5.946 22.252 1.00 15.77 396 SER A N 1
ATOM 3070 C CA . SER A 1 396 ? -41.007 -5.893 21.267 1.00 16.84 396 SER A CA 1
ATOM 3071 C C . SER A 1 396 ? -42.370 -5.942 21.929 1.00 18.70 396 SER A C 1
ATOM 3072 O O . SER A 1 396 ? -43.351 -5.539 21.313 1.00 17.81 396 SER A O 1
ATOM 3075 N N . GLY A 1 397 ? -42.438 -6.458 23.157 1.00 17.81 397 GLY A N 1
ATOM 3076 C CA . GLY A 1 397 ? -43.725 -6.843 23.752 1.00 17.06 397 GLY A CA 1
ATOM 3077 C C . GLY A 1 397 ? -44.328 -8.185 23.332 1.00 20.90 397 GLY A C 1
ATOM 3078 O O . GLY A 1 397 ? -45.346 -8.595 23.896 1.00 21.36 397 GLY A O 1
ATOM 3079 N N . ASP A 1 398 ? -43.694 -8.883 22.380 1.00 17.69 398 ASP A N 1
ATOM 3080 C CA . ASP A 1 398 ? -44.091 -10.251 22.007 1.00 17.96 398 ASP A CA 1
ATOM 3081 C C . ASP A 1 398 ? -43.221 -11.159 22.905 1.00 15.22 398 ASP A C 1
ATOM 3082 O O . ASP A 1 398 ? -42.143 -11.580 22.512 1.00 15.14 398 ASP A O 1
ATOM 3087 N N . LEU A 1 399 ? -43.670 -11.388 24.129 1.00 17.16 399 LEU A N 1
ATOM 3088 C CA . LEU A 1 399 ? -42.830 -12.036 25.160 1.00 18.47 399 LEU A CA 1
ATOM 3089 C C . LEU A 1 399 ? -42.449 -13.454 24.801 1.00 14.51 399 LEU A C 1
ATOM 3090 O O . LEU A 1 399 ? -43.209 -14.159 24.120 1.00 15.43 399 LEU A O 1
ATOM 3095 N N . VAL A 1 400 ? -41.255 -13.859 25.240 1.00 16.55 400 VAL A N 1
ATOM 3096 C CA . VAL A 1 400 ? -40.742 -15.216 24.975 1.00 15.77 400 VAL A CA 1
ATOM 3097 C C . VAL A 1 400 ? -40.127 -15.744 26.284 1.00 16.22 400 VAL A C 1
ATOM 3098 O O . VAL A 1 400 ? -39.420 -14.990 26.994 1.00 17.86 400 VAL A O 1
ATOM 3102 N N . ALA A 1 401 ? -40.427 -17.005 26.602 1.00 15.40 401 ALA A N 1
ATOM 3103 C CA . ALA A 1 401 ? -39.846 -17.702 27.750 1.00 16.90 401 ALA A CA 1
ATOM 3104 C C . ALA A 1 401 ? -39.139 -18.953 27.237 1.00 14.73 401 ALA A C 1
ATOM 3105 O O . ALA A 1 401 ? -39.523 -19.531 26.194 1.00 16.72 401 ALA A O 1
ATOM 3107 N N . PRO A 1 402 ? -38.088 -19.391 27.942 1.00 16.23 402 PRO A N 1
ATOM 3108 C CA . PRO A 1 402 ? -37.366 -20.543 27.442 1.00 14.97 402 PRO A CA 1
ATOM 3109 C C . PRO A 1 402 ? -37.967 -21.885 27.858 1.00 17.43 402 PRO A C 1
ATOM 3110 O O . PRO A 1 402 ? -38.522 -22.021 28.955 1.00 19.41 402 PRO A O 1
ATOM 3114 N N A MET A 1 403 ? -37.890 -22.844 26.936 0.50 15.46 403 MET A N 1
ATOM 3115 N N B MET A 1 403 ? -37.767 -22.890 27.025 0.50 16.10 403 MET A N 1
ATOM 3116 C CA A MET A 1 403 ? -38.112 -24.274 27.199 0.50 16.38 403 MET A CA 1
ATOM 3117 C CA B MET A 1 403 ? -38.212 -24.240 27.327 0.50 16.01 403 MET A CA 1
ATOM 3118 C C A MET A 1 403 ? -36.775 -24.961 27.411 0.50 17.44 403 MET A C 1
ATOM 3119 C C B MET A 1 403 ? -36.997 -25.163 27.167 0.50 16.80 403 MET A C 1
ATOM 3120 O O A MET A 1 403 ? -35.741 -24.510 26.909 0.50 19.47 403 MET A O 1
ATOM 3121 O O B MET A 1 403 ? -36.243 -25.016 26.203 0.50 14.08 403 MET A O 1
ATOM 3130 N N . LEU A 1 404 ? -36.804 -26.077 28.131 1.00 16.32 404 LEU A N 1
ATOM 3131 C CA . LEU A 1 404 ? -35.622 -26.949 28.218 1.00 19.09 404 LEU A CA 1
ATOM 3132 C C . LEU A 1 404 ? -35.292 -27.574 26.881 1.00 16.88 404 LEU A C 1
ATOM 3133 O O . LEU A 1 404 ? -36.192 -28.061 26.161 1.00 19.18 404 LEU A O 1
ATOM 3138 N N . PHE A 1 405 ? -33.998 -27.574 26.573 1.00 17.68 405 PHE A N 1
ATOM 3139 C CA . PHE A 1 405 ? -33.494 -28.252 25.390 1.00 15.80 405 PHE A CA 1
ATOM 3140 C C . PHE A 1 405 ? -32.713 -29.490 25.831 1.00 18.75 405 PHE A C 1
ATOM 3141 O O . PHE A 1 405 ? -31.557 -29.391 26.274 1.00 17.77 405 PHE A O 1
ATOM 3149 N N . ALA A 1 406 ? -33.321 -30.658 25.680 1.00 15.62 406 ALA A N 1
ATOM 3150 C CA . ALA A 1 406 ? -32.645 -31.900 26.121 1.00 16.15 406 ALA A CA 1
ATOM 3151 C C . ALA A 1 406 ? -33.075 -33.122 25.288 1.00 15.15 406 ALA A C 1
ATOM 3152 O O . ALA A 1 406 ? -33.803 -33.973 25.779 1.00 16.51 406 ALA A O 1
ATOM 3154 N N . PRO A 1 407 ? -32.618 -33.205 24.017 1.00 16.61 407 PRO A N 1
ATOM 3155 C CA . PRO A 1 407 ? -33.032 -34.338 23.201 1.00 16.88 407 PRO A CA 1
ATOM 3156 C C . PRO A 1 407 ? -32.574 -35.660 23.836 1.00 18.93 407 PRO A C 1
ATOM 3157 O O . PRO A 1 407 ? -33.309 -36.639 23.793 1.00 17.04 407 PRO A O 1
ATOM 3161 N N . ASP A 1 408 ? -31.394 -35.674 24.454 1.00 17.86 408 ASP A N 1
ATOM 3162 C CA . ASP A 1 408 ? -30.944 -36.908 25.138 1.00 19.35 408 ASP A CA 1
ATOM 3163 C C . ASP A 1 408 ? -31.900 -37.399 26.225 1.00 20.56 408 ASP A C 1
ATOM 3164 O O . ASP A 1 408 ? -32.144 -38.606 26.353 1.00 19.35 408 ASP A O 1
ATOM 3169 N N . LEU A 1 409 ? -32.462 -36.479 26.996 1.00 15.57 409 LEU A N 1
ATOM 3170 C CA . LEU A 1 409 ? -33.371 -36.873 28.088 1.00 16.46 409 LEU A CA 1
ATOM 3171 C C . LEU A 1 409 ? -34.790 -37.160 27.602 1.00 20.04 409 LEU A C 1
ATOM 3172 O O . LEU A 1 409 ? -35.463 -38.011 28.172 1.00 18.06 409 LEU A O 1
ATOM 3177 N N . PHE A 1 410 ? -35.246 -36.439 26.577 1.00 18.79 410 PHE A N 1
ATOM 3178 C CA . PHE A 1 410 ? -36.680 -36.401 26.267 1.00 17.08 410 PHE A CA 1
ATOM 3179 C C . PHE A 1 410 ? -37.088 -37.065 24.952 1.00 18.80 410 PHE A C 1
ATOM 3180 O O . PHE A 1 410 ? -38.246 -37.410 24.776 1.00 19.55 410 PHE A O 1
ATOM 3188 N N . PHE A 1 411 ? -36.161 -37.237 24.015 1.00 18.58 411 PHE A N 1
ATOM 3189 C CA . PHE A 1 411 ? -36.553 -37.761 22.689 1.00 18.79 411 PHE A CA 1
ATOM 3190 C C . PHE A 1 411 ? -37.047 -39.210 22.766 1.00 17.66 411 PHE A C 1
ATOM 3191 O O . PHE A 1 411 ? -37.868 -39.671 21.940 1.00 16.13 411 PHE A O 1
ATOM 3199 N N . GLY A 1 412 ? -36.593 -39.915 23.795 1.00 17.80 412 GLY A N 1
ATOM 3200 C CA . GLY A 1 412 ? -37.099 -41.257 24.073 1.00 18.33 412 GLY A CA 1
ATOM 3201 C C . GLY A 1 412 ? -38.605 -41.314 24.328 1.00 18.00 412 GLY A C 1
ATOM 3202 O O . GLY A 1 412 ? -39.223 -42.374 24.171 1.00 18.54 412 GLY A O 1
ATOM 3203 N N . ASP A 1 413 ? -39.208 -40.186 24.706 1.00 15.17 413 ASP A N 1
ATOM 3204 C CA . ASP A 1 413 ? -40.679 -40.088 24.758 1.00 18.32 413 ASP A CA 1
ATOM 3205 C C . ASP A 1 413 ? -41.350 -40.442 23.404 1.00 16.11 413 ASP A C 1
ATOM 3206 O O . ASP A 1 413 ? -42.522 -40.845 23.377 1.00 17.16 413 ASP A O 1
ATOM 3211 N N . LEU A 1 414 ? -40.614 -40.301 22.302 1.00 15.85 414 LEU A N 1
ATOM 3212 C CA . LEU A 1 414 ? -41.171 -40.556 20.970 1.00 17.04 414 LEU A CA 1
ATOM 3213 C C . LEU A 1 414 ? -40.674 -41.860 20.376 1.00 16.11 414 LEU A C 1
ATOM 3214 O O . LEU A 1 414 ? -40.747 -42.058 19.175 1.00 13.88 414 LEU A O 1
ATOM 3219 N N . LYS A 1 415 ? -40.170 -42.759 21.216 1.00 18.45 415 LYS A N 1
ATOM 3220 C CA . LYS A 1 415 ? -39.678 -44.049 20.709 1.00 22.40 415 LYS A CA 1
ATOM 3221 C C . LYS A 1 415 ? -40.792 -44.836 19.987 1.00 20.79 415 LYS A C 1
ATOM 3222 O O . LYS A 1 415 ? -41.966 -44.823 20.415 1.00 16.34 415 LYS A O 1
ATOM 3228 N N . SER A 1 416 ? -40.420 -45.495 18.887 1.00 17.46 416 SER A N 1
ATOM 3229 C CA . SER A 1 416 ? -41.334 -46.359 18.131 1.00 16.67 416 SER A CA 1
ATOM 3230 C C . SER A 1 416 ? -40.637 -47.684 17.907 1.00 21.44 416 SER A C 1
ATOM 3231 O O . SER A 1 416 ? -39.417 -47.734 17.662 1.00 17.30 416 SER A O 1
ATOM 3234 N N . SER A 1 417 ? -41.413 -48.764 17.996 1.00 15.80 417 SER A N 1
ATOM 3235 C CA . SER A 1 417 ? -40.861 -50.083 17.675 1.00 18.27 417 SER A CA 1
ATOM 3236 C C . SER A 1 417 ? -40.673 -50.304 16.191 1.00 21.02 417 SER A C 1
ATOM 3237 O O . SER A 1 417 ? -39.865 -51.109 15.783 1.00 18.65 417 SER A O 1
ATOM 3240 N N . ILE A 1 418 ? -41.437 -49.608 15.367 1.00 17.13 418 ILE A N 1
ATOM 3241 C CA A ILE A 1 418 ? -41.480 -49.986 13.959 0.70 18.87 418 ILE A CA 1
ATOM 3242 C CA B ILE A 1 418 ? -41.585 -49.970 13.962 0.30 17.72 418 ILE A CA 1
ATOM 3243 C C . ILE A 1 418 ? -41.177 -48.833 13.013 1.00 19.51 418 ILE A C 1
ATOM 3244 O O . ILE A 1 418 ? -41.029 -49.037 11.821 1.00 23.99 418 ILE A O 1
ATOM 3253 N N . ALA A 1 419 ? -41.085 -47.621 13.539 1.00 18.27 419 ALA A N 1
ATOM 3254 C CA . ALA A 1 419 ? -40.646 -46.512 12.702 1.00 14.71 419 ALA A CA 1
ATOM 3255 C C . ALA A 1 419 ? -39.519 -45.805 13.412 1.00 18.34 419 ALA A C 1
ATOM 3256 O O . ALA A 1 419 ? -39.174 -46.144 14.539 1.00 17.48 419 ALA A O 1
ATOM 3258 N N . ASP A 1 420 ? -38.932 -44.815 12.750 1.00 16.69 420 ASP A N 1
ATOM 3259 C CA . ASP A 1 420 ? -37.828 -44.092 13.358 1.00 18.37 420 ASP A CA 1
ATOM 3260 C C . ASP A 1 420 ? -38.267 -43.341 14.611 1.00 18.34 420 ASP A C 1
ATOM 3261 O O . ASP A 1 420 ? -37.484 -43.168 15.535 1.00 15.43 420 ASP A O 1
ATOM 3266 N N . MET A 1 421 ? -39.535 -42.948 14.659 1.00 17.73 421 MET A N 1
ATOM 3267 C CA . MET A 1 421 ? -40.086 -42.294 15.858 1.00 14.10 421 MET A CA 1
ATOM 3268 C C . MET A 1 421 ? -41.600 -42.250 15.718 1.00 14.79 421 MET A C 1
ATOM 3269 O O . MET A 1 421 ? -42.143 -42.449 14.619 1.00 16.78 421 MET A O 1
ATOM 3274 N N . LYS A 1 422 ? -42.272 -41.990 16.830 1.00 15.72 422 LYS A N 1
ATOM 3275 C CA . LYS A 1 422 ? -43.700 -41.630 16.806 1.00 13.11 422 LYS A CA 1
ATOM 3276 C C . LYS A 1 422 ? -43.777 -40.103 16.795 1.00 15.90 422 LYS A C 1
ATOM 3277 O O . LYS A 1 422 ? -42.818 -39.451 17.170 1.00 15.05 422 LYS A O 1
ATOM 3283 N N . ASN A 1 423 ? -44.917 -39.540 16.410 1.00 15.42 423 ASN A N 1
ATOM 3284 C CA . ASN A 1 423 ? -45.088 -38.084 16.487 1.00 17.16 423 ASN A CA 1
ATOM 3285 C C . ASN A 1 423 ? -45.530 -37.544 17.857 1.00 17.33 423 ASN A C 1
ATOM 3286 O O . ASN A 1 423 ? -45.399 -36.362 18.123 1.00 18.36 423 ASN A O 1
ATOM 3291 N N . SER A 1 424 ? -46.036 -38.406 18.735 1.00 15.74 424 SER A N 1
ATOM 3292 C CA . SER A 1 424 ? -46.430 -37.938 20.062 1.00 19.22 424 SER A CA 1
ATOM 3293 C C . SER A 1 424 ? -46.363 -39.071 21.062 1.00 17.97 424 SER A C 1
ATOM 3294 O O . SER A 1 424 ? -46.052 -40.214 20.709 1.00 17.46 424 SER A O 1
ATOM 3297 N N . ASN A 1 425 ? -46.632 -38.733 22.311 1.00 18.64 425 ASN A N 1
ATOM 3298 C CA . ASN A 1 425 ? -46.764 -39.725 23.368 1.00 16.56 425 ASN A CA 1
ATOM 3299 C C . ASN A 1 425 ? -48.085 -39.453 24.072 1.00 18.88 425 ASN A C 1
ATOM 3300 O O . ASN A 1 425 ? -48.336 -38.337 24.543 1.00 18.60 425 ASN A O 1
ATOM 3305 N N . LEU A 1 426 ? -48.957 -40.455 24.109 1.00 17.87 426 LEU A N 1
ATOM 3306 C CA . LEU A 1 426 ? -50.315 -40.233 24.595 1.00 22.16 426 LEU A CA 1
ATOM 3307 C C . LEU A 1 426 ? -50.456 -40.574 26.075 1.00 29.52 426 LEU A C 1
ATOM 3308 O O . LEU A 1 426 ? -51.556 -40.519 26.630 1.00 23.62 426 LEU A O 1
ATOM 3313 N N . GLY A 1 427 ? -49.348 -40.958 26.703 1.00 24.35 427 GLY A N 1
ATOM 3314 C CA . GLY A 1 427 ? -49.338 -41.205 28.133 1.00 25.86 427 GLY A CA 1
ATOM 3315 C C . GLY A 1 427 ? -48.371 -40.316 28.898 1.00 25.91 427 GLY A C 1
ATOM 3316 O O . GLY A 1 427 ? -48.215 -39.130 28.608 1.00 27.00 427 GLY A O 1
ATOM 3317 N N . LYS A 1 428 ? -47.738 -40.907 29.900 1.00 32.76 428 LYS A N 1
ATOM 3318 C CA . LYS A 1 428 ? -46.779 -40.192 30.730 1.00 35.79 428 LYS A CA 1
ATOM 3319 C C . LYS A 1 428 ? -45.490 -40.064 29.954 1.00 27.88 428 LYS A C 1
ATOM 3320 O O . LYS A 1 428 ? -45.065 -40.998 29.271 1.00 25.67 428 LYS A O 1
ATOM 3326 N N . MET A 1 429 ? -44.890 -38.886 30.012 1.00 25.14 429 MET A N 1
ATOM 3327 C CA . MET A 1 429 ? -43.625 -38.710 29.347 1.00 21.38 429 MET A CA 1
ATOM 3328 C C . MET A 1 429 ? -42.639 -37.975 30.264 1.00 22.32 429 MET A C 1
ATOM 3329 O O . MET A 1 429 ? -43.058 -37.302 31.208 1.00 20.36 429 MET A O 1
ATOM 3334 N N . ASP A 1 430 ? -41.348 -38.088 29.981 1.00 15.32 430 ASP A N 1
ATOM 3335 C CA . ASP A 1 430 ? -40.354 -37.424 30.829 1.00 15.15 430 ASP A CA 1
ATOM 3336 C C . ASP A 1 430 ? -40.216 -35.938 30.519 1.00 19.03 430 ASP A C 1
ATOM 3337 O O . ASP A 1 430 ? -39.901 -35.175 31.399 1.00 18.17 430 ASP A O 1
ATOM 3342 N N . GLY A 1 431 ? -40.398 -35.546 29.259 1.00 19.65 431 GLY A N 1
ATOM 3343 C CA . GLY A 1 431 ? -40.258 -34.125 28.892 1.00 14.38 431 GLY A CA 1
ATOM 3344 C C . GLY A 1 431 ? -41.518 -33.306 29.111 1.00 16.40 431 GLY A C 1
ATOM 3345 O O . GLY A 1 431 ? -42.631 -33.854 29.149 1.00 17.67 431 GLY A O 1
ATOM 3346 N N . PRO A 1 432 ? -41.369 -31.979 29.189 1.00 17.63 432 PRO A N 1
ATOM 3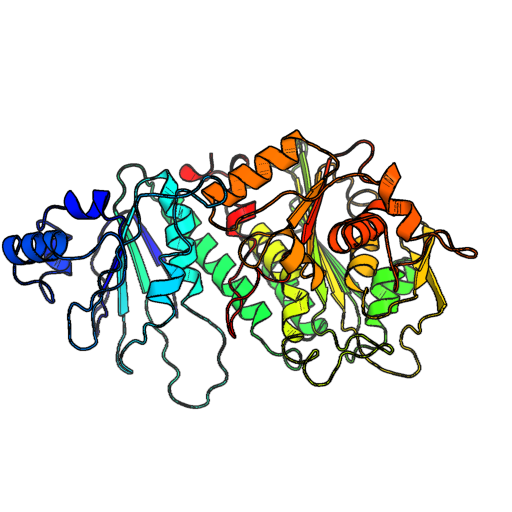347 C CA . PRO A 1 432 ? -42.581 -31.131 29.060 1.00 18.22 432 PRO A CA 1
ATOM 3348 C C . PRO A 1 432 ? -43.201 -31.450 27.677 1.00 15.87 432 PRO A C 1
ATOM 3349 O O . PRO A 1 432 ? -42.461 -31.522 26.700 1.00 15.63 432 PRO A O 1
ATOM 3353 N N . PRO A 1 433 ? -44.517 -31.732 27.595 1.00 17.56 433 PRO A N 1
ATOM 3354 C CA . PRO A 1 433 ? -45.106 -32.066 26.286 1.00 16.90 433 PRO A CA 1
ATOM 3355 C C . PRO A 1 433 ? -44.817 -31.074 25.160 1.00 16.11 433 PRO A C 1
ATOM 3356 O O . PRO A 1 433 ? -44.604 -31.512 24.005 1.00 17.63 433 PRO A O 1
ATOM 3360 N N . SER A 1 434 ? -44.762 -29.772 25.478 1.00 16.86 434 SER A N 1
ATOM 3361 C CA . SER A 1 434 ? -44.422 -28.758 24.456 1.00 16.78 434 SER A CA 1
ATOM 3362 C C . SER A 1 434 ? -42.999 -28.898 23.920 1.00 17.48 434 SER A C 1
ATOM 3363 O O . SER A 1 434 ? -42.735 -28.599 22.749 1.00 16.52 434 SER A O 1
ATOM 3366 N N . ALA A 1 435 ? -42.088 -29.366 24.772 1.00 15.79 435 ALA A N 1
ATOM 3367 C CA . ALA A 1 435 ? -40.699 -29.579 24.377 1.00 14.82 435 ALA A CA 1
ATOM 3368 C C . ALA A 1 435 ? -40.612 -30.817 23.494 1.00 17.88 435 ALA A C 1
ATOM 3369 O O . ALA A 1 435 ? -39.937 -30.813 22.460 1.00 15.54 435 ALA A O 1
ATOM 3371 N N . VAL A 1 436 ? -41.323 -31.870 23.892 1.00 14.68 436 VAL A N 1
ATOM 3372 C CA . VAL A 1 436 ? -41.339 -33.110 23.125 1.00 15.77 436 VAL A CA 1
ATOM 3373 C C . VAL A 1 436 ? -41.902 -32.855 21.716 1.00 16.30 436 VAL A C 1
ATOM 3374 O O . VAL A 1 436 ? -41.360 -33.347 20.715 1.00 16.48 436 VAL A O 1
ATOM 3378 N N . ALA A 1 437 ? -42.952 -32.034 21.649 1.00 15.49 437 ALA A N 1
ATOM 3379 C CA . ALA A 1 437 ? -43.533 -31.639 20.368 1.00 17.12 437 ALA A CA 1
ATOM 3380 C C . ALA A 1 437 ? -42.474 -30.957 19.498 1.00 16.94 437 ALA A C 1
ATOM 3381 O O . ALA A 1 437 ? -42.361 -31.243 18.312 1.00 16.25 437 ALA A O 1
ATOM 3383 N N . GLY A 1 438 ? -41.689 -30.057 20.078 1.00 14.19 438 GLY A N 1
ATOM 3384 C CA . GLY A 1 438 ? -40.620 -29.413 19.309 1.00 13.56 438 GLY A CA 1
ATOM 3385 C C . GLY A 1 438 ? -39.525 -30.374 18.881 1.00 16.52 438 GLY A C 1
ATOM 3386 O O . GLY A 1 438 ? -38.963 -30.245 17.793 1.00 16.62 438 GLY A O 1
ATOM 3387 N N . LEU A 1 439 ? -39.229 -31.366 19.730 1.00 16.07 439 LEU A N 1
ATOM 3388 C CA . LEU A 1 439 ? -38.172 -32.345 19.423 1.00 15.51 439 LEU A CA 1
ATOM 3389 C C . LEU A 1 439 ? -38.549 -33.241 18.259 1.00 17.24 439 LEU A C 1
ATOM 3390 O O . LEU A 1 439 ? -37.670 -33.714 17.545 1.00 17.08 439 LEU A O 1
ATOM 3395 N N . LEU A 1 440 ? -39.847 -33.479 18.050 1.00 15.25 440 LEU A N 1
ATOM 3396 C CA . LEU A 1 440 ? -40.251 -34.232 16.858 1.00 12.86 440 LEU A CA 1
ATOM 3397 C C . LEU A 1 440 ? -39.787 -33.455 15.612 1.00 15.03 440 LEU A C 1
ATOM 3398 O O . LEU A 1 440 ? -39.233 -34.044 14.691 1.00 14.17 440 LEU A O 1
ATOM 3403 N N . ILE A 1 441 ? -40.009 -32.140 15.604 1.00 14.95 441 ILE A N 1
ATOM 3404 C CA . ILE A 1 441 ? -39.544 -31.296 14.489 1.00 16.11 441 ILE A CA 1
ATOM 3405 C C . ILE A 1 441 ? -38.020 -31.401 14.343 1.00 16.64 441 ILE A C 1
ATOM 3406 O O . ILE A 1 441 ? -37.493 -31.716 13.251 1.00 16.42 441 ILE A O 1
ATOM 3411 N N . GLY A 1 442 ? -37.309 -31.152 15.435 1.00 15.56 442 GLY A N 1
ATOM 3412 C CA . GLY A 1 442 ? -35.839 -31.124 15.382 1.00 16.70 442 GLY A CA 1
ATOM 3413 C C . GLY A 1 442 ? -35.184 -32.454 15.063 1.00 19.81 442 GLY A C 1
ATOM 3414 O O . GLY A 1 442 ? -34.062 -32.491 14.566 1.00 17.86 442 GLY A O 1
ATOM 3415 N N . ALA A 1 443 ? -35.881 -33.554 15.333 1.00 15.61 443 ALA A N 1
ATOM 3416 C CA . ALA A 1 443 ? -35.342 -34.888 15.047 1.00 15.29 443 ALA A CA 1
ATOM 3417 C C . ALA A 1 443 ? -35.032 -35.096 13.556 1.00 20.86 443 ALA A C 1
ATOM 3418 O O . ALA A 1 443 ? -34.319 -36.021 13.188 1.00 20.82 443 ALA A O 1
ATOM 3420 N N . HIS A 1 444 ? -35.581 -34.239 12.700 1.00 19.48 444 HIS A N 1
ATOM 3421 C CA . HIS A 1 444 ? -35.391 -34.366 11.257 1.00 15.50 444 HIS A CA 1
ATOM 3422 C C . HIS A 1 444 ? -34.270 -33.475 10.727 1.00 19.99 444 HIS A C 1
ATOM 3423 O O . HIS A 1 444 ? -33.910 -33.557 9.540 1.00 18.54 444 HIS A O 1
ATOM 3430 N N . ILE A 1 445 ? -33.695 -32.673 11.626 1.00 17.20 445 ILE A N 1
ATOM 3431 C CA . ILE A 1 445 ? -32.454 -31.926 11.347 1.00 21.22 445 ILE A CA 1
ATOM 3432 C C . ILE A 1 445 ? -31.379 -32.086 12.445 1.00 18.39 445 ILE A C 1
ATOM 3433 O O . ILE A 1 445 ? -30.666 -31.137 12.765 1.00 18.39 445 ILE A O 1
ATOM 3438 N N . GLY A 1 446 ? -31.269 -33.287 13.026 1.00 18.81 446 GLY A N 1
ATOM 3439 C CA . GLY A 1 446 ? -30.232 -33.564 14.022 1.00 18.65 446 GLY A CA 1
ATOM 3440 C C . GLY A 1 446 ? -30.295 -32.622 15.200 1.00 20.26 446 GLY A C 1
ATOM 3441 O O . GLY A 1 446 ? -29.264 -32.266 15.783 1.00 16.74 446 GLY A O 1
ATOM 3442 N N . PHE A 1 447 ? -31.510 -32.187 15.528 1.00 15.76 447 PHE A N 1
ATOM 3443 C CA . PHE A 1 447 ? -31.756 -31.255 16.633 1.00 17.94 447 PHE A CA 1
ATOM 3444 C C . PHE A 1 447 ? -30.982 -29.939 16.486 1.00 19.08 447 PHE A C 1
ATOM 3445 O O . PHE A 1 447 ? -30.666 -29.288 17.478 1.00 18.97 447 PHE A O 1
ATOM 3453 N N . GLY A 1 448 ? -30.692 -29.554 15.237 1.00 17.85 448 GLY A N 1
ATOM 3454 C CA . GLY A 1 448 ? -30.013 -28.268 14.975 1.00 15.13 448 GLY A CA 1
ATOM 3455 C C . GLY A 1 448 ? -28.498 -28.398 14.834 1.00 18.35 448 GLY A C 1
ATOM 3456 O O . GLY A 1 448 ? -27.798 -27.389 14.724 1.00 18.45 448 GLY A O 1
ATOM 3457 N N . GLU A 1 449 ? -27.979 -29.626 14.879 1.00 18.34 449 GLU A N 1
ATOM 3458 C CA . GLU A 1 449 ? -26.510 -29.842 14.896 1.00 22.19 449 GLU A CA 1
ATOM 3459 C C . GLU A 1 449 ? -25.847 -29.070 13.742 1.00 21.60 449 GLU A C 1
ATOM 3460 O O . GLU A 1 449 ? -26.297 -29.142 12.591 1.00 21.28 449 GLU A O 1
ATOM 3466 N N . GLY A 1 450 ? -24.781 -28.332 14.055 1.00 22.26 450 GLY A N 1
ATOM 3467 C CA . GLY A 1 450 ? -24.045 -27.576 13.032 1.00 22.51 450 GLY A CA 1
ATOM 3468 C C . GLY A 1 450 ? -24.635 -26.230 12.613 1.00 22.38 450 GLY A C 1
ATOM 3469 O O . GLY A 1 450 ? -24.042 -25.515 11.794 1.00 20.34 450 GLY A O 1
ATOM 3470 N N . LEU A 1 451 ? -25.806 -25.877 13.150 1.00 18.32 451 LEU A N 1
ATOM 3471 C CA . LEU A 1 451 ? -26.467 -24.618 12.796 1.00 19.41 451 LEU A CA 1
ATOM 3472 C C . LEU A 1 451 ? -27.217 -24.084 14.007 1.00 19.49 451 LEU A C 1
ATOM 3473 O O . LEU A 1 451 ? -27.047 -24.600 15.109 1.00 19.57 451 LEU A O 1
ATOM 3478 N N . ARG A 1 452 ? -28.010 -23.022 13.833 1.00 16.46 452 ARG A N 1
ATOM 3479 C CA . ARG A 1 452 ? -28.848 -22.564 14.941 1.00 13.94 452 ARG A CA 1
ATOM 3480 C C . ARG A 1 452 ? -30.309 -22.828 14.581 1.00 20.54 452 ARG A C 1
ATOM 3481 O O . ARG A 1 452 ? -30.768 -22.429 13.515 1.00 19.33 452 ARG A O 1
ATOM 3489 N N . TRP A 1 453 ? -31.013 -23.534 15.468 1.00 16.94 453 TRP A N 1
ATOM 3490 C CA . TRP A 1 453 ? -32.409 -23.885 15.259 1.00 16.52 453 TRP A CA 1
ATOM 3491 C C . TRP A 1 453 ? -33.171 -23.428 16.487 1.00 17.02 453 TRP A C 1
ATOM 3492 O O . TRP A 1 453 ? -32.774 -23.720 17.616 1.00 17.38 453 TRP A O 1
ATOM 3503 N N . LEU A 1 454 ? -34.278 -22.718 16.271 1.00 13.59 454 LEU A N 1
ATOM 3504 C CA . LEU A 1 454 ? -35.126 -22.295 17.363 1.00 16.62 454 LEU A CA 1
ATOM 3505 C C . LEU A 1 454 ? -36.579 -22.563 16.999 1.00 16.34 454 LEU A C 1
ATOM 3506 O O . LEU A 1 454 ? -37.075 -22.102 15.957 1.00 15.43 454 LEU A O 1
ATOM 3511 N N . HIS A 1 455 ? -37.255 -23.286 17.885 1.00 13.04 455 HIS A N 1
ATOM 3512 C CA . HIS A 1 455 ? -38.690 -23.581 17.750 1.00 16.10 455 HIS A CA 1
ATOM 3513 C C . HIS A 1 455 ? -39.458 -22.698 18.746 1.00 16.78 455 HIS A C 1
ATOM 3514 O O . HIS A 1 455 ? -39.048 -22.567 19.898 1.00 16.80 455 HIS A O 1
ATOM 3521 N N . LEU A 1 456 ? -40.555 -22.070 18.304 1.00 13.17 456 LEU A N 1
ATOM 3522 C CA . LEU A 1 456 ? -41.269 -21.132 19.153 1.00 14.13 456 LEU A CA 1
ATOM 3523 C C . LEU A 1 456 ? -42.752 -21.520 19.116 1.00 17.05 456 LEU A C 1
ATOM 3524 O O . LEU A 1 456 ? -43.389 -21.446 18.060 1.00 14.96 456 LEU A O 1
ATOM 3529 N N . ASP A 1 457 ? -43.299 -21.912 20.262 1.00 15.40 457 ASP A N 1
ATOM 3530 C CA . ASP A 1 457 ? -44.712 -22.308 20.373 1.00 13.68 457 ASP A CA 1
ATOM 3531 C C . ASP A 1 457 ? -45.523 -21.125 20.914 1.00 15.69 457 ASP A C 1
ATOM 3532 O O . ASP A 1 457 ? -45.297 -20.641 22.039 1.00 15.13 457 ASP A O 1
ATOM 3537 N N . ILE A 1 458 ? -46.476 -20.675 20.105 1.00 15.87 458 ILE A N 1
ATOM 3538 C CA . ILE A 1 458 ? -47.189 -19.425 20.386 1.00 15.92 458 ILE A CA 1
ATOM 3539 C C . ILE A 1 458 ? -48.706 -19.657 20.511 1.00 16.82 458 ILE A C 1
ATOM 3540 O O . ILE A 1 458 ? -49.500 -18.719 20.365 1.00 14.97 458 ILE A O 1
ATOM 3545 N N . ALA A 1 459 ? -49.111 -20.892 20.818 1.00 15.13 459 ALA A N 1
ATOM 3546 C CA . ALA A 1 459 ? -50.540 -21.224 20.834 1.00 16.99 459 ALA A CA 1
ATOM 3547 C C . ALA A 1 459 ? -51.368 -20.213 21.621 1.00 15.76 459 ALA A C 1
ATOM 3548 O O . ALA A 1 459 ? -52.368 -19.686 21.120 1.00 17.66 459 ALA A O 1
ATOM 3550 N N . ALA A 1 460 ? -50.978 -19.943 22.862 1.00 13.51 460 ALA A N 1
ATOM 3551 C CA . ALA A 1 460 ? -51.764 -19.019 23.695 1.00 16.03 460 ALA A CA 1
ATOM 3552 C C . ALA A 1 460 ? -51.483 -17.531 23.413 1.00 14.65 460 ALA A C 1
ATOM 3553 O O . ALA A 1 460 ? -52.434 -16.745 23.333 1.00 14.62 460 ALA A O 1
ATOM 3555 N N . PRO A 1 461 ? -50.189 -17.114 23.333 1.00 16.45 461 PRO A N 1
ATOM 3556 C CA . PRO A 1 461 ? -49.971 -15.658 23.098 1.00 16.62 461 PRO A CA 1
ATOM 3557 C C . PRO A 1 461 ? -50.445 -15.114 21.762 1.00 17.15 461 PRO A C 1
ATOM 3558 O O . PRO A 1 461 ? -50.523 -13.891 21.606 1.00 16.68 461 PRO A O 1
ATOM 3562 N N . ALA A 1 462 ? -50.757 -16.005 20.820 1.00 14.45 462 ALA A N 1
ATOM 3563 C CA . ALA A 1 462 ? -51.292 -15.595 19.510 1.00 15.52 462 ALA A CA 1
ATOM 3564 C C . ALA A 1 462 ? -52.722 -15.073 19.580 1.00 19.26 462 ALA A C 1
ATOM 3565 O O . ALA A 1 462 ? -53.235 -14.581 18.576 1.00 16.94 462 ALA A O 1
ATOM 3567 N N . GLU A 1 463 ? -53.373 -15.178 20.741 1.00 16.07 463 GLU A N 1
ATOM 3568 C CA . GLU A 1 463 ? -54.770 -14.764 20.839 1.00 17.39 463 GLU A CA 1
ATOM 3569 C C . GLU A 1 463 ? -55.113 -14.224 22.210 1.00 18.38 463 GLU A C 1
ATOM 3570 O O . GLU A 1 463 ? -54.521 -14.645 23.203 1.00 18.56 463 GLU A O 1
ATOM 3576 N N . VAL A 1 464 ? -56.056 -13.278 22.274 1.00 16.89 464 VAL A N 1
ATOM 3577 C CA . VAL A 1 464 ? -56.685 -12.895 23.545 1.00 18.27 464 VAL A CA 1
ATOM 3578 C C . VAL A 1 464 ? -58.184 -12.811 23.278 1.00 20.38 464 VAL A C 1
ATOM 3579 O O . VAL A 1 464 ? -58.617 -12.107 22.361 1.00 15.70 464 VAL A O 1
ATOM 3583 N N . GLY A 1 465 ? -58.977 -13.523 24.077 1.00 21.13 465 GLY A N 1
ATOM 3584 C CA . GLY A 1 465 ? -60.425 -13.473 23.938 1.00 22.89 465 GLY A CA 1
ATOM 3585 C C . GLY A 1 465 ? -60.731 -14.036 22.565 1.00 22.30 465 GLY A C 1
ATOM 3586 O O . GLY A 1 465 ? -60.214 -15.098 22.187 1.00 21.42 465 GLY A O 1
ATOM 3587 N N . ASP A 1 466 ? -61.520 -13.317 21.776 1.00 20.68 466 ASP A N 1
ATOM 3588 C CA A ASP A 1 466 ? -61.973 -13.779 20.464 0.50 23.05 466 ASP A CA 1
ATOM 3589 C CA B ASP A 1 466 ? -61.853 -13.911 20.475 0.50 22.97 466 ASP A CA 1
ATOM 3590 C C . ASP A 1 466 ? -61.122 -13.285 19.296 1.00 20.74 466 ASP A C 1
ATOM 3591 O O . ASP A 1 466 ? -61.554 -13.384 18.129 1.00 17.81 466 ASP A O 1
ATOM 3600 N N . ARG A 1 467 ? -59.962 -12.709 19.604 1.00 15.54 467 ARG A N 1
ATOM 3601 C CA . ARG A 1 467 ? -59.178 -12.012 18.602 1.00 16.66 467 ARG A CA 1
ATOM 3602 C C . ARG A 1 467 ? -57.715 -12.442 18.575 1.00 15.97 467 ARG A C 1
ATOM 3603 O O . ARG A 1 467 ? -57.097 -12.602 19.618 1.00 16.60 467 ARG A O 1
ATOM 3611 N N . GLY A 1 468 ? -57.170 -12.596 17.368 1.00 15.48 468 GLY A N 1
ATOM 3612 C CA . GLY A 1 468 ? -55.730 -12.713 17.193 1.00 16.53 468 GLY A CA 1
ATOM 3613 C C . GLY A 1 468 ? -55.014 -11.479 17.722 1.00 16.87 468 GLY A C 1
ATOM 3614 O O . GLY A 1 468 ? -55.511 -10.343 17.590 1.00 15.75 468 GLY A O 1
ATOM 3615 N N . THR A 1 469 ? -53.850 -11.697 18.327 1.00 15.80 469 THR A N 1
ATOM 3616 C CA . THR A 1 469 ? -53.031 -10.563 18.797 1.00 15.56 469 THR A CA 1
ATOM 3617 C C . THR A 1 469 ? -52.098 -10.026 17.714 1.00 17.17 469 THR A C 1
ATOM 3618 O O . THR A 1 469 ? -51.521 -8.939 17.860 1.00 17.37 469 THR A O 1
ATOM 3622 N N . GLY A 1 470 ? -51.877 -10.803 16.651 1.00 16.29 470 GLY A N 1
ATOM 3623 C CA . GLY A 1 470 ? -50.842 -10.424 15.694 1.00 14.79 470 GLY A CA 1
ATOM 3624 C C . GLY A 1 470 ? -49.413 -10.589 16.207 1.00 19.27 470 GLY A C 1
ATOM 3625 O O . GLY A 1 470 ? -48.525 -9.818 15.856 1.00 17.04 470 GLY A O 1
ATOM 3626 N N . TYR A 1 471 ? -49.206 -11.597 17.058 1.00 14.66 471 TYR A N 1
ATOM 3627 C CA . TYR A 1 471 ? -47.878 -11.940 17.578 1.00 14.86 471 TYR A CA 1
ATOM 3628 C C . TYR A 1 471 ? -46.944 -12.375 16.456 1.00 16.28 471 TYR A C 1
ATOM 3629 O O . TYR A 1 471 ? -47.337 -13.144 15.552 1.00 16.23 471 TYR A O 1
ATOM 3638 N N . GLY A 1 472 ? -45.694 -11.908 16.524 1.00 14.17 472 GLY A N 1
ATOM 3639 C CA . GLY A 1 472 ? -44.659 -12.426 15.631 1.00 13.85 472 GLY A CA 1
ATOM 3640 C C . GLY A 1 472 ? -43.901 -11.311 14.902 1.00 14.59 472 GLY A C 1
ATOM 3641 O O . GLY A 1 472 ? -42.692 -11.243 15.021 1.00 15.61 472 GLY A O 1
ATOM 3642 N N . PRO A 1 473 ? -44.607 -10.446 14.136 1.00 17.86 473 PRO A N 1
ATOM 3643 C CA . PRO A 1 473 ? -43.904 -9.327 13.466 1.00 16.61 473 PRO A CA 1
ATOM 3644 C C . PRO A 1 473 ? -43.086 -8.424 14.408 1.00 14.09 473 PRO A C 1
ATOM 3645 O O . PRO A 1 473 ? -41.956 -8.059 14.074 1.00 17.28 473 PRO A O 1
ATOM 3649 N N . ALA A 1 474 ? -43.620 -8.091 15.574 1.00 13.69 474 ALA A N 1
ATOM 3650 C CA . ALA A 1 474 ? -42.871 -7.215 16.488 1.00 13.29 474 ALA A CA 1
ATOM 3651 C C . ALA A 1 474 ? -41.641 -7.963 17.008 1.00 17.50 474 ALA A C 1
ATOM 3652 O O . ALA A 1 474 ? -40.544 -7.416 17.012 1.00 15.69 474 ALA A O 1
ATOM 3654 N N . LEU A 1 475 ? -41.823 -9.211 17.437 1.00 18.43 475 LEU A N 1
ATOM 3655 C CA . LEU A 1 475 ? -40.700 -10.041 17.918 1.00 14.62 475 LEU A CA 1
ATOM 3656 C C . LEU A 1 475 ? -39.565 -10.119 16.896 1.00 15.52 475 LEU A C 1
ATOM 3657 O O . LEU A 1 475 ? -38.408 -9.857 17.226 1.00 15.60 475 LEU A O 1
ATOM 3662 N N . PHE A 1 476 ? -39.885 -10.488 15.656 1.00 15.71 476 PHE A N 1
ATOM 3663 C CA . PHE A 1 476 ? -38.822 -10.666 14.672 1.00 16.25 476 PHE A CA 1
ATOM 3664 C C . PHE A 1 476 ? -38.248 -9.369 14.132 1.00 17.56 476 PHE A C 1
ATOM 3665 O O . PHE A 1 476 ? -37.111 -9.330 13.702 1.00 16.45 476 PHE A O 1
ATOM 3673 N N . SER A 1 477 ? -39.038 -8.308 14.177 1.00 18.02 477 SER A N 1
ATOM 3674 C CA . SER A 1 477 ? -38.509 -6.984 13.845 1.00 21.31 477 SER A CA 1
ATOM 3675 C C . SER A 1 477 ? -37.423 -6.579 14.818 1.00 20.98 477 SER A C 1
ATOM 3676 O O . SER A 1 477 ? -36.395 -6.065 14.402 1.00 19.70 477 SER A O 1
ATOM 3679 N N . THR A 1 478 ? -37.646 -6.822 16.110 1.00 20.50 478 THR A N 1
ATOM 3680 C CA A THR A 1 478 ? -36.631 -6.477 17.124 0.50 19.05 478 THR A CA 1
ATOM 3681 C CA B THR A 1 478 ? -36.682 -6.492 17.128 0.50 20.81 478 THR A CA 1
ATOM 3682 C C . THR A 1 478 ? -35.489 -7.467 17.093 1.00 20.20 478 THR A C 1
ATOM 3683 O O . THR A 1 478 ? -34.338 -7.071 17.231 1.00 22.07 478 THR A O 1
ATOM 3690 N N . LEU A 1 479 ? -35.786 -8.746 16.896 1.00 15.60 479 LEU A N 1
ATOM 3691 C CA . LEU A 1 479 ? -34.716 -9.762 16.864 1.00 18.60 479 LEU A CA 1
ATOM 3692 C C . LEU A 1 479 ? -33.752 -9.591 15.674 1.00 20.68 479 LEU A C 1
ATOM 3693 O O . LEU A 1 479 ? -32.512 -9.678 15.834 1.00 20.10 479 LEU A O 1
ATOM 3698 N N . LEU A 1 480 ? -34.321 -9.349 14.495 1.00 15.76 480 LEU A N 1
ATOM 3699 C CA . LEU A 1 480 ? -33.547 -9.326 13.253 1.00 17.96 480 LEU A CA 1
ATOM 3700 C C . LEU A 1 480 ? -33.417 -7.913 12.665 1.00 21.65 480 LEU A C 1
ATOM 3701 O O . LEU A 1 480 ? -32.854 -7.732 11.583 1.00 17.33 480 LEU A O 1
ATOM 3706 N N . GLY A 1 481 ? -33.943 -6.923 13.378 1.00 23.04 481 GLY A N 1
ATOM 3707 C CA . GLY A 1 481 ? -33.945 -5.530 12.897 1.00 23.35 481 GLY A CA 1
ATOM 3708 C C . GLY A 1 481 ? -32.573 -4.890 12.729 1.00 23.67 481 GLY A C 1
ATOM 3709 O O . GLY A 1 481 ? -32.440 -3.902 12.010 1.00 22.17 481 GLY A O 1
ATOM 3710 N N . LYS A 1 482 ? -31.548 -5.457 13.356 1.00 20.14 482 LYS A N 1
ATOM 3711 C CA . LYS A 1 482 ? -30.161 -4.973 13.156 1.00 24.96 482 LYS A CA 1
ATOM 3712 C C . LYS A 1 482 ? -29.698 -5.115 11.695 1.00 22.00 482 LYS A C 1
ATOM 3713 O O . LYS A 1 482 ? -28.751 -4.468 11.285 1.00 23.09 482 LYS A O 1
ATOM 3719 N N . TYR A 1 483 ? -30.376 -5.959 10.914 1.00 16.28 483 TYR A N 1
ATOM 3720 C CA . TYR A 1 483 ? -30.059 -6.134 9.500 1.00 15.79 483 TYR A CA 1
ATOM 3721 C C . TYR A 1 483 ? -30.875 -5.235 8.565 1.00 16.49 483 TYR A C 1
ATOM 3722 O O . TYR A 1 483 ? -30.741 -5.332 7.338 1.00 20.21 483 TYR A O 1
ATOM 3731 N N . THR A 1 484 ? -31.731 -4.397 9.147 1.00 20.21 484 THR A N 1
ATOM 3732 C CA . THR A 1 484 ? -32.510 -3.420 8.380 1.00 19.09 484 THR A CA 1
ATOM 3733 C C . THR A 1 484 ? -31.847 -2.048 8.410 1.00 21.55 484 THR A C 1
ATOM 3734 O O . THR A 1 484 ? -30.853 -1.828 9.127 1.00 20.83 484 THR A O 1
ATOM 3738 N N . SER A 1 485 ? -32.438 -1.118 7.654 1.00 22.20 485 SER A N 1
ATOM 3739 C CA . SER A 1 485 ? -32.013 0.264 7.669 1.00 23.34 485 SER A CA 1
ATOM 3740 C C . SER A 1 485 ? -32.686 1.086 8.749 1.00 27.84 485 SER A C 1
ATOM 3741 O O . SER A 1 485 ? -32.497 2.301 8.771 1.00 30.64 485 SER A O 1
ATOM 3744 N N . VAL A 1 486 ? -33.475 0.464 9.635 1.00 18.67 486 VAL A N 1
ATOM 3745 C CA . VAL A 1 486 ? -34.321 1.252 10.538 1.00 20.32 486 VAL A CA 1
ATOM 3746 C C . VAL A 1 486 ? -33.537 1.723 11.761 1.00 22.87 486 VAL A C 1
ATOM 3747 O O . VAL A 1 486 ? -33.065 0.897 12.529 1.00 22.75 486 VAL A O 1
ATOM 3751 N N . PRO A 1 487 ? -33.413 3.049 11.959 1.00 24.76 487 PRO A N 1
ATOM 3752 C CA . PRO A 1 487 ? -32.582 3.538 13.074 1.00 26.60 487 PRO A CA 1
ATOM 3753 C C . PRO A 1 487 ? -32.926 2.943 14.438 1.00 27.22 487 PRO A C 1
ATOM 3754 O O . PRO A 1 487 ? -32.036 2.483 15.142 1.00 28.41 487 PRO A O 1
ATOM 3758 N N . MET A 1 488 ? -34.208 2.905 14.794 1.00 20.70 488 MET A N 1
ATOM 3759 C CA . MET A 1 488 ? -34.620 2.379 16.103 1.00 20.74 488 MET A CA 1
ATOM 3760 C C . MET A 1 488 ? -34.409 0.870 16.270 1.00 26.87 488 MET A C 1
ATOM 3761 O O . MET A 1 488 ? -34.521 0.362 17.386 1.00 26.54 488 MET A O 1
ATOM 3766 N N . LEU A 1 489 ? -34.145 0.163 15.172 1.00 21.72 489 LEU A N 1
ATOM 3767 C CA . LEU A 1 489 ? -33.872 -1.284 15.246 1.00 29.69 489 LEU A CA 1
ATOM 3768 C C . LEU A 1 489 ? -32.377 -1.585 15.250 1.00 37.59 489 LEU A C 1
ATOM 3769 O O . LEU A 1 489 ? -31.968 -2.733 15.402 1.00 30.08 489 LEU A O 1
ATOM 3774 N N . LYS A 1 490 ? -31.561 -0.568 15.021 1.00 43.94 490 LYS A N 1
ATOM 3775 C CA . LYS A 1 490 ? -30.169 -0.818 14.694 1.00 48.14 490 LYS A CA 1
ATOM 3776 C C . LYS A 1 490 ? -29.343 -0.711 15.952 1.00 53.65 490 LYS A C 1
ATOM 3777 O O . LYS A 1 490 ? -28.112 -0.778 15.902 1.00 67.76 490 LYS A O 1
#

Nearest PDB structures (foldseek):
  2hb6-assembly1_A  TM=1.002E+00  e=0.000E+00  Caenorhabditis elegans
  4efd-assembly1_E  TM=8.558E-01  e=2.437E-42  Trypanosoma brucei brucei TREU927
  4efd-assembly1_C  TM=8.567E-01  e=3.450E-41  Trypanosoma brucei brucei TREU927
  3jru-assembly1_B  TM=8.121E-01  e=5.062E-36  Xanthomonas oryzae pv. oryzae
  6ome-assembly1_A  TM=7.994E-01  e=1.754E-36  Chlamydia trachomatis D/UW-3/CX

Secondary structure (DSSP, 8-state):
-EEEEEES-----SS-EEEEEEEEHHHHHH--S-HHHHHHHTTTS--HHHHHHHHHHS-SSEEEESSSSSEEEEEEPS---TTS-TT-HHHHHHHHTT----TT--EEEEEEE--GGGHHHHHHHHHTTS------SS-----EEEEEEE-TT--HHHHHHHHHHHHHHHHHHHHHHS-TTTS-HHHHHHHHHHHHHHTT-EEEEEETHHHHHHT-HHHHHHHTTSSS--EEEEEEE--TT-S-EEEEEEEEEEEE--TTSPPPTTTSTTGGGGGHHHHHHHHHHHHHHTTT--SEEEEEEEEEEE--STTS--TT-EEE-TTS-EEE-S-TT--HHHHHHHHHHHHHHTT--SEEEEEE---TTHHHHHTTTSEEEEES-HHHHHHHHHHHHHHS--EEEPP--HHHHGGGG--SSSSEES--SS--SS-HHHHHHHHHHTTTGGGTTSEEEEEE-TTTTEETTEE---SHHHHHHHHGGGSS-GGG-

InterPro domains:
  IPR000819 Peptidase M17, leucyl aminopeptidase, C-terminal [PF00883] (174-472)
  IPR000819 Peptidase M17, leucyl aminopeptidase, C-terminal [PS00631] (332-339)
  IPR011356 Peptidase M17, leucine aminopeptidase/peptidase B [PR00481] (247-264)
  IPR011356 Peptidase M17, leucine aminopeptidase/peptidase B [PR00481] (269-290)
  IPR011356 Peptidase M17, leucine aminopeptidase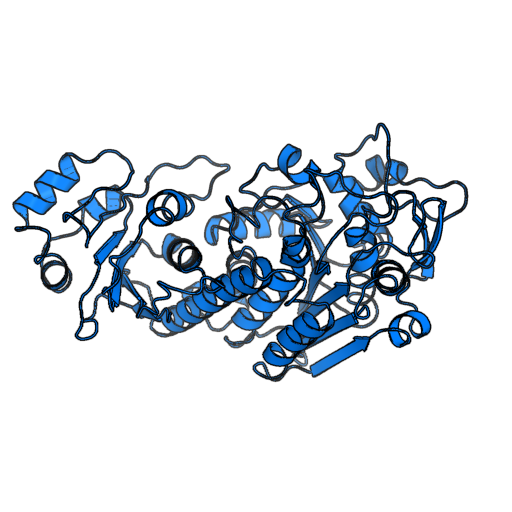/peptidase B [PR00481] (306-327)
  IPR011356 Peptidase M17, leucine aminopeptidase/peptidase B [PR00481] (328-348)
  IPR011356 Peptidase M17, leucine aminopeptidase/peptidase B [PR00481] (357-372)
  IPR011356 Peptidase M17, leucine aminopeptidase/peptidase B [PTHR11963] (79-480)
  IPR011356 Peptidase M17, leucine aminopeptidase/peptidase B [cd00433] (35-480)
  IPR041417 Probable aminopeptidase NPEPL1, N-terminal [PF18295] (20-139)

B-factor: mean 24.62, std 12.25, range [5.52, 83.0]

Sequence (489 aa):
TQQVLVRNGIQAVGDGLTSSLIIVGKKSVLKNVTFEGKKFKEVAQQKKFVTDGDSWNSMISRIPASGRHPLHYELAHHLITTVPDASSRRGNTPTNAHSSIYKELKPINYPEDTKNVHFVLFAEEYPDVLSHVAAIARTFCKFSMKTSGIRELNNVNIDVVCDKLTNEDAVFLTDLSESVRETARLIDTPANILTTDALVDEAVKVGNNATGSKITVIRGEELLKAGFGGIYHVGKAGPTPPAFVVLSHEVPGSTEHIALVGKGVVYDTGGLLQIKTKTGMPNMKRDMGGAAGMLEAYSALVKKHGFSQTLHACLCIVENNVSPIANKPDDIIKMLSGKTVEINNTDAEGRLILADGVVFYAKEETLKATTIFDMATLTGAQAWLSGRLHGAAMTNDEQLENEIIKAGKASGDLVAPMMLFAPDLFFGDLKSSIIADMKNSNLGKMDGPPSAVAGLLIGAHIGFGEGLRWLHLDIAAPAEVGDDRGTGYGPALFSTTLLGKYTSVPMLK

Foldseek 3Di:
DAEFEAAAQDDDDPFAEAEEEEDALVLQLPDACDDSNVVVCCVQQPGRVSSNVVSVPDDQFAKAASDPARYIYGYAHQDDDPQAFNLSLVSLLVRPLPHDHPLRGAEYEYEYEDELLNVQQNLLSNLLSPAPDDDDPDSDDDHHYYHHYHYDVDDRLQSVLSSLLSVLLNQLFNQLLDACVQVPLVNVLVVLVVLLVVLVWDKDKQKAVSCVVLFAFLLQQQFVPPPGIKMKMKTKDAAPPFPAAEEEEFQAACFCQQEPLGDDPVRRPSRNNFRSRLSQLSSLVSSCSVFQQRHIYMYIYGHHYGYYDPSHDDQQDWIQHSLRFIARENGSSQSSLSNLLNRQLCCCPVVVGQHYEYEGLGDPLQCVPSNQQAWEKEKPDPVLQVLLQVLCSSLVSHHDYADHDCPQFLCLFDDPPTPGYQAHPDDGDGRRVNNNNVSSCVSVVRSPNGIYMYINNSRNLDDDSTGSSRRNSSSCLSSVVSGPRPSND

GO terms:
  GO:0042802 identical protein binding (F, IPI)
  GO:0005515 protein binding (F, IPI)
  GO:0040009 regulation of growth rate (P, IMP)
  GO:0046662 regulation of egg-laying behavior (P, IMP)

Organism: Caenorhabditis elegans (NCBI:txid6239)

Radius of gyration: 23.03 Å; Cα contacts (8 Å, |Δi|>4): 1208; chains: 1; bounding box: 52×74×48 Å

Solvent-accessible surface area: 19204 Å² total; per-residue (Å²): 34,138,17,84,3,37,48,23,21,72,75,37,44,149,42,70,33,1,3,0,0,0,0,24,35,56,40,1,140,124,22,83,20,104,55,114,10,87,95,17,0,88,148,43,9,109,62,21,114,41,1,79,64,40,8,92,206,12,74,73,45,12,88,50,95,20,59,190,72,20,0,25,0,0,1,0,29,63,84,50,76,226,44,43,0,72,3,7,4,56,14,0,19,127,29,2,66,78,18,128,48,26,108,72,4,119,6,0,4,0,0,0,12,5,115,59,101,10,0,8,1,0,0,0,2,0,0,21,20,13,39,70,41,49,127,160,147,90,56,79,112,121,21,56,0,7,0,0,0,55,21,154,143,9,52,114,67,0,9,84,0,0,30,30,0,0,74,2,0,8,27,0,6,52,0,2,4,9,39,13,129,78,7,27,0,46,27,0,11,89,38,0,40,146,22,0,103,83,22,70,18,133,59,44,55,27,91,11,91,97,0,75,167,54,31,4,4,0,0,24,35,3,0,51,13,19,97,29,42,4,0,0,0,2,0,8,40,102,42,129,82,14,112,46,56,2,0,0,0,0,4,0,0,2,49,3,12,0,1,79,58,106,47,92,196,125,33,42,79,73,42,49,17,9,0,0,0,0,0,0,0,0,7,0,0,8,0,0,18,108,13,54,5,52,20,8,0,3,0,0,0,0,0,0,12,4,42,62,34,129,113,6,5,103,48,111,37,75,15,133,4,36,26,40,89,35,0,20,0,19,28,1,41,5,0,1,22,0,0,0,1,0,0,0,40,24,0,68,90,74,29,133,3,66,2,0,2,0,0,0,12,19,17,69,30,0,19,232,63,16,30,159,90,36,0,0,0,0,6,50,33,132,145,4,35,86,62,0,38,151,5,0,59,44,0,6,3,3,6,19,67,5,118,68,13,24,133,125,16,53,55,17,1,168,16,118,124,14,81,5,65,0,6,42,116,48,200,52,118,5,36,66,1,0,2,0,0,0,0,0,0,8,6,5,31,43,0,117,93,24,72,0,0,0,0,0,1,24,9,8,3,48,77,61,117,60,1,12,0,8,0,0,0,0,0,0,33,7,10,0,118,39,6,53,0,52,32,21,160